Protein 3EOJ (pdb70)

B-factor: mean 16.78, std 8.67, range [6.69, 77.97]

InterPro domains:
  IPR003426 Bacteriochlorophyll A protein [PF02327] (14-364)
  IPR036559 Bacteriochlorophyll A superfamily [G3DSA:2.50.10.10] (1-366)
  IPR036559 Bacteriochlorophyll A superfamily [SSF51081] (8-366)

Organism: Prosthecochloris aestuarii (NCBI:txid1102)

Secondary structure (P-SEA, 3-state):
cbbbbbbbbbbbbcccccbbbbbbbbccccccccccccccbbbbbbbbbbcccccccbbbbbbbbbcccbbbbbbbbbbbbbccccccccccccccccccccccccccbbbbbbbccccaaaaacccccccccbbbbbbbbbbbccccaaaaaaaaaaaaaaacccccccccccccccccaaaaaaaaacccccbbbbccccccccccbbbbbbbbbbbbccccccccccccccccccccccccbbbbbbccccccccccccccccccccccccccccccccccaaaaaaaaccccbbbbbbbbbbbbccccccccccccccccccccbbbbbccaaaaaaaaaaacccccccccccc

Nearest PDB structures (foldseek):
  3eoj-assembly1_A  TM=1.003E+00  e=2.393E-77  Prosthecochloris aestuarii
  3vdi-assembly1_A  TM=9.947E-01  e=2.698E-70  Pelodictyon phaeum
  3eni-assembly1_A  TM=9.921E-01  e=3.522E-65  Chlorobaculum tepidum
  5h8z-assembly1_A  TM=9.928E-01  e=2.555E-64  Chlorobaculum tepidum TLS
  7uea-assembly1_V  TM=9.878E-01  e=3.934E-59  Chlorobaculum tepidum TLS

Sequence (358 aa):
TTTAHSDYEIILEEGGSSSWGQVVKKGRAKVNVPAAIPLLPTDCNNIRRIDAKPLDAQKGVVRFTTTKIEESVVDSSVKNTLNNVEVVDIANETKDRRRIAVGEEGSLSVGDFSHSFSFEGSSVVNMMYYYYYRRSSDDAVRRRNIPNPIYMMQGRQFHDILMKVPLDNNDLVDTWEGGFFQQQQSSIISSGGGANFGDWIIREFWFFIGPAFAAINEEGGQRISPIVVNNSSSSNNNVEEGGGGKGPVGVTTRWKFSHAGSGVVDSISSRWTELFPVEQLNKPASIEEGGFRSDSQGIEEEVKVDDGNLPGVSRDAGGGLRRRILNHPLIPLVHHGMVGKFNDDFTTVDTTQQLKKIVLPKGYKKIIRRYAAPQFRRSQQNLEEEYRRWSGGAYARWVEHVCKGGTGQFEVLYAQ

Solvent-accessible surface area: 20010 Å² total

CATH classification: 2.50.10.10

Radius of gyration: 22.32 Å; Cα contacts (8 Å, |Δi|>4): 945; chains: 1; bounding box: 48×52×56 Å

Structure (mmCIF, N/CA/C/O backbone):
data_3EOJ
#
_entry.id   3EOJ
#
_cell.length_a   111.242
_cell.length_b   111.242
_cell.length_c   98.198
_cell.angle_alpha   90.00
_cell.angle_beta   90.00
_cell.angle_gamma   120.00
#
_symmetry.space_group_name_H-M   'P 63'
#
loop_
_entity.id
_entity.type
_entity.pdbx_description
1 polymer 'Bacteriochlorophyll a protein'
2 non-polymer 'BACTERIOCHLOROPHYLL A'
3 non-polymer 1,2-ETHANEDIOL
4 non-polymer 'SODIUM ION'
5 non-polymer 'AMMONIUM ION'
6 water water
#
loop_
_atom_site.group_PDB
_atom_site.id
_atom_site.type_symbol
_atom_site.label_atom_id
_atom_site.label_alt_id
_atom_site.label_comp_id
_atom_site.label_asym_id
_atom_site.label_entity_id
_atom_site.label_seq_id
_atom_site.pdbx_PDB_ins_code
_atom_site.Cartn_x
_atom_site.Cartn_y
_atom_site.Cartn_z
_atom_site.occupancy
_atom_site.B_iso_or_equiv
_atom_site.auth_seq_id
_atom_site.auth_comp_id
_atom_site.auth_asym_id
_atom_site.auth_atom_id
_atom_site.pdbx_PDB_model_num
ATOM 1 C C . ASP A 1 7 ? 57.164 43.180 61.479 1.00 43.33 7 ASP A C 1
ATOM 2 O O . ASP A 1 7 ? 57.857 42.685 60.571 1.00 52.41 7 ASP A O 1
ATOM 3 N N . THR A 1 8 ? 55.868 42.881 61.647 1.00 39.64 8 THR A N 1
ATOM 4 C CA . THR A 1 8 ? 55.313 41.832 60.779 1.00 31.79 8 THR A CA 1
ATOM 5 C C . THR A 1 8 ? 55.077 42.332 59.385 1.00 29.32 8 THR A C 1
ATOM 6 O O . THR A 1 8 ? 54.850 43.547 59.293 1.00 34.18 8 THR A O 1
ATOM 10 N N . THR A 1 9 ? 55.103 41.427 58.388 1.00 20.65 9 THR A N 1
ATOM 11 C CA . THR A 1 9 ? 54.530 41.942 57.163 1.00 20.80 9 THR A CA 1
ATOM 12 C C . THR A 1 9 ? 53.039 41.596 57.153 1.00 18.79 9 THR A C 1
ATOM 13 O O . THR A 1 9 ? 52.657 40.418 57.098 1.00 16.74 9 THR A O 1
ATOM 17 N N . THR A 1 10 ? 52.238 42.624 57.213 1.00 22.60 10 THR A N 1
ATOM 18 C CA . THR A 1 10 ? 50.776 42.470 57.239 1.00 20.84 10 THR A CA 1
ATOM 19 C C . THR A 1 10 ? 50.149 43.275 56.129 1.00 18.10 10 THR A C 1
ATOM 20 O O . THR A 1 10 ? 50.444 44.479 55.954 1.00 23.22 10 THR A O 1
ATOM 24 N N . ALA A 1 11 ? 49.258 42.640 55.401 1.00 12.87 11 ALA A N 1
ATOM 25 C CA . ALA A 1 11 ? 48.435 43.355 54.404 1.00 12.28 11 ALA A CA 1
ATOM 26 C C . ALA A 1 11 ? 47.119 43.712 55.044 1.00 11.42 11 ALA A C 1
ATOM 27 O O . ALA A 1 11 ? 46.414 42.804 55.511 1.00 14.29 11 ALA A O 1
ATOM 29 N N . HIS A 1 12 ? 46.807 44.991 55.097 1.00 10.67 12 HIS A N 1
ATOM 30 C CA . HIS A 1 12 ? 45.564 45.478 55.658 1.00 11.05 12 HIS A CA 1
ATOM 31 C C . HIS A 1 12 ? 44.652 45.903 54.537 1.00 11.29 12 HIS A C 1
ATOM 32 O O . HIS A 1 12 ? 45.067 46.757 53.729 1.00 13.64 12 HIS A O 1
ATOM 39 N N . SER A 1 13 ? 43.442 45.374 54.511 1.00 10.51 13 SER A N 1
ATOM 40 C CA . SER A 1 13 ? 42.566 45.805 53.424 1.00 10.68 13 SER A CA 1
ATOM 41 C C . SER A 1 13 ? 41.090 45.711 53.868 1.00 10.60 13 SER A C 1
ATOM 42 O O . SER A 1 13 ? 40.726 44.950 54.775 1.00 11.81 13 SER A O 1
ATOM 45 N N . ASP A 1 14 ? 40.263 46.514 53.204 1.00 10.52 14 ASP A N 1
ATOM 46 C CA . ASP A 1 14 ? 38.859 46.612 53.492 1.00 11.41 14 ASP A CA 1
ATOM 47 C C . ASP A 1 14 ? 38.121 46.837 52.148 1.00 10.80 14 ASP A C 1
ATOM 48 O O . ASP A 1 14 ? 38.517 47.701 51.380 1.00 11.63 14 ASP A O 1
ATOM 53 N N . TYR A 1 15 ? 37.055 46.082 51.934 1.00 10.83 15 TYR A N 1
ATOM 54 C CA . TYR A 1 15 ? 36.283 46.132 50.688 1.00 11.44 15 TYR A CA 1
ATOM 55 C C . TYR A 1 15 ? 34.803 46.266 51.057 1.00 11.58 15 TYR A C 1
ATOM 56 O O . TYR A 1 15 ? 34.335 45.684 52.059 1.00 11.30 15 TYR A O 1
ATOM 65 N N . GLU A 1 16 ? 34.043 47.009 50.291 1.00 12.62 16 GLU A N 1
ATOM 66 C CA . GLU A 1 16 ? 32.632 47.151 50.504 1.00 13.43 16 GLU A CA 1
ATOM 67 C C . GLU A 1 16 ? 31.900 47.210 49.158 1.00 14.57 16 GLU A C 1
ATOM 68 O O . GLU A 1 16 ? 32.341 47.851 48.209 1.00 17.83 16 GLU A O 1
ATOM 74 N N . ILE A 1 17 ? 30.781 46.521 49.090 1.00 13.01 17 ILE A N 1
ATOM 75 C CA . ILE A 1 17 ? 29.872 46.502 47.972 1.00 13.17 17 ILE A CA 1
ATOM 76 C C . ILE A 1 17 ? 28.484 46.881 48.467 1.00 12.76 17 ILE A C 1
ATOM 77 O O . ILE A 1 17 ? 28.033 46.243 49.428 1.00 13.68 17 ILE A O 1
ATOM 82 N N . ILE A 1 18 ? 27.823 47.841 47.846 1.00 12.89 18 ILE A N 1
ATOM 83 C CA . ILE A 1 18 ? 26.435 48.168 48.145 1.00 12.51 18 ILE A CA 1
ATOM 84 C C . ILE A 1 18 ? 25.632 48.009 46.861 1.00 12.68 18 ILE A C 1
ATOM 85 O O . ILE A 1 18 ? 25.890 48.734 45.887 1.00 13.33 18 ILE A O 1
ATOM 90 N N . LEU A 1 19 ? 24.698 47.080 46.846 1.00 13.19 19 LEU A N 1
ATOM 91 C CA . LEU A 1 19 ? 23.986 46.733 45.623 1.00 13.38 19 LEU A CA 1
ATOM 92 C C . LEU A 1 19 ? 22.625 47.414 45.481 1.00 13.92 19 LEU A C 1
ATOM 93 O O . LEU A 1 19 ? 21.876 47.567 46.431 1.00 16.07 19 LEU A O 1
ATOM 98 N N . GLU A 1 20 ? 22.288 47.745 44.235 1.00 14.28 20 GLU A N 1
ATOM 99 C CA A GLU A 1 20 ? 20.962 48.147 43.814 0.65 14.97 20 GLU A CA 1
ATOM 100 C CA B GLU A 1 20 ? 20.933 48.128 43.886 0.35 14.90 20 GLU A CA 1
ATOM 101 C C . GLU A 1 20 ? 20.134 46.881 43.531 1.00 14.53 20 GLU A C 1
ATOM 102 O O . GLU A 1 20 ? 20.684 45.844 43.139 1.00 15.19 20 GLU A O 1
ATOM 113 N N . GLY A 1 21 ? 18.828 46.956 43.692 1.00 15.58 21 GLY A N 1
ATOM 114 C CA . GLY A 1 21 ? 17.907 45.890 43.434 1.00 16.23 21 GLY A CA 1
ATOM 115 C C . GLY A 1 21 ? 17.062 46.078 42.213 1.00 15.64 21 GLY A C 1
ATOM 116 O O . GLY A 1 21 ? 17.349 46.859 41.342 1.00 17.89 21 GLY A O 1
ATOM 117 N N . GLY A 1 22 ? 15.925 45.370 42.201 1.00 19.57 22 GLY A N 1
ATOM 118 C CA . GLY A 1 22 ? 15.000 45.455 41.053 1.00 20.49 22 GLY A CA 1
ATOM 119 C C . GLY A 1 22 ? 15.699 44.879 39.828 1.00 21.63 22 GLY A C 1
ATOM 120 O O . GLY A 1 22 ? 16.307 43.792 39.896 1.00 24.19 22 GLY A O 1
ATOM 121 N N . SER A 1 23 ? 15.637 45.605 38.726 1.00 22.22 23 SER A N 1
ATOM 122 C CA . SER A 1 23 ? 16.250 45.188 37.486 1.00 22.36 23 SER A CA 1
ATOM 123 C C . SER A 1 23 ? 17.655 45.729 37.366 1.00 22.09 23 SER A C 1
ATOM 124 O O . SER A 1 23 ? 18.332 45.484 36.378 1.00 25.98 23 SER A O 1
ATOM 127 N N . SER A 1 24 ? 18.121 46.446 38.379 1.00 18.35 24 SER A N 1
ATOM 128 C CA . SER A 1 24 ? 19.453 47.057 38.280 1.00 16.58 24 SER A CA 1
ATOM 129 C C . SER A 1 24 ? 20.576 46.115 38.620 1.00 15.87 24 SER A C 1
ATOM 130 O O . SER A 1 24 ? 20.471 45.302 39.565 1.00 17.65 24 SER A O 1
ATOM 133 N N . SER A 1 25 ? 21.695 46.252 37.885 1.00 14.37 25 SER A N 1
ATOM 134 C CA . SER A 1 25 ? 22.915 45.536 38.198 1.00 13.86 25 SER A CA 1
ATOM 135 C C . SER A 1 25 ? 23.970 46.404 38.873 1.00 12.96 25 SER A C 1
ATOM 136 O O . SER A 1 25 ? 25.090 45.979 39.097 1.00 13.21 25 SER A O 1
ATOM 139 N N . TRP A 1 26 ? 23.571 47.653 39.215 1.00 13.61 26 TRP A N 1
ATOM 140 C CA . TRP A 1 26 ? 24.542 48.589 39.757 1.00 12.95 26 TRP A CA 1
ATOM 141 C C . TRP A 1 26 ? 24.984 48.235 41.169 1.00 13.22 26 TRP A C 1
ATOM 142 O O . TRP A 1 26 ? 24.239 47.680 41.981 1.00 13.82 26 TRP A O 1
ATOM 153 N N . GLY A 1 27 ? 26.224 48.662 41.455 1.00 12.49 27 GLY A N 1
ATOM 154 C CA . GLY A 1 27 ? 26.697 48.663 42.808 1.00 12.58 27 GLY A CA 1
ATOM 155 C C . GLY A 1 27 ? 27.689 49.784 43.037 1.00 12.24 27 GLY A C 1
ATOM 156 O O . GLY A 1 27 ? 28.354 50.239 42.118 1.00 13.40 27 GLY A O 1
ATOM 157 N N . GLN A 1 28 ? 27.793 50.194 44.297 1.00 12.24 28 GLN A N 1
ATOM 158 C CA . GLN A 1 28 ? 28.899 51.002 44.781 1.00 12.18 28 GLN A CA 1
ATOM 159 C C . GLN A 1 28 ? 29.971 50.059 45.261 1.00 12.21 28 GLN A C 1
ATOM 160 O O . GLN A 1 28 ? 29.685 49.134 46.028 1.00 15.31 28 GLN A O 1
ATOM 166 N N . VAL A 1 29 ? 31.202 50.298 44.848 1.00 12.44 29 VAL A N 1
ATOM 167 C CA A VAL A 1 29 ? 32.373 49.504 45.215 0.61 13.52 29 VAL A CA 1
ATOM 168 C CA B VAL A 1 29 ? 32.338 49.494 45.282 0.39 13.47 29 VAL A CA 1
ATOM 169 C C . VAL A 1 29 ? 33.403 50.403 45.884 1.00 12.55 29 VAL A C 1
ATOM 170 O O . VAL A 1 29 ? 33.695 51.508 45.388 1.00 14.60 29 VAL A O 1
ATOM 177 N N . LYS A 1 30 ? 33.960 49.906 46.976 1.00 13.60 30 LYS A N 1
ATOM 178 C CA A LYS A 1 30 ? 35.060 50.548 47.674 0.52 14.03 30 LYS A CA 1
ATOM 179 C CA B LYS A 1 30 ? 35.087 50.573 47.636 0.48 14.18 30 LYS A CA 1
ATOM 180 C C . LYS A 1 30 ? 36.111 49.506 48.011 1.00 13.58 30 LYS A C 1
ATOM 181 O O . LYS A 1 30 ? 35.789 48.395 48.435 1.00 14.96 30 LYS A O 1
ATOM 187 N N . GLY A 1 31 ? 37.371 49.892 47.841 1.00 12.73 31 GLY A N 1
ATOM 188 C CA . GLY A 1 31 ? 38.466 49.074 48.305 1.00 12.64 31 GLY A CA 1
ATOM 189 C C . GLY A 1 31 ? 39.600 49.946 48.804 1.00 11.13 31 GLY A C 1
ATOM 190 O O . GLY A 1 31 ? 39.853 51.033 48.259 1.00 13.71 31 GLY A O 1
ATOM 191 N N . ARG A 1 32 ? 40.272 49.466 49.834 1.00 11.66 32 ARG A N 1
ATOM 192 C CA . ARG A 1 32 ? 41.410 50.145 50.398 1.00 12.83 32 ARG A CA 1
ATOM 193 C C . ARG A 1 32 ? 42.419 49.067 50.803 1.00 11.08 32 ARG A C 1
ATOM 194 O O . ARG A 1 32 ? 42.023 48.036 51.378 1.00 11.65 32 ARG A O 1
ATOM 199 N N . ALA A 1 33 ? 43.712 49.333 50.562 1.00 10.68 33 ALA A N 1
ATOM 200 C CA . ALA A 1 33 ? 44.727 48.402 51.048 1.00 10.87 33 ALA A CA 1
ATOM 201 C C . ALA A 1 33 ? 45.999 49.156 51.365 1.00 10.49 33 ALA A C 1
ATOM 202 O O . ALA A 1 33 ? 46.343 50.142 50.717 1.00 11.42 33 ALA A O 1
ATOM 204 N N . LYS A 1 34 ? 46.714 48.640 52.365 1.00 10.76 34 LYS A N 1
ATOM 205 C CA . LYS A 1 34 ? 48.029 49.099 52.750 1.00 11.29 34 LYS A CA 1
ATOM 206 C C . LYS A 1 34 ? 48.873 47.890 53.098 1.00 11.03 34 LYS A C 1
ATOM 207 O O . LYS A 1 34 ? 48.430 47.037 53.861 1.00 12.72 34 LYS A O 1
ATOM 213 N N . VAL A 1 35 ? 50.081 47.833 52.546 1.00 10.92 35 VAL A N 1
ATOM 214 C CA . VAL A 1 35 ? 50.992 46.721 52.828 1.00 11.32 35 VAL A CA 1
ATOM 215 C C . VAL A 1 35 ? 52.403 47.252 52.826 1.00 10.67 35 VAL A C 1
ATOM 216 O O . VAL A 1 35 ? 52.839 47.974 51.909 1.00 11.35 35 VAL A O 1
ATOM 220 N N . ASN A 1 36 ? 53.170 46.871 53.858 1.00 12.00 36 ASN A N 1
ATOM 221 C CA . ASN A 1 36 ? 54.517 47.366 54.079 1.00 12.65 36 ASN A CA 1
ATOM 222 C C . ASN A 1 36 ? 55.564 46.516 53.367 1.00 11.10 36 ASN A C 1
ATOM 223 O O . ASN A 1 36 ? 56.456 45.924 54.023 1.00 14.67 36 ASN A O 1
ATOM 228 N N . VAL A 1 37 ? 55.469 46.443 52.059 1.00 9.99 37 VAL A N 1
ATOM 229 C CA . VAL A 1 37 ? 56.409 45.768 51.186 1.00 10.08 37 VAL A CA 1
ATOM 230 C C . VAL A 1 37 ? 56.809 46.683 50.056 1.00 10.04 37 VAL A C 1
ATOM 231 O O . VAL A 1 37 ? 56.069 47.586 49.692 1.00 10.35 37 VAL A O 1
ATOM 235 N N . PRO A 1 38 ? 57.981 46.437 49.457 1.00 10.05 38 PRO A N 1
ATOM 236 C CA . PRO A 1 38 ? 58.316 47.217 48.249 1.00 10.68 38 PRO A CA 1
ATOM 237 C C . PRO A 1 38 ? 57.417 46.807 47.104 1.00 9.76 38 PRO A C 1
ATOM 238 O O . PRO A 1 38 ? 57.086 45.631 46.905 1.00 10.38 38 PRO A O 1
ATOM 242 N N . ALA A 1 39 ? 57.053 47.760 46.250 1.00 9.96 39 ALA A N 1
ATOM 243 C CA . ALA A 1 39 ? 56.549 47.466 44.907 1.00 9.54 39 ALA A CA 1
ATOM 244 C C . ALA A 1 39 ? 57.708 46.975 44.052 1.00 9.24 39 ALA A C 1
ATOM 245 O O . ALA A 1 39 ? 58.898 47.141 44.351 1.00 10.62 39 ALA A O 1
ATOM 247 N N . ALA A 1 40 ? 57.361 46.301 42.921 1.00 9.18 40 ALA A N 1
ATOM 248 C CA . ALA A 1 40 ? 58.318 45.700 42.040 1.00 8.90 40 ALA A CA 1
ATOM 249 C C . ALA A 1 40 ? 58.785 46.659 40.953 1.00 8.95 40 ALA A C 1
ATOM 250 O O . ALA A 1 40 ? 59.660 46.298 40.149 1.00 9.00 40 ALA A O 1
ATOM 252 N N . ILE A 1 41 ? 58.223 47.866 40.887 1.00 9.27 41 ILE A N 1
ATOM 253 C CA . ILE A 1 41 ? 58.630 48.809 39.826 1.00 9.62 41 ILE A CA 1
ATOM 254 C C . ILE A 1 41 ? 60.103 49.138 39.975 1.00 9.27 41 ILE A C 1
ATOM 255 O O . ILE A 1 41 ? 60.535 49.489 41.086 1.00 9.52 41 ILE A O 1
ATOM 260 N N . PRO A 1 42 ? 60.906 49.095 38.904 1.00 8.77 42 PRO A N 1
ATOM 261 C CA . PRO A 1 42 ? 62.359 49.385 39.026 1.00 9.10 42 PRO A CA 1
ATOM 262 C C . PRO A 1 42 ? 62.712 50.869 39.083 1.00 9.19 42 PRO A C 1
ATOM 263 O O . PRO A 1 42 ? 63.877 51.240 39.092 1.00 10.17 42 PRO A O 1
ATOM 267 N N . LEU A 1 43 ? 61.678 51.697 39.192 1.00 9.91 43 LEU A N 1
ATOM 268 C CA . LEU A 1 43 ? 61.792 53.133 39.494 1.00 9.58 43 LEU A CA 1
ATOM 269 C C . LEU A 1 43 ? 60.766 53.421 40.584 1.00 10.31 43 LEU A C 1
ATOM 270 O O . LEU A 1 43 ? 59.572 53.148 40.390 1.00 10.91 43 LEU A O 1
ATOM 275 N N . LEU A 1 44 ? 61.224 53.928 41.734 1.00 10.41 44 LEU A N 1
ATOM 276 C CA . LEU A 1 44 ? 60.383 54.243 42.874 1.00 10.31 44 LEU A CA 1
ATOM 277 C C . LEU A 1 44 ? 60.839 55.554 43.469 1.00 11.14 44 LEU A C 1
ATOM 278 O O . LEU A 1 44 ? 62.048 55.837 43.404 1.00 13.50 44 LEU A O 1
ATOM 283 N N . PRO A 1 45 ? 59.970 56.318 44.098 1.00 10.99 45 PRO A N 1
ATOM 284 C CA . PRO A 1 45 ? 58.525 56.091 44.202 1.00 11.13 45 PRO A CA 1
ATOM 285 C C . PRO A 1 45 ? 57.811 56.172 42.854 1.00 11.14 45 PRO A C 1
ATOM 286 O O . PRO A 1 45 ? 58.233 56.882 41.919 1.00 12.65 45 PRO A O 1
ATOM 290 N N . THR A 1 46 ? 56.679 55.495 42.801 1.00 11.21 46 THR A N 1
ATOM 291 C CA . THR A 1 46 ? 55.786 55.552 41.672 1.00 11.49 46 THR A CA 1
ATOM 292 C C . THR A 1 46 ? 54.377 55.652 42.261 1.00 12.13 46 THR A C 1
ATOM 293 O O . THR A 1 46 ? 53.939 54.799 43.030 1.00 12.34 46 THR A O 1
ATOM 297 N N . ASP A 1 47 ? 53.668 56.704 41.830 1.00 11.27 47 ASP A N 1
ATOM 298 C CA . ASP A 1 47 ? 52.308 57.011 42.249 1.00 11.25 47 ASP A CA 1
ATOM 299 C C . ASP A 1 47 ? 51.426 57.170 41.008 1.00 11.85 47 ASP A C 1
ATOM 300 O O . ASP A 1 47 ? 51.916 57.619 39.977 1.00 12.95 47 ASP A O 1
ATOM 305 N N . CYS A 1 48 ? 50.138 56.861 41.154 1.00 11.27 48 CYS A N 1
ATOM 306 C CA . CYS A 1 48 ? 49.239 57.002 40.011 1.00 11.35 48 CYS A CA 1
ATOM 307 C C . CYS A 1 48 ? 47.792 57.136 40.453 1.00 11.61 48 CYS A C 1
ATOM 308 O O . CYS A 1 48 ? 47.385 56.500 41.429 1.00 14.38 48 CYS A O 1
ATOM 311 N N . ASN A 1 49 ? 47.049 57.972 39.726 1.00 12.78 49 ASN A N 1
ATOM 312 C CA A ASN A 1 49 ? 45.610 58.102 39.888 0.66 13.59 49 ASN A CA 1
ATOM 313 C CA B ASN A 1 49 ? 45.613 58.136 39.894 0.34 13.66 49 ASN A CA 1
ATOM 314 C C . ASN A 1 49 ? 44.960 57.895 38.533 1.00 12.49 49 ASN A C 1
ATOM 315 O O . ASN A 1 49 ? 45.428 58.365 37.499 1.00 13.33 49 ASN A O 1
ATOM 324 N N . ILE A 1 50 ? 43.831 57.201 38.533 1.00 12.96 50 ILE A N 1
ATOM 325 C CA . ILE A 1 50 ? 43.024 56.998 37.346 1.00 11.70 50 ILE A CA 1
ATOM 326 C C . ILE A 1 50 ? 41.563 57.296 37.654 1.00 13.06 50 ILE A C 1
ATOM 327 O O . ILE A 1 50 ? 41.037 56.921 38.715 1.00 15.06 50 ILE A O 1
ATOM 332 N N . ARG A 1 51 ? 40.883 57.951 36.718 1.00 12.40 51 ARG A N 1
ATOM 333 C CA A ARG A 1 51 ? 39.460 58.200 36.757 0.48 12.26 51 ARG A CA 1
ATOM 334 C CA B ARG A 1 51 ? 39.442 58.119 36.803 0.52 12.17 51 ARG A CA 1
ATOM 335 C C . ARG A 1 51 ? 38.832 57.702 35.466 1.00 11.83 51 ARG A C 1
ATOM 336 O O . ARG A 1 51 ? 39.339 58.084 34.409 1.00 13.57 51 ARG A O 1
ATOM 351 N N . ILE A 1 52 ? 37.768 56.936 35.531 1.00 12.40 52 ILE A N 1
ATOM 352 C CA . ILE A 1 52 ? 37.017 56.504 34.349 1.00 12.67 52 ILE A CA 1
ATOM 353 C C . ILE A 1 52 ? 35.560 56.876 34.584 1.00 13.85 52 ILE A C 1
ATOM 354 O O . ILE A 1 52 ? 35.000 56.603 35.653 1.00 14.83 52 ILE A O 1
ATOM 359 N N . ASP A 1 53 ? 34.951 57.473 33.582 1.00 14.29 53 ASP A N 1
ATOM 360 C CA . ASP A 1 53 ? 33.570 57.933 33.635 1.00 14.91 53 ASP A CA 1
ATOM 361 C C . ASP A 1 53 ? 32.836 57.425 32.398 1.00 14.16 53 ASP A C 1
ATOM 362 O O . ASP A 1 53 ? 33.457 57.321 31.321 1.00 15.34 53 ASP A O 1
ATOM 367 N N . ALA A 1 54 ? 31.538 57.123 32.511 1.00 12.99 54 ALA A N 1
ATOM 368 C CA . ALA A 1 54 ? 30.732 56.781 31.347 1.00 12.56 54 ALA A CA 1
ATOM 369 C C . ALA A 1 54 ? 29.340 57.401 31.548 1.00 13.08 54 ALA A C 1
ATOM 370 O O . ALA A 1 54 ? 28.770 57.340 32.632 1.00 14.21 54 ALA A O 1
ATOM 372 N N . LYS A 1 55 ? 28.802 57.969 30.485 1.00 13.75 55 LYS A N 1
ATOM 373 C CA . LYS A 1 55 ? 27.450 58.488 30.516 1.00 14.51 55 LYS A CA 1
ATOM 374 C C . LYS A 1 55 ? 26.785 58.202 29.184 1.00 14.30 55 LYS A C 1
ATOM 375 O O . LYS A 1 55 ? 27.413 58.167 28.132 1.00 14.64 55 LYS A O 1
ATOM 381 N N . PRO A 1 56 ? 25.470 58.044 29.230 1.00 15.31 56 PRO A N 1
ATOM 382 C CA . PRO A 1 56 ? 24.763 57.865 27.937 1.00 17.27 56 PRO A CA 1
ATOM 383 C C . PRO A 1 56 ? 24.716 59.190 27.210 1.00 17.72 56 PRO A C 1
ATOM 384 O O . PRO A 1 56 ? 24.537 60.245 27.818 1.00 23.62 56 PRO A O 1
ATOM 388 N N . LEU A 1 57 ? 24.863 59.168 25.901 1.00 21.53 57 LEU A N 1
ATOM 389 C CA . LEU A 1 57 ? 24.678 60.375 25.076 1.00 26.56 57 LEU A CA 1
ATOM 390 C C . LEU A 1 57 ? 23.236 60.698 24.695 1.00 31.99 57 LEU A C 1
ATOM 391 O O . LEU A 1 57 ? 22.596 59.867 24.046 1.00 28.93 57 LEU A O 1
ATOM 396 N N . ASP A 1 58 ? 22.690 61.873 25.050 1.00 38.09 58 ASP A N 1
ATOM 397 C CA . ASP A 1 58 ? 21.278 62.214 24.948 1.00 40.98 58 ASP A CA 1
ATOM 398 C C . ASP A 1 58 ? 20.773 62.003 23.544 1.00 41.02 58 ASP A C 1
ATOM 399 O O . ASP A 1 58 ? 19.676 61.575 23.214 1.00 52.21 58 ASP A O 1
ATOM 401 N N . ALA A 1 59 ? 21.625 62.368 22.566 1.00 43.15 59 ALA A N 1
ATOM 402 C CA . ALA A 1 59 ? 20.805 62.349 21.338 1.00 43.77 59 ALA A CA 1
ATOM 403 C C . ALA A 1 59 ? 21.152 61.130 20.499 1.00 41.00 59 ALA A C 1
ATOM 404 O O . ALA A 1 59 ? 20.786 61.046 19.324 1.00 42.78 59 ALA A O 1
ATOM 406 N N . GLN A 1 60 ? 21.854 60.204 21.117 1.00 36.85 60 GLN A N 1
ATOM 407 C CA . GLN A 1 60 ? 22.329 59.010 20.447 1.00 34.23 60 GLN A CA 1
ATOM 408 C C . GLN A 1 60 ? 22.104 57.690 21.172 1.00 33.47 60 GLN A C 1
ATOM 409 O O . GLN A 1 60 ? 22.791 57.289 22.098 1.00 27.37 60 GLN A O 1
ATOM 415 N N . LYS A 1 61 ? 21.109 56.983 20.684 1.00 38.04 61 LYS A N 1
ATOM 416 C CA . LYS A 1 61 ? 20.660 55.686 21.088 1.00 39.67 61 LYS A CA 1
ATOM 417 C C . LYS A 1 61 ? 21.776 54.658 21.156 1.00 33.68 61 LYS A C 1
ATOM 418 O O . LYS A 1 61 ? 22.406 54.332 20.156 1.00 36.04 61 LYS A O 1
ATOM 421 N N . GLY A 1 62 ? 22.037 54.125 22.343 1.00 27.97 62 GLY A N 1
ATOM 422 C CA . GLY A 1 62 ? 23.073 53.154 22.624 1.00 22.28 62 GLY A CA 1
ATOM 423 C C . GLY A 1 62 ? 24.502 53.660 22.568 1.00 17.68 62 GLY A C 1
ATOM 424 O O . GLY A 1 62 ? 25.421 52.813 22.606 1.00 17.17 62 GLY A O 1
ATOM 425 N N . VAL A 1 63 ? 24.749 54.959 22.458 1.00 16.95 63 VAL A N 1
ATOM 426 C CA . VAL A 1 63 ? 26.127 55.461 22.393 1.00 16.03 63 VAL A CA 1
ATOM 427 C C . VAL A 1 63 ? 26.514 55.970 23.783 1.00 14.95 63 VAL A C 1
ATOM 428 O O . VAL A 1 63 ? 25.726 56.651 24.481 1.00 17.13 63 VAL A O 1
ATOM 432 N N . VAL A 1 64 ? 27.713 55.620 24.198 1.00 13.51 64 VAL A N 1
ATOM 433 C CA . VAL A 1 64 ? 28.247 55.971 25.512 1.00 12.85 64 VAL A CA 1
ATOM 434 C C . VAL A 1 64 ? 29.432 56.889 25.325 1.00 12.62 64 VAL A C 1
ATOM 435 O O . VAL A 1 64 ? 30.318 56.592 24.516 1.00 13.22 64 VAL A O 1
ATOM 439 N N . ARG A 1 65 ? 29.423 57.964 26.121 1.00 13.34 65 ARG A N 1
ATOM 440 C CA . ARG A 1 65 ? 30.627 58.804 26.190 1.00 13.16 65 ARG A CA 1
ATOM 441 C C . ARG A 1 65 ? 31.443 58.325 27.371 1.00 13.16 65 ARG A C 1
ATOM 442 O O . ARG A 1 65 ? 31.000 58.420 28.524 1.00 14.02 65 ARG A O 1
ATOM 450 N N . PHE A 1 66 ? 32.620 57.799 27.074 1.00 12.93 66 PHE A N 1
ATOM 451 C CA . PHE A 1 66 ? 33.553 57.174 27.995 1.00 12.27 66 PHE A CA 1
ATOM 452 C C . PHE A 1 66 ? 34.781 58.037 28.079 1.00 13.34 66 PHE A C 1
ATOM 453 O O . PHE A 1 66 ? 35.348 58.398 27.064 1.00 15.04 66 PHE A O 1
ATOM 461 N N . THR A 1 67 ? 35.200 58.362 29.288 1.00 13.65 67 THR A N 1
ATOM 462 C CA . THR A 1 67 ? 36.382 59.190 29.419 1.00 14.99 67 THR A CA 1
ATOM 463 C C . THR A 1 67 ? 37.299 58.580 30.480 1.00 15.90 67 THR A C 1
ATOM 464 O O . THR A 1 67 ? 36.845 57.985 31.452 1.00 18.72 67 THR A O 1
ATOM 468 N N . THR A 1 68 ? 38.617 58.794 30.243 1.00 15.11 68 THR A N 1
ATOM 469 C CA A THR A 1 68 ? 39.503 58.398 31.319 0.56 14.97 68 THR A CA 1
ATOM 470 C CA B THR A 1 68 ? 39.640 58.241 31.142 0.44 14.90 68 THR A CA 1
ATOM 471 C C . THR A 1 68 ? 40.638 59.394 31.367 1.00 15.15 68 THR A C 1
ATOM 472 O O . THR A 1 68 ? 41.042 60.048 30.399 1.00 16.15 68 THR A O 1
ATOM 479 N N . LYS A 1 69 ? 41.064 59.589 32.603 1.00 13.97 69 LYS A N 1
ATOM 480 C CA . LYS A 1 69 ? 42.133 60.494 32.936 1.00 14.30 69 LYS A CA 1
ATOM 481 C C . LYS A 1 69 ? 43.116 59.756 33.866 1.00 12.83 69 LYS A C 1
ATOM 482 O O . LYS A 1 69 ? 42.679 59.221 34.890 1.00 13.38 69 LYS A O 1
ATOM 485 N N . ILE A 1 70 ? 44.402 59.736 33.484 1.00 12.61 70 ILE A N 1
ATOM 486 C CA . ILE A 1 70 ? 45.457 59.123 34.268 1.00 12.70 70 ILE A CA 1
ATOM 487 C C . ILE A 1 70 ? 46.486 60.175 34.544 1.00 13.06 70 ILE A C 1
ATOM 488 O O . ILE A 1 70 ? 46.879 60.920 33.631 1.00 14.38 70 ILE A O 1
ATOM 493 N N . GLU A 1 71 ? 46.928 60.229 35.785 1.00 13.27 71 GLU A N 1
ATOM 494 C CA A GLU A 1 71 ? 48.061 61.053 36.194 0.56 13.45 71 GLU A CA 1
ATOM 495 C CA B GLU A 1 71 ? 48.113 61.023 36.107 0.44 13.47 71 GLU A CA 1
ATOM 496 C C . GLU A 1 71 ? 49.026 60.166 36.980 1.00 12.34 71 GLU A C 1
ATOM 497 O O . GLU A 1 71 ? 48.568 59.504 37.938 1.00 15.67 71 GLU A O 1
ATOM 508 N N . SER A 1 72 ? 50.303 60.167 36.642 1.00 12.03 72 SER A N 1
ATOM 509 C CA . SER A 1 72 ? 51.279 59.391 37.414 1.00 11.49 72 SER A CA 1
ATOM 510 C C . SER A 1 72 ? 52.521 60.199 37.657 1.00 11.42 72 SER A C 1
ATOM 511 O O . SER A 1 72 ? 52.774 61.207 37.002 1.00 12.80 72 SER A O 1
ATOM 514 N N . VAL A 1 73 ? 53.292 59.748 38.652 1.00 11.40 73 VAL A N 1
ATOM 515 C CA . VAL A 1 73 ? 54.633 60.275 38.907 1.00 11.93 73 VAL A CA 1
ATOM 516 C C . VAL A 1 73 ? 55.535 59.067 39.048 1.00 11.01 73 VAL A C 1
ATOM 517 O O . VAL A 1 73 ? 55.262 58.197 39.891 1.00 12.23 73 VAL A O 1
ATOM 521 N N . VAL A 1 74 ? 56.569 59.001 38.255 1.00 10.94 74 VAL A N 1
ATOM 522 C CA . VAL A 1 74 ? 57.487 57.848 38.219 1.00 11.14 74 VAL A CA 1
ATOM 523 C C . VAL A 1 74 ? 58.889 58.407 38.369 1.00 10.56 74 VAL A C 1
ATOM 524 O O . VAL A 1 74 ? 59.386 59.124 37.498 1.00 11.16 74 VAL A O 1
ATOM 528 N N . ASP A 1 75 ? 59.524 58.131 39.517 1.00 12.18 75 ASP A N 1
ATOM 529 C CA . ASP A 1 75 ? 60.860 58.697 39.783 1.00 12.30 75 ASP A CA 1
ATOM 530 C C . ASP A 1 75 ? 60.853 60.201 39.539 1.00 12.59 75 ASP A C 1
ATOM 531 O O . ASP A 1 75 ? 61.795 60.724 38.954 1.00 13.17 75 ASP A O 1
ATOM 536 N N . SER A 1 76 ? 59.844 60.896 40.028 1.00 12.90 76 SER A N 1
ATOM 537 C CA A SER A 1 76 ? 59.718 62.336 39.969 0.76 14.78 76 SER A CA 1
ATOM 538 C CA B SER A 1 76 ? 59.526 62.302 40.052 0.24 13.93 76 SER A CA 1
ATOM 539 C C . SER A 1 76 ? 59.117 62.865 38.692 1.00 14.17 76 SER A C 1
ATOM 540 O O . SER A 1 76 ? 58.838 64.087 38.631 1.00 17.57 76 SER A O 1
ATOM 545 N N . VAL A 1 77 ? 58.989 62.062 37.669 1.00 12.69 77 VAL A N 1
ATOM 546 C CA . VAL A 1 77 ? 58.509 62.536 36.361 1.00 13.45 77 VAL A CA 1
ATOM 547 C C . VAL A 1 77 ? 56.989 62.413 36.315 1.00 12.69 77 VAL A C 1
ATOM 548 O O . VAL A 1 77 ? 56.428 61.325 36.528 1.00 13.16 77 VAL A O 1
ATOM 552 N N . LYS A 1 78 ? 56.323 63.514 35.999 1.00 13.27 78 LYS A N 1
ATOM 553 C CA . LYS A 1 78 ? 54.887 63.583 35.878 1.00 12.90 78 LYS A CA 1
ATOM 554 C C . LYS A 1 78 ? 54.424 63.224 34.479 1.00 12.78 78 LYS A C 1
ATOM 555 O O . LYS A 1 78 ? 54.869 63.814 33.491 1.00 14.46 78 LYS A O 1
ATOM 560 N N . ASN A 1 79 ? 53.477 62.308 34.441 1.00 11.42 79 ASN A N 1
ATOM 561 C CA . ASN A 1 79 ? 52.844 61.861 33.210 1.00 12.13 79 ASN A CA 1
ATOM 562 C C . ASN A 1 79 ? 51.331 62.033 33.300 1.00 11.55 79 ASN A C 1
ATOM 563 O O . ASN A 1 79 ? 50.732 61.922 34.352 1.00 13.24 79 ASN A O 1
ATOM 568 N N . THR A 1 80 ? 50.720 62.207 32.132 1.00 11.98 80 THR A N 1
ATOM 569 C CA . THR A 1 80 ? 49.286 62.225 32.022 1.00 12.15 80 THR A CA 1
ATOM 570 C C . THR A 1 80 ? 48.824 61.548 30.731 1.00 11.81 80 THR A C 1
ATOM 571 O O . THR A 1 80 ? 49.521 61.503 29.732 1.00 13.22 80 THR A O 1
ATOM 575 N N . LEU A 1 81 ? 47.576 61.063 30.814 1.00 12.51 81 LEU A N 1
ATOM 576 C CA . LEU A 1 81 ? 46.838 60.604 29.632 1.00 12.83 81 LEU A CA 1
ATOM 577 C C . LEU A 1 81 ? 45.382 61.027 29.866 1.00 12.95 81 LEU A C 1
ATOM 578 O O . LEU A 1 81 ? 44.835 60.790 30.937 1.00 15.46 81 LEU A O 1
ATOM 583 N N . ASN A 1 82 ? 44.763 61.595 28.828 1.00 12.90 82 ASN A N 1
ATOM 584 C CA A ASN A 1 82 ? 43.363 61.928 28.788 0.59 13.99 82 ASN A CA 1
ATOM 585 C CA B ASN A 1 82 ? 43.343 61.881 28.822 0.41 14.49 82 ASN A CA 1
ATOM 586 C C . ASN A 1 82 ? 42.777 61.386 27.494 1.00 14.24 82 ASN A C 1
ATOM 587 O O . ASN A 1 82 ? 43.399 61.617 26.439 1.00 16.41 82 ASN A O 1
ATOM 596 N N . VAL A 1 83 ? 41.631 60.709 27.585 1.00 12.95 83 VAL A N 1
ATOM 597 C CA . VAL A 1 83 ? 40.948 60.167 26.412 1.00 13.83 83 VAL A CA 1
ATOM 598 C C . VAL A 1 83 ? 39.454 60.344 26.600 1.00 12.40 83 VAL A C 1
ATOM 599 O O . VAL A 1 83 ? 38.951 60.070 27.685 1.00 14.20 83 VAL A O 1
ATOM 603 N N . GLU A 1 84 ? 38.772 60.798 25.545 1.00 12.78 84 GLU A N 1
ATOM 604 C CA . GLU A 1 84 ? 37.331 60.877 25.504 1.00 12.69 84 GLU A CA 1
ATOM 605 C C . GLU A 1 84 ? 36.883 60.107 24.250 1.00 12.12 84 GLU A C 1
ATOM 606 O O . GLU A 1 84 ? 37.419 60.368 23.176 1.00 13.22 84 GLU A O 1
ATOM 612 N N . VAL A 1 85 ? 35.929 59.190 24.417 1.00 12.63 85 VAL A N 1
ATOM 613 C CA A VAL A 1 85 ? 35.564 58.295 23.309 0.39 13.06 85 VAL A CA 1
ATOM 614 C CA B VAL A 1 85 ? 35.560 58.261 23.341 0.61 12.82 85 VAL A CA 1
ATOM 615 C C . VAL A 1 85 ? 34.077 58.019 23.339 1.00 12.77 85 VAL A C 1
ATOM 616 O O . VAL A 1 85 ? 33.485 57.842 24.419 1.00 17.25 85 VAL A O 1
ATOM 623 N N . ASP A 1 86 ? 33.461 57.995 22.174 1.00 13.43 86 ASP A N 1
ATOM 624 C CA . ASP A 1 86 ? 32.078 57.555 22.018 1.00 12.65 86 ASP A CA 1
ATOM 625 C C . ASP A 1 86 ? 32.077 56.096 21.536 1.00 11.80 86 ASP A C 1
ATOM 626 O O . ASP A 1 86 ? 32.704 55.803 20.522 1.00 12.24 86 ASP A O 1
ATOM 631 N N . ILE A 1 87 ? 31.425 55.227 22.266 1.00 12.15 87 ILE A N 1
ATOM 632 C CA . ILE A 1 87 ? 31.457 53.773 22.025 1.00 11.49 87 ILE A CA 1
ATOM 633 C C . ILE A 1 87 ? 30.030 53.265 21.856 1.00 12.28 87 ILE A C 1
ATOM 634 O O . ILE A 1 87 ? 29.099 53.687 22.557 1.00 13.07 87 ILE A O 1
ATOM 639 N N . ALA A 1 88 ? 29.836 52.371 20.885 1.00 12.24 88 ALA A N 1
ATOM 640 C CA . ALA A 1 88 ? 28.511 51.831 20.624 1.00 12.24 88 ALA A CA 1
ATOM 641 C C . ALA A 1 88 ? 28.658 50.410 20.078 1.00 11.65 88 ALA A C 1
ATOM 642 O O . ALA A 1 88 ? 29.583 50.145 19.303 1.00 12.66 88 ALA A O 1
ATOM 644 N N . ASN A 1 89 ? 27.725 49.526 20.443 1.00 12.21 89 ASN A N 1
ATOM 645 C CA . ASN A 1 89 ? 27.624 48.277 19.741 1.00 11.90 89 ASN A CA 1
ATOM 646 C C . ASN A 1 89 ? 26.888 48.420 18.415 1.00 13.05 89 ASN A C 1
ATOM 647 O O . ASN A 1 89 ? 25.882 49.117 18.331 1.00 16.13 89 ASN A O 1
ATOM 652 N N . GLU A 1 90 ? 27.383 47.753 17.387 1.00 13.32 90 GLU A N 1
ATOM 653 C CA . GLU A 1 90 ? 26.668 47.552 16.141 1.00 14.48 90 GLU A CA 1
ATOM 654 C C . GLU A 1 90 ? 25.921 46.231 16.117 1.00 15.25 90 GLU A C 1
ATOM 655 O O . GLU A 1 90 ? 24.805 46.156 15.623 1.00 17.85 90 GLU A O 1
ATOM 661 N N . THR A 1 91 ? 26.567 45.173 16.607 1.00 14.97 91 THR A N 1
ATOM 662 C CA . THR A 1 91 ? 25.986 43.854 16.802 1.00 15.60 91 THR A CA 1
ATOM 663 C C . THR A 1 91 ? 26.512 43.301 18.137 1.00 14.19 91 THR A C 1
ATOM 664 O O . THR A 1 91 ? 27.326 43.972 18.796 1.00 14.68 91 THR A O 1
ATOM 668 N N . LYS A 1 92 ? 26.089 42.107 18.533 1.00 15.01 92 LYS A N 1
ATOM 669 C CA . LYS A 1 92 ? 26.654 41.464 19.704 1.00 15.46 92 LYS A CA 1
ATOM 670 C C . LYS A 1 92 ? 28.140 41.174 19.574 1.00 14.46 92 LYS A C 1
ATOM 671 O O . LYS A 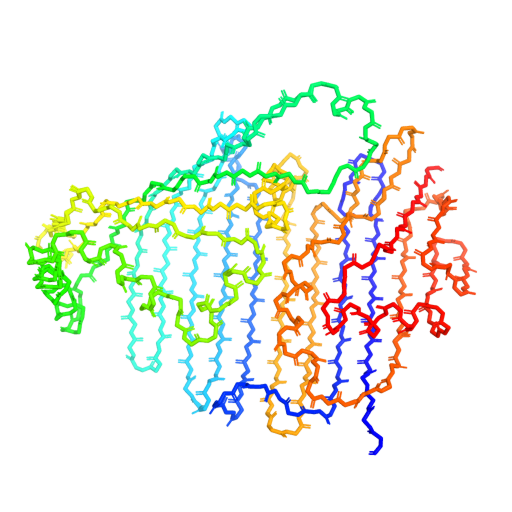1 92 ? 28.784 40.922 20.590 1.00 15.87 92 LYS A O 1
ATOM 677 N N . ASP A 1 93 ? 28.671 41.170 18.356 1.00 13.35 93 ASP A N 1
ATOM 678 C CA . ASP A 1 93 ? 30.070 40.886 18.140 1.00 14.72 93 ASP A CA 1
ATOM 679 C C . ASP A 1 93 ? 30.908 42.109 17.790 1.00 13.02 93 ASP A C 1
ATOM 680 O O . ASP A 1 93 ? 32.107 42.088 17.998 1.00 14.49 93 ASP A O 1
ATOM 685 N N . ARG A 1 94 ? 30.305 43.141 17.206 1.00 13.45 94 ARG A N 1
ATOM 686 C CA A ARG A 1 94 ? 31.000 44.272 16.590 0.47 12.31 94 ARG A CA 1
ATOM 687 C CA B ARG A 1 94 ? 31.019 44.264 16.626 0.53 12.36 94 ARG A CA 1
ATOM 688 C C . ARG A 1 94 ? 30.690 45.577 17.353 1.00 12.02 94 ARG A C 1
ATOM 689 O O . ARG A 1 94 ? 29.513 45.941 17.484 1.00 13.09 94 ARG A O 1
ATOM 704 N N . ARG A 1 95 ? 31.754 46.250 17.790 1.00 10.98 95 ARG A N 1
ATOM 705 C CA . ARG A 1 95 ? 31.661 47.509 18.511 1.00 10.91 95 ARG A CA 1
ATOM 706 C C . ARG A 1 95 ? 32.465 48.573 17.783 1.00 10.49 95 ARG A C 1
ATOM 707 O O . ARG A 1 95 ? 33.476 48.208 17.134 1.00 11.05 95 ARG A O 1
ATOM 715 N N . ILE A 1 96 ? 32.042 49.832 17.889 1.00 10.76 96 ILE A N 1
ATOM 716 C CA . ILE A 1 96 ? 32.740 50.904 17.227 1.00 11.32 96 ILE A CA 1
ATOM 717 C C . ILE A 1 96 ? 33.078 51.977 18.255 1.00 11.76 96 ILE A C 1
ATOM 718 O O . ILE A 1 96 ? 32.407 52.110 19.292 1.00 12.46 96 ILE A O 1
ATOM 723 N N . ALA A 1 97 ? 34.110 52.723 17.948 1.00 11.07 97 ALA A N 1
ATOM 724 C CA . ALA A 1 97 ? 34.617 53.787 18.773 1.00 11.63 97 ALA A CA 1
ATOM 725 C C . ALA A 1 97 ? 35.164 54.953 17.942 1.00 11.50 97 ALA A C 1
ATOM 726 O O . ALA A 1 97 ? 35.729 54.749 16.879 1.00 12.30 97 ALA A O 1
ATOM 728 N N . VAL A 1 98 ? 34.990 56.171 18.471 1.00 11.82 98 VAL A N 1
ATOM 729 C CA . VAL A 1 98 ? 35.616 57.357 17.913 1.00 11.93 98 VAL A CA 1
ATOM 730 C C . VAL A 1 98 ? 35.995 58.228 19.096 1.00 11.78 98 VAL A C 1
ATOM 731 O O . VAL A 1 98 ? 35.189 58.428 20.001 1.00 12.73 98 VAL A O 1
ATOM 735 N N . GLY A 1 99 ? 37.219 58.760 19.093 1.00 12.37 99 GLY A N 1
ATOM 736 C CA . GLY A 1 99 ? 37.661 59.533 20.205 1.00 13.81 99 GLY A CA 1
ATOM 737 C C . GLY A 1 99 ? 38.888 60.379 19.951 1.00 12.08 99 GLY A C 1
ATOM 738 O O . GLY A 1 99 ? 39.406 60.446 18.840 1.00 13.04 99 GLY A O 1
ATOM 739 N N . GLU A 1 100 ? 39.302 61.016 21.045 1.00 12.67 100 GLU A N 1
ATOM 740 C CA A GLU A 1 100 ? 40.432 61.910 20.991 0.64 13.67 100 GLU A CA 1
ATOM 741 C CA B GLU A 1 100 ? 40.477 61.862 20.975 0.36 13.26 100 GLU A CA 1
ATOM 742 C C . GLU A 1 100 ? 41.048 62.072 22.364 1.00 12.51 100 GLU A C 1
ATOM 743 O O . GLU A 1 100 ? 40.394 61.770 23.374 1.00 15.31 100 GLU A O 1
ATOM 754 N N . GLY A 1 101 ? 42.257 62.576 22.420 1.00 12.66 101 GLY A N 1
ATOM 755 C CA . GLY A 1 101 ? 42.904 62.756 23.706 1.00 13.46 101 GLY A CA 1
ATOM 756 C C . GLY A 1 101 ? 44.301 63.309 23.527 1.00 13.02 101 GLY A C 1
ATOM 757 O O . GLY A 1 101 ? 44.673 63.832 22.475 1.00 13.40 101 GLY A O 1
ATOM 758 N N . SER A 1 102 ? 45.041 63.213 24.636 1.00 12.84 102 SER A N 1
ATOM 759 C CA . SER A 1 102 ? 46.406 63.726 24.680 1.00 12.74 102 SER A CA 1
ATOM 760 C C . SER A 1 102 ? 47.166 63.001 25.773 1.00 12.77 102 SER A C 1
ATOM 761 O O . SER A 1 102 ? 46.576 62.390 26.657 1.00 13.73 102 SER A O 1
ATOM 764 N N . LEU A 1 103 ? 48.491 63.095 25.686 1.00 12.87 103 LEU A N 1
ATOM 765 C CA . LEU A 1 103 ? 49.381 62.532 26.712 1.00 12.70 103 LEU A CA 1
ATOM 766 C C . LEU A 1 103 ? 50.506 63.501 26.935 1.00 12.95 103 LEU A C 1
ATOM 767 O O . LEU A 1 103 ? 50.845 64.307 26.079 1.00 14.93 103 LEU A O 1
ATOM 772 N N . SER A 1 104 ? 51.104 63.408 28.118 1.00 12.63 104 SER A N 1
ATOM 773 C CA . SER A 1 104 ? 52.263 64.214 28.463 1.00 13.88 104 SER A CA 1
ATOM 774 C C . SER A 1 104 ? 53.208 63.387 29.344 1.00 13.21 104 SER A C 1
ATOM 775 O O . SER A 1 104 ? 52.763 62.525 30.116 1.00 13.50 104 SER A O 1
ATOM 778 N N . VAL A 1 105 ? 54.495 63.696 29.183 1.00 12.71 105 VAL A N 1
ATOM 779 C CA . VAL A 1 105 ? 55.601 63.128 29.935 1.00 12.97 105 VAL A CA 1
ATOM 780 C C . VAL A 1 105 ? 56.559 64.297 30.183 1.00 13.16 105 VAL A C 1
ATOM 781 O O . VAL A 1 105 ? 57.151 64.815 29.236 1.00 13.95 105 VAL A O 1
ATOM 785 N N . GLY A 1 106 ? 56.697 64.750 31.434 1.00 14.73 106 GLY A N 1
ATOM 786 C CA . GLY A 1 106 ? 57.559 65.887 31.667 1.00 15.48 106 GLY A CA 1
ATOM 787 C C . GLY A 1 106 ? 57.111 67.075 30.808 1.00 16.51 106 GLY A C 1
ATOM 788 O O . GLY A 1 106 ? 55.913 67.427 30.812 1.00 19.68 106 GLY A O 1
ATOM 789 N N . ASP A 1 107 ? 58.093 67.641 30.092 1.00 17.21 107 ASP A N 1
ATOM 790 C CA . ASP A 1 107 ? 57.919 68.779 29.212 1.00 20.21 107 ASP A CA 1
ATOM 791 C C . ASP A 1 107 ? 57.324 68.466 27.858 1.00 16.87 107 ASP A C 1
ATOM 792 O O . ASP A 1 107 ? 57.060 69.397 27.052 1.00 20.99 107 ASP A O 1
ATOM 797 N N . PHE A 1 108 ? 57.083 67.199 27.578 1.00 15.58 108 PHE A N 1
ATOM 798 C CA . PHE A 1 108 ? 56.625 66.781 26.258 1.00 15.01 108 PHE A CA 1
ATOM 799 C C . PHE A 1 108 ? 55.155 66.353 26.266 1.00 13.75 108 PHE A C 1
ATOM 800 O O . PHE A 1 108 ? 54.670 65.699 27.167 1.00 15.59 108 PHE A O 1
ATOM 808 N N . SER A 1 109 ? 54.443 66.717 25.195 1.00 14.51 109 SER A N 1
ATOM 809 C CA . SER A 1 109 ? 53.091 66.258 25.022 1.00 14.35 109 SER A CA 1
ATOM 810 C C . SER A 1 109 ? 52.773 66.023 23.558 1.00 13.84 109 SER A C 1
ATOM 811 O O . SER A 1 109 ? 53.372 66.670 22.675 1.00 15.60 109 SER A O 1
ATOM 814 N N . HIS A 1 110 ? 51.754 65.219 23.324 1.00 14.13 110 HIS A N 1
ATOM 815 C CA . HIS A 1 110 ? 51.151 65.144 21.971 1.00 13.80 110 HIS A CA 1
ATOM 816 C C . HIS A 1 110 ? 49.690 64.773 22.103 1.00 13.17 110 HIS A C 1
ATOM 817 O O . HIS A 1 110 ? 49.261 64.202 23.102 1.00 13.64 110 HIS A O 1
ATOM 824 N N . SER A 1 111 ? 48.956 65.116 21.027 1.00 13.53 111 SER A N 1
ATOM 825 C CA . SER A 1 111 ? 47.553 64.835 20.979 1.00 13.14 111 SER A CA 1
ATOM 826 C C . SER A 1 111 ? 47.273 63.732 19.976 1.00 13.55 111 SER A C 1
ATOM 827 O O . SER A 1 111 ? 48.155 63.306 19.230 1.00 14.43 111 SER A O 1
ATOM 830 N N . PHE A 1 112 ? 46.049 63.280 19.905 1.00 12.76 112 PHE A N 1
ATOM 831 C CA . PHE A 1 112 ? 45.642 62.223 18.979 1.00 12.82 112 PHE A CA 1
ATOM 832 C C . PHE A 1 112 ? 44.136 62.203 18.842 1.00 12.75 112 PHE A C 1
ATOM 833 O O . PHE A 1 112 ? 43.395 62.636 19.731 1.00 12.78 112 PHE A O 1
ATOM 841 N N . SER A 1 113 ? 43.735 61.638 17.691 1.00 12.95 113 SER A N 1
ATOM 842 C CA . SER A 1 113 ? 42.340 61.284 17.469 1.00 13.50 113 SER A CA 1
ATOM 843 C C . SER A 1 113 ? 42.296 59.943 16.748 1.00 12.22 113 SER A C 1
ATOM 844 O O . SER A 1 113 ? 43.253 59.549 16.142 1.00 13.30 113 SER A O 1
ATOM 847 N N . PHE A 1 114 ? 41.144 59.265 16.866 1.00 12.63 114 PHE A N 1
ATOM 848 C CA . PHE A 1 114 ? 41.052 57.935 16.260 1.00 12.53 114 PHE A CA 1
ATOM 849 C C . PHE A 1 114 ? 39.597 57.516 16.045 1.00 12.57 114 PHE A C 1
ATOM 850 O O . PHE A 1 114 ? 38.687 58.082 16.640 1.00 13.03 114 PHE A O 1
ATOM 858 N N . GLU A 1 115 ? 39.451 56.513 15.193 1.00 12.69 115 GLU A N 1
ATOM 859 C CA . GLU A 1 115 ? 38.211 55.761 15.133 1.00 13.53 115 GLU A CA 1
ATOM 860 C C . GLU A 1 115 ? 38.612 54.326 14.874 1.00 11.98 115 GLU A C 1
ATOM 861 O O . GLU A 1 115 ? 39.663 54.028 14.339 1.00 13.57 115 GLU A O 1
ATOM 867 N N . GLY A 1 116 ? 37.727 53.428 15.300 1.00 11.90 116 GLY A N 1
ATOM 868 C CA . GLY A 1 116 ? 38.032 52.026 15.045 1.00 13.11 116 GLY A CA 1
ATOM 869 C C . GLY A 1 116 ? 36.813 51.158 15.221 1.00 11.43 116 GLY A C 1
ATOM 870 O O . GLY A 1 116 ? 35.760 51.587 15.712 1.00 11.55 116 GLY A O 1
ATOM 871 N N . SER A 1 117 ? 36.999 49.899 14.866 1.00 11.36 117 SER A N 1
ATOM 872 C CA A SER A 1 117 ? 36.052 48.848 15.020 0.47 11.15 117 SER A CA 1
ATOM 873 C CA B SER A 1 117 ? 36.047 48.828 14.972 0.53 11.14 117 SER A CA 1
ATOM 874 C C . SER A 1 117 ? 36.772 47.653 15.651 1.00 12.04 117 SER A C 1
ATOM 875 O O . SER A 1 117 ? 37.941 47.416 15.390 1.00 15.56 117 SER A O 1
ATOM 880 N N . VAL A 1 118 ? 36.030 46.972 16.514 1.00 11.33 118 VAL A N 1
ATOM 881 C CA . VAL A 1 118 ? 36.531 45.751 17.161 1.00 11.26 118 VAL A CA 1
ATOM 882 C C . VAL A 1 118 ? 35.467 44.672 17.012 1.00 11.19 118 VAL A C 1
ATOM 883 O O . VAL A 1 118 ? 34.296 44.942 17.316 1.00 12.28 118 VAL A O 1
ATOM 887 N N . VAL A 1 119 ? 35.903 43.525 16.516 1.00 10.72 119 VAL A N 1
ATOM 888 C CA . VAL A 1 119 ? 35.017 42.370 16.330 1.00 11.28 119 VAL A CA 1
ATOM 889 C C . VAL A 1 119 ? 35.468 41.250 17.219 1.00 9.72 119 VAL A C 1
ATOM 890 O O . VAL A 1 119 ? 36.581 40.750 17.044 1.00 11.18 119 VAL A O 1
ATOM 894 N N . ASN A 1 120 ? 34.637 40.861 18.159 1.00 10.05 120 ASN A N 1
ATOM 895 C CA . ASN A 1 120 ? 34.917 39.694 19.008 1.00 10.64 120 ASN A CA 1
ATOM 896 C C . ASN A 1 120 ? 34.391 38.425 18.334 1.00 11.06 120 ASN A C 1
ATOM 897 O O . ASN A 1 120 ? 33.246 38.439 17.882 1.00 14.58 120 ASN A O 1
ATOM 902 N N . MET A 1 121 ? 35.199 37.378 18.281 1.00 11.10 121 MET A N 1
ATOM 903 C CA A MET A 1 121 ? 34.809 36.137 17.647 0.76 11.78 121 MET A CA 1
ATOM 904 C CA B MET A 1 121 ? 34.825 36.125 17.618 0.24 11.68 121 MET A CA 1
ATOM 905 C C . MET A 1 121 ? 35.154 34.958 18.551 1.00 11.74 121 MET A C 1
ATOM 906 O O . MET A 1 121 ? 36.329 34.571 18.701 1.00 12.35 121 MET A O 1
ATOM 915 N N . TYR A 1 122 ? 34.118 34.397 19.196 1.00 11.64 122 TYR A N 1
ATOM 916 C CA . TYR A 1 122 ? 34.340 33.165 19.931 1.00 12.28 122 TYR A CA 1
ATOM 917 C C . TYR A 1 122 ? 34.643 32.026 18.971 1.00 12.83 122 TYR A C 1
ATOM 918 O O . TYR A 1 122 ? 34.098 31.950 17.876 1.00 14.36 122 TYR A O 1
ATOM 927 N N A TYR A 1 123 ? 35.493 31.149 19.499 0.66 13.14 123 TYR A N 1
ATOM 928 N N B TYR A 1 123 ? 35.539 31.072 19.255 0.34 12.83 123 TYR A N 1
ATOM 929 C CA A TYR A 1 123 ? 35.750 29.921 18.774 0.66 12.07 123 TYR A CA 1
ATOM 930 C CA B TYR A 1 123 ? 35.875 30.079 18.227 0.34 12.96 123 TYR A CA 1
ATOM 931 C C A TYR A 1 123 ? 34.753 28.810 19.085 0.66 11.31 123 TYR A C 1
ATOM 932 C C B TYR A 1 123 ? 34.779 29.061 17.936 0.34 12.86 123 TYR A C 1
ATOM 933 O O A TYR A 1 123 ? 34.652 28.352 20.214 0.66 12.28 123 TYR A O 1
ATOM 934 O O B TYR A 1 123 ? 34.716 28.420 16.884 0.34 14.40 123 TYR A O 1
ATOM 951 N N A TYR A 1 124 ? 34.037 28.323 18.081 0.66 12.17 124 TYR A N 1
ATOM 952 N N B TYR A 1 124 ? 33.880 28.863 18.891 0.34 12.56 124 TYR A N 1
ATOM 953 C CA A TYR A 1 124 ? 33.279 27.065 18.106 0.66 12.62 124 TYR A CA 1
ATOM 954 C CA B TYR A 1 124 ? 32.744 27.968 18.689 0.34 13.28 124 TYR A CA 1
ATOM 955 C C A TYR A 1 124 ? 32.339 26.966 19.278 0.66 12.32 124 TYR A C 1
ATOM 956 C C B TYR A 1 124 ? 31.537 28.583 19.385 0.34 13.90 124 TYR A C 1
ATOM 957 O O A TYR A 1 124 ? 32.214 25.930 19.915 0.66 13.78 124 TYR A O 1
ATOM 958 O O B TYR A 1 124 ? 31.671 29.475 20.212 0.34 15.09 124 TYR A O 1
ATOM 975 N N A ARG A 1 125 ? 31.587 28.034 19.545 0.66 13.69 125 ARG A N 1
ATOM 976 N N B ARG A 1 125 ? 30.369 28.098 19.044 0.34 14.67 125 ARG A N 1
ATOM 977 C CA A ARG A 1 125 ? 30.517 27.910 20.530 0.66 15.11 125 ARG A CA 1
ATOM 978 C CA B ARG A 1 125 ? 29.115 28.274 19.747 0.34 15.63 125 ARG A CA 1
ATOM 979 C C A ARG A 1 125 ? 29.425 26.913 20.184 0.66 13.97 125 ARG A C 1
ATOM 980 C C B ARG A 1 125 ? 28.448 26.897 19.725 0.34 14.04 125 ARG A C 1
ATOM 981 O O A ARG A 1 125 ? 29.122 26.762 18.996 0.66 16.60 125 ARG A O 1
ATOM 982 O O B ARG A 1 125 ? 28.186 26.292 18.693 0.34 17.43 125 ARG A O 1
ATOM 997 N N A SER A 1 126 ? 28.845 26.276 21.217 0.66 17.40 126 SER A N 1
ATOM 998 N N B SER A 1 126 ? 28.227 26.367 20.921 0.34 17.14 126 SER A N 1
ATOM 999 C CA A SER A 1 126 ? 27.763 25.310 20.950 0.66 15.97 126 SER A CA 1
ATOM 1000 C CA B SER A 1 126 ? 27.630 25.053 21.007 0.34 15.75 126 SER A CA 1
ATOM 1001 C C A SER A 1 126 ? 26.624 25.299 21.946 0.66 15.92 126 SER A C 1
ATOM 1002 C C B SER A 1 126 ? 26.584 25.129 22.120 0.34 16.27 126 SER A C 1
ATOM 1003 O O A SER A 1 126 ? 26.909 25.484 23.153 0.66 17.88 126 SER A O 1
ATOM 1004 O O B SER A 1 126 ? 26.920 25.260 23.295 0.34 16.16 126 SER A O 1
ATOM 1009 N N . ASP A 1 127 ? 25.378 25.013 21.609 1.00 17.96 127 ASP A N 1
ATOM 1010 C CA A ASP A 1 127 ? 24.277 24.841 22.529 0.50 18.08 127 ASP A CA 1
ATOM 1011 C CA B ASP A 1 127 ? 24.246 24.834 22.516 0.50 17.95 127 ASP A CA 1
ATOM 1012 C C . ASP A 1 127 ? 24.477 23.644 23.448 1.00 17.49 127 ASP A C 1
ATOM 1013 O O . ASP A 1 127 ? 23.904 23.650 24.539 1.00 17.89 127 ASP A O 1
ATOM 1022 N N . ALA A 1 128 ? 25.285 22.660 23.014 1.00 16.00 128 ALA A N 1
ATOM 1023 C CA . ALA A 1 128 ? 25.540 21.525 23.922 1.00 15.30 128 ALA A CA 1
ATOM 1024 C C . ALA A 1 128 ? 26.233 21.973 25.196 1.00 14.22 128 ALA A C 1
ATOM 1025 O O . ALA A 1 128 ? 26.083 21.421 26.266 1.00 15.74 128 ALA A O 1
ATOM 1027 N N . VAL A 1 129 ? 27.080 22.996 25.077 1.00 14.63 129 VAL A N 1
ATOM 1028 C CA . VAL A 1 129 ? 27.793 23.613 26.188 1.00 13.52 129 VAL A CA 1
ATOM 1029 C C . VAL A 1 129 ? 26.801 24.519 26.925 1.00 13.80 129 VAL A C 1
ATOM 1030 O O . VAL A 1 129 ? 26.615 24.437 28.146 1.00 15.15 129 VAL A O 1
ATOM 1034 N N A ARG A 1 130 ? 26.171 25.419 26.164 0.37 15.65 130 ARG A N 1
ATOM 1035 N N B ARG A 1 130 ? 26.146 25.424 26.189 0.63 15.72 130 ARG A N 1
ATOM 1036 C CA A ARG A 1 130 ? 25.305 26.427 26.757 0.37 17.54 130 ARG A CA 1
ATOM 1037 C CA B ARG A 1 130 ? 25.309 26.445 26.822 0.63 17.36 130 ARG A CA 1
ATOM 1038 C C A ARG A 1 130 ? 24.272 25.827 27.690 0.37 17.27 130 ARG A C 1
ATOM 1039 C C B ARG A 1 130 ? 24.222 25.862 27.689 0.63 17.61 130 ARG A C 1
ATOM 1040 O O A ARG A 1 130 ? 24.049 26.291 28.812 0.37 18.52 130 ARG A O 1
ATOM 1041 O O B ARG A 1 130 ? 23.880 26.339 28.780 0.63 20.07 130 ARG A O 1
ATOM 1051 N N . ARG A 1 131 ? 23.595 24.774 27.208 1.00 17.34 131 ARG A N 1
ATOM 1052 C CA . ARG A 1 131 ? 22.479 24.300 28.013 1.00 19.06 131 ARG A CA 1
ATOM 1053 C C . ARG A 1 131 ? 22.967 23.450 29.181 1.00 17.50 131 ARG A C 1
ATOM 1054 O O . ARG A 1 131 ? 22.163 23.127 30.045 1.00 20.61 131 ARG A O 1
ATOM 1062 N N . ASN A 1 132 ? 24.249 23.085 29.212 1.00 14.83 132 ASN A N 1
ATOM 1063 C CA . ASN A 1 132 ? 24.699 22.201 30.278 1.00 15.58 132 ASN A CA 1
ATOM 1064 C C . ASN A 1 132 ? 25.551 22.884 31.325 1.00 14.13 132 ASN A C 1
ATOM 1065 O O . ASN A 1 132 ? 25.710 22.303 32.426 1.00 15.73 132 ASN A O 1
ATOM 1070 N N . ILE A 1 133 ? 26.125 24.042 31.037 1.00 13.87 133 ILE A N 1
ATOM 1071 C CA . ILE A 1 133 ? 27.043 24.712 31.988 1.00 13.41 133 ILE A CA 1
ATOM 1072 C C . ILE A 1 133 ? 26.321 25.925 32.542 1.00 13.67 133 ILE A C 1
ATOM 1073 O O . ILE A 1 133 ? 26.063 26.881 31.821 1.00 15.79 133 ILE A O 1
ATOM 1078 N N . PRO A 1 134 ? 25.977 25.900 33.840 1.00 13.75 134 PRO A N 1
ATOM 1079 C CA . PRO A 1 134 ? 25.211 27.010 34.391 1.00 14.90 134 PRO A CA 1
ATOM 1080 C C . PRO A 1 134 ? 25.957 28.323 34.527 1.00 14.00 134 PRO A C 1
ATOM 1081 O O . PRO A 1 134 ? 25.337 29.382 34.397 1.00 15.58 134 PRO A O 1
ATOM 1085 N N . ASN A 1 135 ? 27.269 28.278 34.771 1.00 12.64 135 ASN A N 1
ATOM 1086 C CA . ASN A 1 135 ? 28.061 29.476 34.963 1.00 11.85 135 ASN A CA 1
ATOM 1087 C C . ASN A 1 135 ? 29.385 29.319 34.231 1.00 11.83 135 ASN A C 1
ATOM 1088 O O . ASN A 1 135 ? 30.419 29.010 34.834 1.00 13.44 135 ASN A O 1
ATOM 1093 N N . PRO A 1 136 ? 29.403 29.513 32.906 1.00 12.82 136 PRO A N 1
ATOM 1094 C CA . PRO A 1 136 ? 30.635 29.301 32.134 1.00 12.17 136 PRO A CA 1
ATOM 1095 C C . PRO A 1 136 ? 31.676 30.369 32.463 1.00 11.64 136 PRO A C 1
ATOM 1096 O O . PRO A 1 136 ? 31.343 31.554 32.587 1.00 13.48 136 PRO A O 1
ATOM 1100 N N . ILE A 1 137 ? 32.967 29.949 32.514 1.00 11.25 137 ILE A N 1
ATOM 1101 C CA . ILE A 1 137 ? 34.062 30.847 32.785 1.00 9.84 137 ILE A CA 1
ATOM 1102 C C . ILE A 1 137 ? 34.934 31.036 31.542 1.00 10.09 137 ILE A C 1
ATOM 1103 O O . ILE A 1 137 ? 35.011 32.104 30.941 1.00 11.96 137 ILE A O 1
ATOM 1108 N N . TYR A 1 138 ? 35.617 29.964 31.123 1.00 10.31 138 TYR A N 1
ATOM 1109 C CA . TYR A 1 138 ? 36.585 30.080 30.036 1.00 10.06 138 TYR A CA 1
ATOM 1110 C C . TYR A 1 138 ? 35.875 30.005 28.680 1.00 11.42 138 TYR A C 1
ATOM 1111 O O . TYR A 1 138 ? 35.302 29.005 28.324 1.00 16.26 138 TYR A O 1
ATOM 1120 N N . MET A 1 139 ? 35.954 31.108 27.949 1.00 10.36 139 MET A N 1
ATOM 1121 C CA A MET A 1 139 ? 35.427 31.144 26.582 0.34 10.66 139 MET A CA 1
ATOM 1122 C CA B MET A 1 139 ? 35.435 31.194 26.609 0.66 10.90 139 MET A CA 1
ATOM 1123 C C . MET A 1 139 ? 36.537 31.674 25.683 1.00 9.86 139 MET A C 1
ATOM 1124 O O . MET A 1 139 ? 36.956 32.830 25.819 1.00 11.70 139 MET A O 1
ATOM 1132 N N . GLN A 1 140 ? 37.005 30.802 24.809 1.00 10.15 140 GLN A N 1
ATOM 1133 C CA . GLN A 1 140 ? 38.129 31.043 23.935 1.00 9.81 140 GLN A CA 1
ATOM 1134 C C . GLN A 1 140 ? 37.721 31.866 22.725 1.00 10.07 140 GLN A C 1
ATOM 1135 O O . GLN A 1 140 ? 36.620 31.657 22.202 1.00 10.99 140 GLN A O 1
ATOM 1141 N N . GLY A 1 141 ? 38.568 32.770 22.250 1.00 9.56 141 GLY A N 1
ATOM 1142 C CA . GLY A 1 141 ? 38.188 33.565 21.098 1.00 9.89 141 GLY A CA 1
ATOM 1143 C C . GLY A 1 141 ? 39.324 34.459 20.641 1.00 9.10 141 GLY A C 1
ATOM 1144 O O . GLY A 1 141 ? 40.410 34.467 21.219 1.00 10.17 141 GLY A O 1
ATOM 1145 N N . ARG A 1 142 ? 39.029 35.218 19.588 1.00 9.72 142 ARG A N 1
ATOM 1146 C CA . ARG A 1 142 ? 39.951 36.165 18.987 1.00 9.64 142 ARG A CA 1
ATOM 1147 C C . ARG A 1 142 ? 39.200 37.469 18.689 1.00 9.67 142 ARG A C 1
ATOM 1148 O O . ARG A 1 142 ? 38.001 37.407 18.329 1.00 11.05 142 ARG A O 1
ATOM 1156 N N . GLN A 1 143 ? 39.885 38.598 18.843 1.00 9.48 143 GLN A N 1
ATOM 1157 C CA . GLN A 1 143 ? 39.219 39.897 18.848 1.00 9.05 143 GLN A CA 1
ATOM 1158 C C . GLN A 1 143 ? 40.020 40.838 17.947 1.00 9.90 143 GLN A C 1
ATOM 1159 O O . GLN A 1 143 ? 41.179 41.175 18.216 1.00 10.31 143 GLN A O 1
ATOM 1165 N N . PHE A 1 144 ? 39.371 41.217 16.824 1.00 10.17 144 PHE A N 1
ATOM 1166 C CA . PHE A 1 144 ? 40.003 41.876 15.695 1.00 9.29 144 PHE A CA 1
ATOM 1167 C C . PHE A 1 144 ? 39.823 43.391 15.800 1.00 9.74 144 PHE A C 1
ATOM 1168 O O . PHE A 1 144 ? 38.687 43.870 15.799 1.00 11.57 144 PHE A O 1
ATOM 1176 N N . HIS A 1 145 ? 40.934 44.119 15.895 1.00 9.56 145 HIS A N 1
ATOM 1177 C CA . HIS A 1 145 ? 40.933 45.575 15.913 1.00 9.89 145 HIS A CA 1
ATOM 1178 C C . HIS A 1 145 ? 41.292 46.157 14.550 1.00 10.21 145 HIS A C 1
ATOM 1179 O O . HIS A 1 145 ? 42.251 45.688 13.919 1.00 11.24 145 HIS A O 1
ATOM 1186 N N . ASP A 1 146 ? 40.559 47.179 14.153 1.00 10.76 146 ASP A N 1
ATOM 1187 C CA . ASP A 1 146 ? 40.837 47.936 12.932 1.00 10.66 146 ASP A CA 1
ATOM 1188 C C . ASP A 1 146 ? 40.821 49.410 13.331 1.00 10.02 146 ASP A C 1
ATOM 1189 O O . ASP A 1 146 ? 39.809 49.869 13.840 1.00 11.13 146 ASP A O 1
ATOM 1194 N N . ILE A 1 147 ? 41.990 50.063 13.183 1.00 10.87 147 ILE A N 1
ATOM 1195 C CA . ILE A 1 147 ? 42.193 51.397 13.772 1.00 11.00 147 ILE A CA 1
ATOM 1196 C C . ILE A 1 147 ? 42.668 52.383 12.742 1.00 11.37 147 ILE A C 1
ATOM 1197 O O . ILE A 1 147 ? 43.615 52.123 11.987 1.00 11.72 147 ILE A O 1
ATOM 1202 N N . LEU A 1 148 ? 42.040 53.577 12.759 1.00 12.02 148 LEU A N 1
ATOM 1203 C CA . LEU A 1 148 ? 42.528 54.736 12.013 1.00 11.62 148 LEU A CA 1
ATOM 1204 C C . LEU A 1 148 ? 42.894 55.804 13.036 1.00 12.14 148 LEU A C 1
ATOM 1205 O O . LEU A 1 148 ? 41.993 56.190 13.808 1.00 14.22 148 LEU A O 1
ATOM 1210 N N . MET A 1 149 ? 44.151 56.217 13.091 1.00 11.96 149 MET A N 1
ATOM 1211 C CA . MET A 1 149 ? 44.546 57.222 14.069 1.00 12.70 149 MET A CA 1
ATOM 1212 C C . MET A 1 149 ? 45.313 58.354 13.394 1.00 12.21 149 MET A C 1
ATOM 1213 O O . MET A 1 149 ? 45.941 58.190 12.336 1.00 13.61 149 MET A O 1
ATOM 1218 N N . LYS A 1 150 ? 45.226 59.510 14.040 1.00 13.05 150 LYS A N 1
ATOM 1219 C CA . LYS A 1 150 ? 45.771 60.761 13.553 1.00 13.20 150 LYS A CA 1
ATOM 1220 C C . LYS A 1 150 ? 46.467 61.507 14.693 1.00 12.90 150 LYS A C 1
ATOM 1221 O O . LYS A 1 150 ? 45.881 61.678 15.773 1.00 14.83 150 LYS A O 1
ATOM 1227 N N . VAL A 1 151 ? 47.679 61.952 14.414 1.00 12.89 151 VAL A N 1
ATOM 1228 C CA . VAL A 1 151 ? 48.438 62.713 15.408 1.00 13.38 151 VAL A CA 1
ATOM 1229 C C . VAL A 1 151 ? 48.991 63.958 14.726 1.00 13.83 151 VAL A C 1
ATOM 1230 O O . VAL A 1 151 ? 49.762 63.806 13.752 1.00 14.90 151 VAL A O 1
ATOM 1234 N N . PRO A 1 152 ? 48.672 65.155 15.172 1.00 14.57 152 PRO A N 1
ATOM 1235 C CA . PRO A 1 152 ? 49.337 66.347 14.595 1.00 15.35 152 PRO A CA 1
ATOM 1236 C C . PRO A 1 152 ? 50.842 66.226 14.816 1.00 16.18 152 PRO A C 1
ATOM 1237 O O . PRO A 1 152 ? 51.271 66.004 15.953 1.00 15.76 152 PRO A O 1
ATOM 1241 N N . LEU A 1 153 ? 51.623 66.414 13.756 1.00 16.08 153 LEU A N 1
ATOM 1242 C CA . LEU A 1 153 ? 53.082 66.415 13.854 1.00 16.59 153 LEU A CA 1
ATOM 1243 C C . LEU A 1 153 ? 53.565 67.843 14.150 1.00 17.52 153 LEU A C 1
ATOM 1244 O O . LEU A 1 153 ? 54.173 68.510 13.315 1.00 18.37 153 LEU A O 1
ATOM 1249 N N . ASP A 1 154 ? 53.229 68.262 15.377 1.00 17.96 154 ASP A N 1
ATOM 1250 C CA . ASP A 1 154 ? 53.339 69.683 15.742 1.00 18.04 154 ASP A CA 1
ATOM 1251 C C . ASP A 1 154 ? 54.462 69.981 16.717 1.00 17.05 154 ASP A C 1
ATOM 1252 O O . ASP A 1 154 ? 54.484 71.050 17.341 1.00 20.87 154 ASP A O 1
ATOM 1257 N N . ASN A 1 155 ? 55.438 69.088 16.790 1.00 17.28 155 ASN A N 1
ATOM 1258 C CA . ASN A 1 155 ? 56.723 69.400 17.372 1.00 17.95 155 ASN A CA 1
ATOM 1259 C C . ASN A 1 155 ? 57.792 68.534 16.704 1.00 18.19 155 ASN A C 1
ATOM 1260 O O . ASN A 1 155 ? 57.482 67.604 15.964 1.00 17.68 155 ASN A O 1
ATOM 1265 N N . ASN A 1 156 ? 59.052 68.913 16.942 1.00 18.42 156 ASN A N 1
ATOM 1266 C CA . ASN A 1 156 ? 60.129 68.266 16.189 1.00 20.17 156 ASN A CA 1
ATOM 1267 C C . ASN A 1 156 ? 60.291 66.786 16.535 1.00 18.80 156 ASN A C 1
ATOM 1268 O O . ASN A 1 156 ? 60.694 65.987 15.690 1.00 18.71 156 ASN A O 1
ATOM 1273 N N . ASP A 1 157 ? 59.958 66.423 17.791 1.00 17.57 157 ASP A N 1
ATOM 1274 C CA . ASP A 1 157 ? 60.093 65.019 18.137 1.00 16.94 157 ASP A CA 1
ATOM 1275 C C . ASP A 1 157 ? 59.064 64.148 17.416 1.00 14.65 157 ASP A C 1
ATOM 1276 O O . ASP A 1 157 ? 59.374 63.011 17.019 1.00 15.92 157 ASP A O 1
ATOM 1281 N N . LEU A 1 158 ? 57.867 64.716 17.264 1.00 15.37 158 LEU A N 1
ATOM 1282 C CA . LEU A 1 158 ? 56.836 64.000 16.529 1.00 15.27 158 LEU A CA 1
ATOM 1283 C C . LEU A 1 158 ? 57.249 63.815 15.079 1.00 15.38 158 LEU A C 1
ATOM 1284 O O . LEU A 1 158 ? 57.064 62.721 14.519 1.00 15.90 158 LEU A O 1
ATOM 1289 N N . VAL A 1 159 ? 57.793 64.854 14.453 1.00 16.31 159 VAL A N 1
ATOM 1290 C CA . VAL A 1 159 ? 58.277 64.717 13.065 1.00 16.40 159 VAL A CA 1
ATOM 1291 C C . VAL A 1 159 ? 59.326 63.619 12.967 1.00 16.47 159 VAL A C 1
ATOM 1292 O O . VAL A 1 159 ? 59.331 62.754 12.084 1.00 17.81 159 VAL A O 1
ATOM 1296 N N . ASP A 1 160 ? 60.265 63.652 13.922 1.00 17.09 160 ASP A N 1
ATOM 1297 C CA . ASP A 1 160 ? 61.347 62.708 13.914 1.00 17.49 160 ASP A CA 1
ATOM 1298 C C . ASP A 1 160 ? 60.858 61.260 14.068 1.00 17.50 160 ASP A C 1
ATOM 1299 O O . ASP A 1 160 ? 61.331 60.342 13.360 1.00 17.89 160 ASP A O 1
ATOM 1304 N N . THR A 1 161 ? 59.932 61.065 15.003 1.00 15.50 161 THR A N 1
ATOM 1305 C CA . THR A 1 161 ? 59.434 59.703 15.209 1.00 15.61 161 THR A CA 1
ATOM 1306 C C . THR A 1 161 ? 58.603 59.237 14.003 1.00 15.64 161 THR A C 1
ATOM 1307 O O . THR A 1 161 ? 58.694 58.066 13.583 1.00 15.57 161 THR A O 1
ATOM 1311 N N . TRP A 1 162 ? 57.779 60.110 13.414 1.00 16.04 162 TRP A N 1
ATOM 1312 C CA . TRP A 1 162 ? 57.078 59.779 12.190 1.00 15.52 162 TRP A CA 1
ATOM 1313 C C . TRP A 1 162 ? 58.064 59.290 11.145 1.00 16.19 162 TRP A C 1
ATOM 1314 O O . TRP A 1 162 ? 57.844 58.253 10.506 1.00 16.78 162 TRP A O 1
ATOM 1325 N N . GLU A 1 163 ? 59.127 60.039 10.929 1.00 16.55 163 GLU A N 1
ATOM 1326 C CA . GLU A 1 163 ? 60.091 59.663 9.901 1.00 18.68 163 GLU A CA 1
ATOM 1327 C C . GLU A 1 163 ? 60.762 58.346 10.241 1.00 16.95 163 GLU A C 1
ATOM 1328 O O . GLU A 1 163 ? 61.020 57.510 9.390 1.00 18.75 163 GLU A O 1
ATOM 1334 N N A GLY A 1 164 ? 61.067 58.095 11.495 0.66 16.72 164 GLY A N 1
ATOM 1335 N N B GLY A 1 164 ? 61.081 58.081 11.501 0.34 16.79 164 GLY A N 1
ATOM 1336 C CA A GLY A 1 164 ? 61.653 56.856 11.935 0.66 16.17 164 GLY A CA 1
ATOM 1337 C CA B GLY A 1 164 ? 61.737 56.839 11.866 0.34 16.58 164 GLY A CA 1
ATOM 1338 C C A GLY A 1 164 ? 60.758 55.681 11.652 0.66 16.20 164 GLY A C 1
ATOM 1339 C C B GLY A 1 164 ? 60.838 55.642 11.649 0.34 16.47 164 GLY A C 1
ATOM 1340 O O A GLY A 1 164 ? 61.185 54.618 11.148 0.66 17.25 164 GLY A O 1
ATOM 1341 O O B GLY A 1 164 ? 61.253 54.562 11.201 0.34 16.58 164 GLY A O 1
ATOM 1342 N N A PHE A 1 165 ? 59.465 55.829 11.951 0.66 15.19 165 PHE A N 1
ATOM 1343 N N B PHE A 1 165 ? 59.567 55.839 11.968 0.34 15.60 165 PHE A N 1
ATOM 1344 C CA A PHE A 1 165 ? 58.529 54.768 11.623 0.66 14.98 165 PHE A CA 1
ATOM 1345 C CA B PHE A 1 165 ? 58.523 54.867 11.700 0.34 15.54 165 PHE A CA 1
ATOM 1346 C C A PHE A 1 165 ? 58.362 54.634 10.125 0.66 15.40 165 PHE A C 1
ATOM 1347 C C B PHE A 1 165 ? 58.567 54.465 10.231 0.34 15.64 165 PHE A C 1
ATOM 1348 O O A PHE A 1 165 ? 58.292 53.467 9.646 0.66 16.55 165 PHE A O 1
ATOM 1349 O O B PHE A 1 165 ? 58.562 53.262 9.901 0.34 18.93 165 PHE A O 1
ATOM 1364 N N A GLN A 1 166 ? 58.270 55.730 9.367 0.66 15.22 166 GLN A N 1
ATOM 1365 N N B GLN A 1 166 ? 58.616 55.489 9.377 0.34 16.42 166 GLN A N 1
ATOM 1366 C CA A GLN A 1 166 ? 58.061 55.509 7.928 0.66 16.12 166 GLN A CA 1
ATOM 1367 C CA B GLN A 1 166 ? 58.748 55.268 7.941 0.34 16.14 166 GLN A CA 1
ATOM 1368 C C A GLN A 1 166 ? 59.186 54.673 7.321 0.66 16.34 166 GLN A C 1
ATOM 1369 C C B GLN A 1 166 ? 60.043 54.525 7.638 0.34 16.43 166 GLN A C 1
ATOM 1370 O O A GLN A 1 166 ? 59.024 53.764 6.504 0.66 15.84 166 GLN A O 1
ATOM 1371 O O B GLN A 1 166 ? 60.093 53.639 6.789 0.34 19.55 166 GLN A O 1
ATOM 1379 N N A GLN A 1 167 ? 60.428 54.915 7.688 0.66 15.74 167 GLN A N 1
ATOM 1380 N N B GLN A 1 167 ? 61.110 54.886 8.369 0.34 16.79 167 GLN A N 1
ATOM 1381 C CA A GLN A 1 167 ? 61.572 54.177 7.195 0.66 15.99 167 GLN A CA 1
ATOM 1382 C CA B GLN A 1 167 ? 62.347 54.127 8.171 0.34 17.07 167 GLN A CA 1
ATOM 1383 C C A GLN A 1 167 ? 61.500 52.720 7.658 0.66 15.94 167 GLN A C 1
ATOM 1384 C C B GLN A 1 167 ? 62.209 52.758 8.837 0.34 17.40 167 GLN A C 1
ATOM 1385 O O A GLN A 1 167 ? 61.821 51.802 6.906 0.66 18.97 167 GLN A O 1
ATOM 1386 O O B GLN A 1 167 ? 62.766 51.789 8.323 0.34 18.29 167 GLN A O 1
ATOM 1390 N N A SER A 1 168 ? 61.088 52.483 8.884 0.66 15.67 168 SER A N 1
ATOM 1391 N N B SER A 1 168 ? 61.503 52.699 9.952 0.34 16.73 168 SER A N 1
ATOM 1392 C CA A SER A 1 168 ? 61.040 51.138 9.416 0.66 15.18 168 SER A CA 1
ATOM 1393 C CA B SER A 1 168 ? 61.332 51.467 10.711 0.34 16.25 168 SER A CA 1
ATOM 1394 C C A SER A 1 168 ? 59.982 50.317 8.696 0.66 16.36 168 SER A C 1
ATOM 1395 C C B SER A 1 168 ? 60.596 50.453 9.850 0.34 17.27 168 SER A C 1
ATOM 1396 O O A SER A 1 168 ? 60.230 49.159 8.371 0.66 16.66 168 SER A O 1
ATOM 1397 O O B SER A 1 168 ? 60.945 49.268 9.856 0.34 18.68 168 SER A O 1
ATOM 1402 N N A ILE A 1 169 ? 58.839 50.943 8.450 0.66 14.74 169 ILE A N 1
ATOM 1403 N N B ILE A 1 169 ? 59.573 50.949 9.140 0.34 17.18 169 ILE A N 1
ATOM 1404 C CA A ILE A 1 169 ? 57.774 50.212 7.771 0.66 16.36 169 ILE A CA 1
ATOM 1405 C CA B ILE A 1 169 ? 58.796 49.976 8.393 0.34 17.92 169 ILE A CA 1
ATOM 1406 C C A ILE A 1 169 ? 58.151 49.961 6.339 0.66 16.54 169 ILE A C 1
ATOM 1407 C C B ILE A 1 169 ? 59.352 49.808 6.984 0.34 18.08 169 ILE A C 1
ATOM 1408 O O A ILE A 1 169 ? 57.933 48.867 5.811 0.66 20.14 169 ILE A O 1
ATOM 1409 O O B ILE A 1 169 ? 58.785 49.000 6.262 0.34 21.60 169 ILE A O 1
ATOM 1418 N N A SER A 1 170 ? 58.751 50.913 5.664 0.66 18.56 170 SER A N 1
ATOM 1419 N N B SER A 1 170 ? 60.392 50.531 6.615 0.34 19.86 170 SER A N 1
ATOM 1420 C CA A SER A 1 170 ? 59.136 50.797 4.266 0.66 22.62 170 SER A CA 1
ATOM 1421 C CA B SER A 1 170 ? 61.033 50.455 5.312 0.34 21.95 170 SER A CA 1
ATOM 1422 C C A SER A 1 170 ? 60.149 49.680 4.024 0.66 23.22 170 SER A C 1
ATOM 1423 O O A SER A 1 170 ? 60.100 48.995 3.027 0.66 26.88 170 SER A O 1
ATOM 1426 N N A GLY A 1 171 ? 61.081 49.576 4.962 0.66 24.35 171 GLY A N 1
ATOM 1427 C CA A GLY A 1 171 ? 62.252 48.755 4.899 0.66 25.75 171 GLY A CA 1
ATOM 1428 C C A GLY A 1 171 ? 62.063 47.420 5.555 0.66 23.68 171 GLY A C 1
ATOM 1429 O O A GLY A 1 171 ? 62.789 46.466 5.313 0.66 27.65 171 GLY A O 1
ATOM 1430 N N A GLY A 1 172 ? 61.045 47.286 6.407 0.66 23.16 172 GLY A N 1
ATOM 1431 C CA A GLY A 1 172 ? 61.036 46.161 7.293 0.66 20.72 172 GLY A CA 1
ATOM 1432 C C A GLY A 1 172 ? 60.085 45.040 6.953 0.66 22.99 172 GLY A C 1
ATOM 1433 O O A GLY A 1 172 ? 60.023 44.199 7.832 0.66 26.33 172 GLY A O 1
ATOM 1434 N N A GLY A 1 173 ? 59.400 44.986 5.825 0.66 21.20 173 GLY A N 1
ATOM 1435 C CA A GLY A 1 173 ? 58.528 43.853 5.484 0.66 19.73 173 GLY A CA 1
ATOM 1436 C C A GLY A 1 173 ? 57.692 43.267 6.606 0.66 19.42 173 GLY A C 1
ATOM 1437 O O A GLY A 1 173 ? 57.033 44.018 7.304 0.66 20.86 173 GLY A O 1
ATOM 1438 N N . ALA A 1 174 ? 57.678 41.927 6.809 1.00 19.81 174 ALA A N 1
ATOM 1439 C CA . ALA A 1 174 ? 57.005 41.358 7.974 1.00 16.73 174 ALA A CA 1
ATOM 1440 C C . ALA A 1 174 ? 57.669 41.630 9.294 1.00 14.92 174 ALA A C 1
ATOM 1441 O O . ALA A 1 174 ? 57.048 41.533 10.381 1.00 16.53 174 ALA A O 1
ATOM 1443 N N . ASN A 1 175 ? 58.985 41.946 9.272 1.00 14.51 175 ASN A N 1
ATOM 1444 C CA . ASN A 1 175 ? 59.632 42.138 10.577 1.00 14.30 175 ASN A CA 1
ATOM 1445 C C . ASN A 1 175 ? 59.017 43.280 11.345 1.00 13.36 175 ASN A C 1
ATOM 1446 O O . ASN A 1 175 ? 58.910 43.181 12.551 1.00 13.68 175 ASN A O 1
ATOM 1451 N N . PHE A 1 176 ? 58.619 44.345 10.664 1.00 12.95 176 PHE A N 1
ATOM 1452 C CA . PHE A 1 176 ? 58.100 45.518 11.399 1.00 12.44 176 PHE A CA 1
ATOM 1453 C C . PHE A 1 176 ? 56.968 45.131 12.324 1.00 11.09 176 PHE A C 1
ATOM 1454 O O . PHE A 1 176 ? 56.981 45.445 13.516 1.00 12.21 176 PHE A O 1
ATOM 1462 N N . GLY A 1 177 ? 55.966 44.435 11.774 1.00 12.03 177 GLY A N 1
ATOM 1463 C CA . GLY A 1 177 ? 54.757 44.159 12.517 1.00 11.53 177 GLY A CA 1
ATOM 1464 C C . GLY A 1 177 ? 54.916 42.988 13.492 1.00 11.28 177 GLY A C 1
ATOM 1465 O O . GLY A 1 177 ? 54.057 42.779 14.360 1.00 11.86 177 GLY A O 1
ATOM 1466 N N . ASP A 1 178 ? 55.995 42.249 13.355 1.00 10.89 178 ASP A N 1
ATOM 1467 C CA . ASP A 1 178 ? 56.364 41.172 14.264 1.00 10.27 178 ASP A CA 1
ATOM 1468 C C . ASP A 1 178 ? 57.068 41.745 15.491 1.00 10.17 178 ASP A C 1
ATOM 1469 O O . ASP A 1 178 ? 56.631 41.635 16.654 1.00 10.44 178 ASP A O 1
ATOM 1474 N N . TRP A 1 179 ? 58.192 42.423 15.227 1.00 10.48 179 TRP A N 1
ATOM 1475 C CA . TRP A 1 179 ? 59.094 42.978 16.253 1.00 10.42 179 TRP A CA 1
ATOM 1476 C C . TRP A 1 179 ? 58.502 44.155 17.014 1.00 10.14 179 TRP A C 1
ATOM 1477 O O . TRP A 1 179 ? 58.976 44.516 18.081 1.00 10.74 179 TRP A O 1
ATOM 1488 N N . ILE A 1 180 ? 57.424 44.765 16.450 1.00 9.73 180 ILE A N 1
ATOM 1489 C CA A ILE A 1 180 ? 56.784 45.865 17.184 0.66 10.21 180 ILE A CA 1
ATOM 1490 C CA B ILE A 1 180 ? 56.789 45.848 17.182 0.34 9.94 180 ILE A CA 1
ATOM 1491 C C . ILE A 1 180 ? 56.238 45.381 18.517 1.00 10.00 180 ILE A C 1
ATOM 1492 O O . ILE A 1 180 ? 56.053 46.164 19.428 1.00 10.58 180 ILE A O 1
ATOM 1501 N N . ARG A 1 181 ? 55.949 44.090 18.679 1.00 9.76 181 ARG A N 1
ATOM 1502 C CA . ARG A 1 181 ? 55.282 43.604 19.871 1.00 9.53 181 ARG A CA 1
ATOM 1503 C C . ARG A 1 181 ? 56.130 43.776 21.130 1.00 9.23 181 ARG A C 1
ATOM 1504 O O . ARG A 1 181 ? 55.583 44.149 22.179 1.00 9.69 181 ARG A O 1
ATOM 1512 N N . GLU A 1 182 ? 57.451 43.569 21.030 1.00 9.27 182 GLU A N 1
ATOM 1513 C CA . GLU A 1 182 ? 58.298 43.772 22.218 1.00 9.55 182 GLU A CA 1
ATOM 1514 C C . GLU A 1 182 ? 58.603 45.249 22.453 1.00 9.68 182 GLU A C 1
ATOM 1515 O O . GLU A 1 182 ? 59.027 45.617 23.553 1.00 11.34 182 GLU A O 1
ATOM 1521 N N . PHE A 1 183 ? 58.372 46.125 21.465 1.00 9.98 183 PHE A N 1
ATOM 1522 C CA . PHE A 1 183 ? 58.377 47.584 21.699 1.00 9.96 183 PHE A CA 1
ATOM 1523 C C . PHE A 1 183 ? 57.129 48.015 22.462 1.00 8.96 183 PHE A C 1
ATOM 1524 O O . PHE A 1 183 ? 57.184 48.743 23.453 1.00 10.65 183 PHE A O 1
ATOM 1532 N N . TRP A 1 184 ? 55.988 47.568 21.954 1.00 9.46 184 TRP A N 1
ATOM 1533 C CA . TRP A 1 184 ? 54.635 47.882 22.451 1.00 9.33 184 TRP A CA 1
ATOM 1534 C C . TRP A 1 184 ? 54.432 47.438 23.894 1.00 9.53 184 TRP A C 1
ATOM 1535 O O . TRP A 1 184 ? 54.000 48.210 24.746 1.00 10.15 184 TRP A O 1
ATOM 1546 N N . PHE A 1 185 ? 54.738 46.164 24.155 1.00 8.77 185 PHE A N 1
ATOM 1547 C CA A PHE A 1 185 ? 54.530 45.568 25.465 0.42 8.99 185 PHE A CA 1
ATOM 1548 C CA B PHE A 1 185 ? 54.512 45.610 25.483 0.57 9.02 185 PHE A CA 1
ATOM 1549 C C . PHE A 1 185 ? 55.790 45.663 26.292 1.00 8.97 185 PHE A C 1
ATOM 1550 O O . PHE A 1 185 ? 56.485 44.700 26.630 1.00 9.61 185 PHE A O 1
ATOM 1565 N N . ILE A 1 186 ? 56.110 46.938 26.636 1.00 9.09 186 ILE A N 1
ATOM 1566 C CA . ILE A 1 186 ? 57.342 47.292 27.292 1.00 8.92 186 ILE A CA 1
ATOM 1567 C C . ILE A 1 186 ? 57.504 46.606 28.635 1.00 8.98 186 ILE A C 1
ATOM 1568 O O . ILE A 1 186 ? 56.555 46.349 29.391 1.00 9.31 186 ILE A O 1
ATOM 1573 N N . GLY A 1 187 ? 58.756 46.310 28.994 1.00 9.28 187 GLY A N 1
ATOM 1574 C CA . GLY A 1 187 ? 59.075 45.832 30.317 1.00 9.54 187 GLY A CA 1
ATOM 1575 C C . GLY A 1 187 ? 58.384 44.523 30.588 1.00 8.77 187 GLY A C 1
ATOM 1576 O O . GLY A 1 187 ? 58.354 43.666 29.693 1.00 8.93 187 GLY A O 1
ATOM 1577 N N . PRO A 1 188 ? 57.793 44.321 31.758 1.00 8.97 188 PRO A N 1
ATOM 1578 C CA . PRO A 1 188 ? 57.154 43.060 32.107 1.00 8.59 188 PRO A CA 1
ATOM 1579 C C . PRO A 1 188 ? 55.833 42.840 31.393 1.00 8.24 188 PRO A C 1
ATOM 1580 O O . PRO A 1 188 ? 55.238 41.761 31.551 1.00 9.28 188 PRO A O 1
ATOM 1584 N N . ALA A 1 189 ? 55.363 43.813 30.628 1.00 8.44 189 ALA A N 1
ATOM 1585 C CA . ALA A 1 189 ? 54.120 43.603 29.904 1.00 8.05 189 ALA A CA 1
ATOM 1586 C C . ALA A 1 189 ? 54.212 42.432 28.938 1.00 8.28 189 ALA A C 1
ATOM 1587 O O . ALA A 1 189 ? 53.272 41.678 28.759 1.00 9.51 189 ALA A O 1
ATOM 1589 N N . PHE A 1 190 ? 55.378 42.271 28.276 1.00 8.62 190 PHE A N 1
ATOM 1590 C CA . PHE A 1 190 ? 55.473 41.242 27.245 1.00 8.03 190 PHE A CA 1
ATOM 1591 C C . PHE A 1 190 ? 55.228 39.856 27.849 1.00 8.07 190 PHE A C 1
ATOM 1592 O O . PHE A 1 190 ? 54.414 39.096 27.314 1.00 9.29 190 PHE A O 1
ATOM 1600 N N . ALA A 1 191 ? 55.898 39.523 28.939 1.00 8.81 191 ALA A N 1
ATOM 1601 C CA . ALA A 1 191 ? 55.712 38.197 29.581 1.00 9.48 191 ALA A CA 1
ATOM 1602 C C . ALA A 1 191 ? 54.292 37.989 30.073 1.00 9.14 191 ALA A C 1
ATOM 1603 O O . ALA A 1 191 ? 53.799 36.850 30.106 1.00 9.80 191 ALA A O 1
ATOM 1605 N N . ALA A 1 192 ? 53.635 39.066 30.476 1.00 8.87 192 ALA A N 1
ATOM 1606 C CA . ALA A 1 192 ? 52.276 38.936 30.997 1.00 9.12 192 ALA A CA 1
ATOM 1607 C C . ALA A 1 192 ? 51.308 38.425 29.940 1.00 8.83 192 ALA A C 1
ATOM 1608 O O . ALA A 1 192 ? 50.282 37.812 30.308 1.00 9.89 192 ALA A O 1
ATOM 1610 N N . ILE A 1 193 ? 51.566 38.673 28.669 1.00 8.74 193 ILE A N 1
ATOM 1611 C CA . ILE A 1 193 ? 50.667 38.215 27.615 1.00 8.86 193 ILE A CA 1
ATOM 1612 C C . ILE A 1 193 ? 50.468 36.706 27.734 1.00 8.87 193 ILE A C 1
ATOM 1613 O O . ILE A 1 193 ? 49.347 36.186 27.907 1.00 9.23 193 ILE A O 1
ATOM 1618 N N . ASN A 1 194 ? 51.536 35.924 27.626 1.00 8.90 194 ASN A N 1
ATOM 1619 C CA . ASN A 1 194 ? 51.408 34.479 27.682 1.00 8.90 194 ASN A CA 1
ATOM 1620 C C . ASN A 1 194 ? 50.902 33.975 29.011 1.00 8.74 194 ASN A C 1
ATOM 1621 O O . ASN A 1 194 ? 50.212 32.972 29.056 1.00 9.54 194 ASN A O 1
ATOM 1626 N N . GLU A 1 195 ? 51.241 34.695 30.100 1.00 9.06 195 GLU A N 1
ATOM 1627 C CA A GLU A 1 195 ? 50.829 34.290 31.428 0.69 10.26 195 GLU A CA 1
ATOM 1628 C CA B GLU A 1 195 ? 50.835 34.224 31.414 0.31 9.98 195 GLU A CA 1
ATOM 1629 C C . GLU A 1 195 ? 49.328 34.107 31.536 1.00 9.29 195 GLU A C 1
ATOM 1630 O O . GLU A 1 195 ? 48.842 33.251 32.241 1.00 9.78 195 GLU A O 1
ATOM 1641 N N . GLY A 1 196 ? 48.592 34.984 30.841 1.00 8.91 196 GLY A N 1
ATOM 1642 C CA . GLY A 1 196 ? 47.165 34.945 30.824 1.00 9.34 196 GLY A CA 1
ATOM 1643 C C . GLY A 1 196 ? 46.559 34.130 29.706 1.00 8.77 196 GLY A C 1
ATOM 1644 O O . GLY A 1 196 ? 45.344 34.217 29.515 1.00 9.15 196 GLY A O 1
ATOM 1645 N N . GLY A 1 197 ? 47.342 33.308 29.005 1.00 8.64 197 GLY A N 1
ATOM 1646 C CA . GLY A 1 197 ? 46.807 32.575 27.860 1.00 8.73 197 GLY A CA 1
ATOM 1647 C C . GLY A 1 197 ? 46.359 33.488 26.743 1.00 8.30 197 GLY A C 1
ATOM 1648 O O . GLY A 1 197 ? 45.467 33.123 25.963 1.00 9.27 197 GLY A O 1
ATOM 1649 N N . GLN A 1 198 ? 46.996 34.650 26.624 1.00 8.54 198 GLN A N 1
ATOM 1650 C CA . GLN A 1 198 ? 46.671 35.627 25.620 1.00 8.33 198 GLN A CA 1
ATOM 1651 C C . GLN A 1 198 ? 47.722 35.549 24.507 1.00 7.91 198 GLN A C 1
ATOM 1652 O O . GLN A 1 198 ? 48.854 35.094 24.721 1.00 8.62 198 GLN A O 1
ATOM 1658 N N . ARG A 1 199 ? 47.319 36.010 23.332 1.00 8.51 199 ARG A N 1
ATOM 1659 C CA . ARG A 1 199 ? 48.173 36.110 22.163 1.00 8.60 199 ARG A CA 1
ATOM 1660 C C . ARG A 1 199 ? 47.920 37.491 21.516 1.00 8.61 199 ARG A C 1
ATOM 1661 O O . ARG A 1 199 ? 46.768 37.921 21.409 1.00 10.01 199 ARG A O 1
ATOM 1669 N N . ILE A 1 200 ? 48.983 38.148 21.059 1.00 8.99 200 ILE A N 1
ATOM 1670 C CA . ILE A 1 200 ? 48.893 39.357 20.270 1.00 9.36 200 ILE A CA 1
ATOM 1671 C C . ILE A 1 200 ? 49.412 39.043 18.880 1.00 9.04 200 ILE A C 1
ATOM 1672 O O . ILE A 1 200 ? 50.569 38.611 18.745 1.00 10.21 200 ILE A O 1
ATOM 1677 N N . SER A 1 201 ? 48.617 39.284 17.841 1.00 9.80 201 SER A N 1
ATOM 1678 C CA . SER A 1 201 ? 49.052 39.035 16.483 1.00 9.36 201 SER A CA 1
ATOM 1679 C C . SER A 1 201 ? 50.088 40.082 16.055 1.00 9.32 201 SER A C 1
ATOM 1680 O O . SER A 1 201 ? 50.177 41.146 16.634 1.00 10.11 201 SER A O 1
ATOM 1683 N N . PRO A 1 202 ? 50.795 39.795 14.973 1.00 10.26 202 PRO A N 1
ATOM 1684 C CA . PRO A 1 202 ? 51.541 40.887 14.337 1.00 10.63 202 PRO A CA 1
ATOM 1685 C C . PRO A 1 202 ? 50.620 42.022 13.948 1.00 10.49 202 PRO A C 1
ATOM 1686 O O . PRO A 1 202 ? 49.423 41.808 13.661 1.00 11.68 202 PRO A O 1
ATOM 1690 N N . ILE A 1 203 ? 51.148 43.232 13.870 1.00 11.66 203 ILE A N 1
ATOM 1691 C CA . ILE A 1 203 ? 50.461 44.354 13.268 1.00 11.01 203 ILE A CA 1
ATOM 1692 C C . ILE A 1 203 ? 50.550 44.297 11.766 1.00 10.85 203 ILE A C 1
ATOM 1693 O O . ILE A 1 203 ? 51.622 43.980 11.240 1.00 12.00 203 ILE A O 1
ATOM 1698 N N . VAL A 1 204 ? 49.471 44.661 11.089 1.00 11.37 204 VAL A N 1
ATOM 1699 C CA . VAL A 1 204 ? 49.476 44.924 9.648 1.00 11.48 204 VAL A CA 1
ATOM 1700 C C . VAL A 1 204 ? 49.137 46.391 9.456 1.00 12.26 204 VAL A C 1
ATOM 1701 O O . VAL A 1 204 ? 48.133 46.872 9.943 1.00 13.26 204 VAL A O 1
ATOM 1705 N N . VAL A 1 205 ? 50.030 47.066 8.716 1.00 12.81 205 VAL A N 1
ATOM 1706 C CA . VAL A 1 205 ? 49.826 48.474 8.394 1.00 13.04 205 VAL A CA 1
ATOM 1707 C C . VAL A 1 205 ? 49.197 48.561 7.013 1.00 13.01 205 VAL A C 1
ATOM 1708 O O . VAL A 1 205 ? 49.776 48.122 6.014 1.00 15.74 205 VAL A O 1
ATOM 1712 N N A ASN A 1 206 ? 48.009 49.142 6.966 0.64 12.85 206 ASN A N 1
ATOM 1713 N N B ASN A 1 206 ? 47.994 49.123 6.940 0.36 12.80 206 ASN A N 1
ATOM 1714 C CA A ASN A 1 206 ? 47.285 49.258 5.696 0.64 13.32 206 ASN A CA 1
ATOM 1715 C CA B ASN A 1 206 ? 47.323 49.345 5.670 0.36 13.70 206 ASN A CA 1
ATOM 1716 C C A ASN A 1 206 ? 47.706 50.508 4.960 0.64 15.01 206 ASN A C 1
ATOM 1717 C C B ASN A 1 206 ? 47.993 50.486 4.920 0.36 12.80 206 ASN A C 1
ATOM 1718 O O A ASN A 1 206 ? 47.822 50.489 3.705 0.64 13.22 206 ASN A O 1
ATOM 1719 O O B ASN A 1 206 ? 48.435 50.317 3.780 0.36 14.06 206 ASN A O 1
ATOM 1728 N N . SER A 1 207 ? 47.995 51.616 5.636 1.00 14.06 207 SER A N 1
ATOM 1729 C CA . SER A 1 207 ? 48.473 52.834 4.993 1.00 14.99 207 SER A CA 1
ATOM 1730 C C . SER A 1 207 ? 49.021 53.797 6.010 1.00 15.15 207 SER A C 1
ATOM 1731 O O . SER A 1 207 ? 48.590 53.729 7.165 1.00 15.58 207 SER A O 1
ATOM 1734 N N A SER A 1 208 ? 49.875 54.681 5.507 0.39 16.84 208 SER A N 1
ATOM 1735 N N B SER A 1 208 ? 49.859 54.680 5.486 0.33 17.27 208 SER A N 1
ATOM 1736 N N C SER A 1 208 ? 49.976 54.677 5.706 0.28 16.47 208 SER A N 1
ATOM 1737 C CA A SER A 1 208 ? 50.484 55.763 6.259 0.39 15.72 208 SER A CA 1
ATOM 1738 C CA B SER A 1 208 ? 50.222 55.873 6.225 0.33 16.50 208 SER A CA 1
ATOM 1739 C CA C SER A 1 208 ? 50.539 55.593 6.711 0.28 15.45 208 SER A CA 1
ATOM 1740 C C A SER A 1 208 ? 50.569 57.016 5.391 0.39 16.81 208 SER A C 1
ATOM 1741 C C B SER A 1 208 ? 50.256 57.047 5.243 0.33 17.04 208 SER A C 1
ATOM 1742 C C C SER A 1 208 ? 51.103 56.828 6.014 0.28 15.90 208 SER A C 1
ATOM 1743 O O A SER A 1 208 ? 51.133 56.937 4.305 0.39 17.73 208 SER A O 1
ATOM 1744 O O B SER A 1 208 ? 50.576 56.892 4.073 0.33 15.65 208 SER A O 1
ATOM 1745 O O C SER A 1 208 ? 52.170 56.750 5.404 0.28 17.03 208 SER A O 1
ATOM 1752 N N A ASN A 1 209 ? 50.045 58.126 5.889 0.39 16.58 209 ASN A N 1
ATOM 1753 N N B ASN A 1 209 ? 49.924 58.205 5.793 0.33 17.01 209 ASN A N 1
ATOM 1754 N N C ASN A 1 209 ? 50.390 57.950 6.068 0.28 15.68 209 ASN A N 1
ATOM 1755 C CA A ASN A 1 209 ? 49.943 59.327 5.046 0.39 16.77 209 ASN A CA 1
ATOM 1756 C CA B ASN A 1 209 ? 49.920 59.409 4.972 0.33 16.66 209 ASN A CA 1
ATOM 1757 C CA C ASN A 1 209 ? 50.580 59.135 5.244 0.28 16.76 209 ASN A CA 1
ATOM 1758 C C A ASN A 1 209 ? 50.114 60.544 5.929 0.39 16.17 209 ASN A C 1
ATOM 1759 C C B ASN A 1 209 ? 50.034 60.597 5.918 0.33 16.72 209 ASN A C 1
ATOM 1760 C C C ASN A 1 209 ? 50.454 60.438 6.038 0.28 15.16 209 ASN A C 1
ATOM 1761 O O A ASN A 1 209 ? 49.633 60.523 7.070 0.39 14.58 209 ASN A O 1
ATOM 1762 O O B ASN A 1 209 ? 49.442 60.555 6.998 0.33 16.50 209 ASN A O 1
ATOM 1763 O O C ASN A 1 209 ? 50.042 60.305 7.200 0.28 17.52 209 ASN A O 1
ATOM 1776 N N . VAL A 1 210 ? 50.761 61.610 5.474 1.00 19.23 210 VAL A N 1
ATOM 1777 C CA . VAL A 1 210 ? 50.696 62.893 6.144 1.00 19.43 210 VAL A CA 1
ATOM 1778 C C . VAL A 1 210 ? 49.576 63.695 5.461 1.00 21.10 210 VAL A C 1
ATOM 1779 O O . VAL A 1 210 ? 49.585 63.891 4.227 1.00 29.28 210 VAL A O 1
ATOM 1783 N N A GLU A 1 211 ? 48.606 64.155 6.217 0.56 20.89 211 GLU A N 1
ATOM 1784 N N B GLU A 1 211 ? 48.616 64.109 6.256 0.44 20.78 211 GLU A N 1
ATOM 1785 C CA A GLU A 1 211 ? 47.528 65.054 5.807 0.56 21.55 211 GLU A CA 1
ATOM 1786 C CA B GLU A 1 211 ? 47.469 64.845 5.708 0.44 21.58 211 GLU A CA 1
ATOM 1787 C C A GLU A 1 211 ? 47.916 66.489 6.165 0.56 22.50 211 GLU A C 1
ATOM 1788 C C B GLU A 1 211 ? 47.483 66.242 6.299 0.44 22.22 211 GLU A C 1
ATOM 1789 O O A GLU A 1 211 ? 48.562 66.671 7.191 0.56 24.66 211 GLU A O 1
ATOM 1790 O O B GLU A 1 211 ? 48.175 66.503 7.279 0.44 24.01 211 GLU A O 1
ATOM 1801 N N A GLY A 1 212 ? 47.613 67.500 5.364 0.56 23.97 212 GLY A N 1
ATOM 1802 N N B GLY A 1 212 ? 46.788 67.211 5.720 0.44 23.54 212 GLY A N 1
ATOM 1803 C CA A GLY A 1 212 ? 48.117 68.883 5.451 0.56 28.36 212 GLY A CA 1
ATOM 1804 C CA B GLY A 1 212 ? 46.853 68.569 6.255 0.44 25.85 212 GLY A CA 1
ATOM 1805 C C A GLY A 1 212 ? 49.617 69.009 5.272 0.56 33.75 212 GLY A C 1
ATOM 1806 C C B GLY A 1 212 ? 45.819 68.788 7.348 0.44 30.61 212 GLY A C 1
ATOM 1807 O O A GLY A 1 212 ? 50.252 68.141 4.649 0.56 39.60 212 GLY A O 1
ATOM 1808 O O B GLY A 1 212 ? 44.650 68.485 7.087 0.44 37.01 212 GLY A O 1
ATOM 1809 N N A GLY A 1 213 ? 50.315 70.023 5.761 0.56 37.93 213 GLY A N 1
ATOM 1810 N N B GLY A 1 213 ? 46.222 69.279 8.505 0.44 27.39 213 GLY A N 1
ATOM 1811 C CA A GLY A 1 213 ? 49.960 71.168 6.532 0.56 29.29 213 GLY A CA 1
ATOM 1812 C CA B GLY A 1 213 ? 45.389 69.624 9.637 0.44 24.91 213 GLY A CA 1
ATOM 1813 C C B GLY A 1 213 ? 45.048 71.099 9.726 0.44 30.81 213 GLY A C 1
ATOM 1814 O O B GLY A 1 213 ? 45.295 71.884 8.804 0.44 34.65 213 GLY A O 1
ATOM 1815 N N A LYS A 1 215 ? 46.198 74.617 10.185 0.56 42.64 215 LYS A N 1
ATOM 1816 C CA A LYS A 1 215 ? 46.573 73.691 11.251 0.56 40.23 215 LYS A CA 1
ATOM 1817 C C A LYS A 1 215 ? 48.047 73.286 11.165 0.56 39.24 215 LYS A C 1
ATOM 1818 O O A LYS A 1 215 ? 48.906 73.960 11.747 0.56 48.60 215 LYS A O 1
ATOM 1820 N N A GLY A 1 216 ? 48.387 72.218 10.466 0.56 34.78 216 GLY A N 1
ATOM 1821 C CA . GLY A 1 216 ? 49.717 71.742 10.130 1.00 31.07 216 GLY A CA 1
ATOM 1822 C C . GLY A 1 216 ? 49.667 70.291 9.687 1.00 27.28 216 GLY A C 1
ATOM 1823 O O . GLY A 1 216 ? 48.587 69.698 9.559 1.00 26.50 216 GLY A O 1
ATOM 1824 N N . PRO A 1 217 ? 50.789 69.632 9.423 1.00 23.79 217 PRO A N 1
ATOM 1825 C CA . PRO A 1 217 ? 50.799 68.227 9.038 1.00 21.36 217 PRO A CA 1
ATOM 1826 C C . PRO A 1 217 ? 50.333 67.312 10.172 1.00 18.88 217 PRO A C 1
ATOM 1827 O O . PRO A 1 217 ? 50.623 67.507 11.358 1.00 19.69 217 PRO A O 1
ATOM 1831 N N . VAL A 1 218 ? 49.600 66.269 9.755 1.00 17.04 218 VAL A N 1
ATOM 1832 C CA . VAL A 1 218 ? 49.071 65.265 10.644 1.00 15.62 218 VAL A CA 1
ATOM 1833 C C . VAL A 1 218 ? 49.484 63.877 10.108 1.00 15.34 218 VAL A C 1
ATOM 1834 O O . VAL A 1 218 ? 49.274 63.579 8.928 1.00 16.90 218 VAL A O 1
ATOM 1838 N N . GLY A 1 219 ? 50.036 63.042 11.012 1.00 14.13 219 GLY A N 1
ATOM 1839 C CA . GLY A 1 219 ? 50.367 61.670 10.645 1.00 14.39 219 GLY A CA 1
ATOM 1840 C C . GLY A 1 219 ? 49.190 60.754 10.835 1.00 13.88 219 GLY A C 1
ATOM 1841 O O . GLY A 1 219 ? 48.657 60.635 11.957 1.00 14.80 219 GLY A O 1
ATOM 1842 N N . VAL A 1 220 ? 48.749 60.134 9.758 1.00 14.02 220 VAL A N 1
ATOM 1843 C CA . VAL A 1 220 ? 47.577 59.314 9.722 1.00 13.44 220 VAL A CA 1
ATOM 1844 C C . VAL A 1 220 ? 47.919 57.873 9.347 1.00 12.54 220 VAL A C 1
ATOM 1845 O O . VAL A 1 220 ? 48.509 57.624 8.313 1.00 15.28 220 VAL A O 1
ATOM 1849 N N A THR A 1 221 ? 47.543 56.960 10.215 0.73 12.39 221 THR A N 1
ATOM 1850 N N B THR A 1 221 ? 47.526 56.950 10.214 0.27 12.36 221 THR A N 1
ATOM 1851 C CA A THR A 1 221 ? 47.830 55.537 10.002 0.73 12.45 221 THR A CA 1
ATOM 1852 C CA B THR A 1 221 ? 47.840 55.540 9.999 0.27 12.17 221 THR A CA 1
ATOM 1853 C C A THR A 1 221 ? 46.559 54.691 10.149 0.73 12.00 221 THR A C 1
ATOM 1854 C C B THR A 1 221 ? 46.615 54.644 10.184 0.27 12.25 221 THR A C 1
ATOM 1855 O O A THR A 1 221 ? 45.767 54.891 11.067 0.73 14.10 221 THR A O 1
ATOM 1856 O O B THR A 1 221 ? 45.911 54.778 11.183 0.27 11.46 221 THR A O 1
ATOM 1863 N N . ARG A 1 222 ? 46.406 53.761 9.220 1.00 11.85 222 ARG A N 1
ATOM 1864 C CA . ARG A 1 222 ? 45.353 52.743 9.268 1.00 11.20 222 ARG A CA 1
ATOM 1865 C C . ARG A 1 222 ? 46.062 51.416 9.523 1.00 10.98 222 ARG A C 1
ATOM 1866 O O . ARG A 1 222 ? 46.960 51.041 8.746 1.00 12.13 222 ARG A O 1
ATOM 1874 N N . TRP A 1 223 ? 45.702 50.708 10.580 1.00 11.25 223 TRP A N 1
ATOM 1875 C CA . TRP A 1 223 ? 46.417 49.515 10.968 1.00 10.25 223 TRP A CA 1
ATOM 1876 C C . TRP A 1 223 ? 45.495 48.560 11.711 1.00 10.05 223 TRP A C 1
ATOM 1877 O O . TRP A 1 223 ? 44.414 48.939 12.161 1.00 11.35 223 TRP A O 1
ATOM 1888 N N . LYS A 1 224 ? 45.902 47.304 11.808 1.00 10.45 224 LYS A N 1
ATOM 1889 C CA . LYS A 1 224 ? 45.096 46.273 12.389 1.00 11.14 224 LYS A CA 1
ATOM 1890 C C . LYS A 1 224 ? 45.949 45.284 13.164 1.00 10.80 224 LYS A C 1
ATOM 1891 O O . LYS A 1 224 ? 47.140 45.102 12.896 1.00 11.35 224 LYS A O 1
ATOM 1897 N N . PHE A 1 225 ? 45.324 44.662 14.149 1.00 9.95 225 PHE A N 1
ATOM 1898 C CA . PHE A 1 225 ? 45.885 43.547 14.882 1.00 9.24 225 PHE A CA 1
ATOM 1899 C C . PHE A 1 225 ? 44.722 42.771 15.477 1.00 9.63 225 PHE A C 1
ATOM 1900 O O . PHE A 1 225 ? 43.596 43.313 15.571 1.00 10.40 225 PHE A O 1
ATOM 1908 N N . SER A 1 226 ? 44.971 41.548 15.903 1.00 9.34 226 SER A N 1
ATOM 1909 C CA . SER A 1 226 ? 44.017 40.835 16.737 1.00 9.48 226 SER A CA 1
ATOM 1910 C C . SER A 1 226 ? 44.739 40.359 17.999 1.00 9.03 226 SER A C 1
ATOM 1911 O O . SER A 1 226 ? 45.932 40.166 18.012 1.00 10.43 226 SER A O 1
ATOM 1914 N N . HIS A 1 227 ? 43.929 40.132 19.037 1.00 9.26 227 HIS A N 1
ATOM 1915 C CA . HIS A 1 227 ? 44.444 39.410 20.221 1.00 9.00 227 HIS A CA 1
ATOM 1916 C C . HIS A 1 227 ? 43.495 38.248 20.448 1.00 9.10 227 HIS A C 1
ATOM 1917 O O . HIS A 1 227 ? 42.321 38.273 20.045 1.00 10.18 227 HIS A O 1
ATOM 1924 N N . ALA A 1 228 ? 43.999 37.223 21.108 1.00 8.67 228 ALA A N 1
ATOM 1925 C CA . ALA A 1 228 ? 43.243 36.015 21.368 1.00 8.69 228 ALA A CA 1
ATOM 1926 C C . ALA A 1 228 ? 43.454 35.555 22.789 1.00 8.35 228 ALA A C 1
ATOM 1927 O O . ALA A 1 228 ? 44.398 35.949 23.465 1.00 8.98 228 ALA A O 1
ATOM 1929 N N . GLY A 1 229 ? 42.522 34.699 23.212 1.00 8.41 229 GLY A N 1
ATOM 1930 C CA . GLY A 1 229 ? 42.588 34.123 24.540 1.00 8.61 229 GLY A CA 1
ATOM 1931 C C . GLY A 1 229 ? 42.038 32.720 24.569 1.00 8.97 229 GLY A C 1
ATOM 1932 O O . GLY A 1 229 ? 41.111 32.368 23.826 1.00 9.79 229 GLY A O 1
ATOM 1933 N N . SER A 1 230 ? 42.599 31.930 25.482 1.00 8.93 230 SER A N 1
ATOM 1934 C CA . SER A 1 230 ? 42.123 30.600 25.789 1.00 8.95 230 SER A CA 1
ATOM 1935 C C . SER A 1 230 ? 41.007 30.586 26.811 1.00 9.03 230 SER A C 1
ATOM 1936 O O . SER A 1 230 ? 40.553 29.494 27.218 1.00 10.13 230 SER A O 1
ATOM 1939 N N . GLY A 1 231 ? 40.514 31.743 27.245 1.00 9.67 231 GLY A N 1
ATOM 1940 C CA . GLY A 1 231 ? 39.387 31.829 28.148 1.00 9.42 231 GLY A CA 1
ATOM 1941 C C . GLY A 1 231 ? 39.636 32.582 29.452 1.00 9.71 231 GLY A C 1
ATOM 1942 O O . GLY A 1 231 ? 38.677 33.017 30.099 1.00 10.15 231 GLY A O 1
ATOM 1943 N N . VAL A 1 232 ? 40.920 32.752 29.816 1.00 9.21 232 VAL A N 1
ATOM 1944 C CA . VAL A 1 232 ? 41.262 33.573 30.968 1.00 9.25 232 VAL A CA 1
ATOM 1945 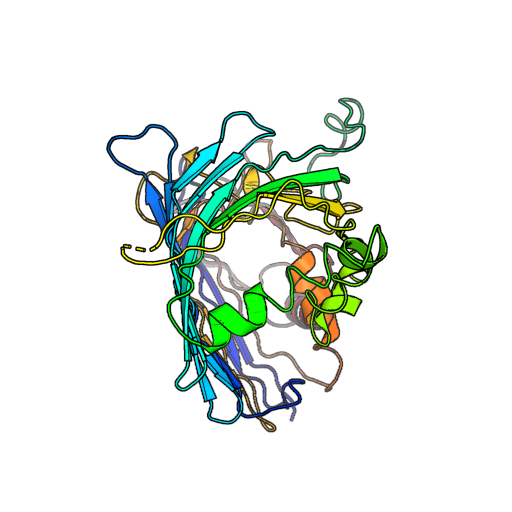C C . VAL A 1 232 ? 41.086 35.049 30.644 1.00 9.01 232 VAL A C 1
ATOM 1946 O O . VAL A 1 232 ? 40.764 35.860 31.527 1.00 10.19 232 VAL A O 1
ATOM 1950 N N . VAL A 1 233 ? 41.326 35.430 29.376 1.00 8.85 233 VAL A N 1
ATOM 1951 C CA . VAL A 1 233 ? 41.292 36.836 28.942 1.00 8.92 233 VAL A CA 1
ATOM 1952 C C . VAL A 1 233 ? 39.871 37.345 28.962 1.00 8.92 233 VAL A C 1
ATOM 1953 O O . VAL A 1 233 ? 39.078 36.980 28.078 1.00 9.71 233 VAL A O 1
ATOM 1957 N N . ASP A 1 234 ? 39.505 38.136 29.962 1.00 9.05 234 ASP A N 1
ATOM 1958 C CA . ASP A 1 234 ? 38.103 38.536 30.170 1.00 9.17 234 ASP A CA 1
ATOM 1959 C C . ASP A 1 234 ? 37.610 39.468 29.087 1.00 9.27 234 ASP A C 1
ATOM 1960 O O . ASP A 1 234 ? 36.412 39.498 28.791 1.00 10.05 234 ASP A O 1
ATOM 1965 N N . SER A 1 235 ? 38.542 40.238 28.458 1.00 9.20 235 SER A N 1
ATOM 1966 C CA . SER A 1 235 ? 38.172 41.146 27.397 1.00 10.11 235 SER A CA 1
ATOM 1967 C C . SER A 1 235 ? 37.536 40.416 26.203 1.00 10.09 235 SER A C 1
ATOM 1968 O O . SER A 1 235 ? 36.778 41.029 25.432 1.00 11.03 235 SER A O 1
ATOM 1971 N N . ILE A 1 236 ? 37.882 39.129 26.087 1.00 9.27 236 ILE A N 1
ATOM 1972 C CA . ILE A 1 236 ? 37.299 38.233 25.086 1.00 9.68 236 ILE A CA 1
ATOM 1973 C C . ILE A 1 236 ? 36.209 37.381 25.657 1.00 9.62 236 ILE A C 1
ATOM 1974 O O . ILE A 1 236 ? 35.113 37.284 25.094 1.00 10.62 236 ILE A O 1
ATOM 1979 N N . SER A 1 237 ? 36.450 36.725 26.801 1.00 10.09 237 SER A N 1
ATOM 1980 C CA A SER A 1 237 ? 35.456 35.803 27.329 0.79 9.93 237 SER A CA 1
ATOM 1981 C CA B SER A 1 237 ? 35.470 35.807 27.356 0.21 9.85 237 SER A CA 1
ATOM 1982 C C . SER A 1 237 ? 34.161 36.492 27.726 1.00 10.21 237 SER A C 1
ATOM 1983 O O . SER A 1 237 ? 33.106 35.831 27.670 1.00 11.82 237 SER A O 1
ATOM 1988 N N . ARG A 1 238 ? 34.235 37.734 28.140 1.00 9.87 238 ARG A N 1
ATOM 1989 C CA . ARG A 1 238 ? 33.111 38.493 28.703 1.00 9.39 238 ARG A CA 1
ATOM 1990 C C . ARG A 1 238 ? 32.846 39.771 27.929 1.00 9.47 238 ARG A C 1
ATOM 1991 O O . ARG A 1 238 ? 32.433 40.774 28.501 1.00 11.13 238 ARG A O 1
ATOM 1999 N N . TRP A 1 239 ? 33.090 39.706 26.635 1.00 10.53 239 TRP A N 1
ATOM 2000 C CA . TRP A 1 239 ? 33.009 40.847 25.722 1.00 10.61 239 TRP A CA 1
ATOM 2001 C C . TRP A 1 239 ? 31.738 41.690 25.840 1.00 10.98 239 TRP A C 1
ATOM 2002 O O . TRP A 1 239 ? 31.797 42.930 25.841 1.00 11.28 239 TRP A O 1
ATOM 2013 N N . THR A 1 240 ? 30.565 41.026 25.899 1.00 10.89 240 THR A N 1
ATOM 2014 C CA . THR A 1 240 ? 29.306 41.817 26.000 1.00 11.71 240 THR A CA 1
ATOM 2015 C C . THR A 1 240 ? 29.149 42.361 27.403 1.00 11.12 240 THR A C 1
ATOM 2016 O O . THR A 1 240 ? 28.830 43.529 27.581 1.00 12.37 240 THR A O 1
ATOM 2020 N N . GLU A 1 241 ? 29.361 41.530 28.406 1.00 11.29 241 GLU A N 1
ATOM 2021 C CA . GLU A 1 241 ? 29.221 41.903 29.822 1.00 11.17 241 GLU A CA 1
ATOM 2022 C C . GLU A 1 241 ? 30.048 43.095 30.213 1.00 11.05 241 GLU A C 1
ATOM 2023 O O . GL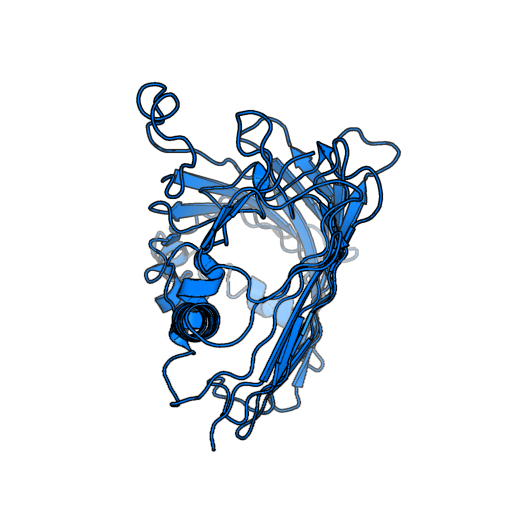U A 1 241 ? 29.635 43.919 31.030 1.00 11.74 241 GLU A O 1
ATOM 2029 N N . LEU A 1 242 ? 31.258 43.202 29.639 1.00 10.69 242 LEU A N 1
ATOM 2030 C CA . LEU A 1 242 ? 32.183 44.239 30.110 1.00 10.18 242 LEU A CA 1
ATOM 2031 C C . LEU A 1 242 ? 31.808 45.635 29.600 1.00 10.43 242 LEU A C 1
ATOM 2032 O O . LEU A 1 242 ? 32.448 46.623 29.994 1.00 10.29 242 LEU A O 1
ATOM 2037 N N . PHE A 1 243 ? 30.791 45.763 28.759 1.00 10.41 243 PHE A N 1
ATOM 2038 C CA . PHE A 1 243 ? 30.243 47.034 28.277 1.00 10.89 243 PHE A CA 1
ATOM 2039 C C . PHE A 1 243 ? 28.742 47.051 28.538 1.00 11.52 243 PHE A C 1
ATOM 2040 O O . PHE A 1 243 ? 27.958 46.799 27.606 1.00 12.16 243 PHE A O 1
ATOM 2048 N N . PRO A 1 244 ? 28.311 47.313 29.776 1.00 11.35 244 PRO A N 1
ATOM 2049 C CA . PRO A 1 244 ? 26.883 47.204 30.164 1.00 12.88 244 PRO A CA 1
ATOM 2050 C C . PRO A 1 244 ? 26.067 48.417 29.785 1.00 13.15 244 PRO A C 1
ATOM 2051 O O . PRO A 1 244 ? 25.499 49.105 30.600 1.00 14.62 244 PRO A O 1
ATOM 2055 N N . VAL A 1 245 ? 26.004 48.666 28.481 1.00 13.36 245 VAL A N 1
ATOM 2056 C CA . VAL A 1 245 ? 25.355 49.859 27.936 1.00 13.76 245 VAL A CA 1
ATOM 2057 C C . VAL A 1 245 ? 23.887 49.918 28.276 1.00 15.14 245 VAL A C 1
ATOM 2058 O O . VAL A 1 245 ? 23.338 50.991 28.586 1.00 15.20 245 VAL A O 1
ATOM 2062 N N . GLU A 1 246 ? 23.170 48.829 28.264 1.00 15.29 246 GLU A N 1
ATOM 2063 C CA . GLU A 1 246 ? 21.726 48.885 28.533 1.00 16.80 246 GLU A CA 1
ATOM 2064 C C . GLU A 1 246 ? 21.433 49.279 29.955 1.00 16.53 246 GLU A C 1
ATOM 2065 O O . GLU A 1 246 ? 20.378 49.876 30.231 1.00 21.70 246 GLU A O 1
ATOM 2068 N N . GLN A 1 247 ? 22.306 48.964 30.884 1.00 14.51 247 GLN A N 1
ATOM 2069 C CA . GLN A 1 247 ? 22.126 49.365 32.291 1.00 14.27 247 GLN A CA 1
ATOM 2070 C C . GLN A 1 247 ? 22.528 50.813 32.548 1.00 14.72 247 GLN A C 1
ATOM 2071 O O . GLN A 1 247 ? 22.286 51.374 33.625 1.00 14.58 247 GLN A O 1
ATOM 2077 N N . LEU A 1 248 ? 23.211 51.437 31.577 1.00 14.71 248 LEU A N 1
ATOM 2078 C CA . LEU A 1 248 ? 23.759 52.768 31.826 1.00 14.90 248 LEU A CA 1
ATOM 2079 C C . LEU A 1 248 ? 22.723 53.828 31.507 1.00 16.50 248 LEU A C 1
ATOM 2080 O O . LEU A 1 248 ? 22.730 54.474 30.465 1.00 19.32 248 LEU A O 1
ATOM 2085 N N . ASN A 1 249 ? 21.819 54.038 32.463 1.00 16.30 249 ASN A N 1
ATOM 2086 C CA . ASN A 1 249 ? 20.768 55.009 32.320 1.00 18.39 249 ASN A CA 1
ATOM 2087 C C . ASN A 1 249 ? 21.057 56.288 33.100 1.00 18.00 249 ASN A C 1
ATOM 2088 O O . ASN A 1 249 ? 20.214 57.157 33.152 1.00 21.41 249 ASN A O 1
ATOM 2093 N N . LYS A 1 250 ? 22.276 56.411 33.637 1.00 16.69 250 LYS A N 1
ATOM 2094 C CA . LYS A 1 250 ? 22.757 57.562 34.358 1.00 16.37 250 LYS A CA 1
ATOM 2095 C C . LYS A 1 250 ? 24.284 57.452 34.398 1.00 15.62 250 LYS A C 1
ATOM 2096 O O . LYS A 1 250 ? 24.826 56.389 34.067 1.00 14.17 250 LYS A O 1
ATOM 2102 N N . PRO A 1 251 ? 25.015 58.492 34.726 1.00 15.83 251 PRO A N 1
ATOM 2103 C CA . PRO A 1 251 ? 26.474 58.408 34.744 1.00 16.21 251 PRO A CA 1
ATOM 2104 C C . PRO A 1 251 ? 27.022 57.395 35.747 1.00 14.11 251 PRO A C 1
ATOM 2105 O O . PRO A 1 251 ? 26.554 57.278 36.886 1.00 16.16 251 PRO A O 1
ATOM 2109 N N . ALA A 1 252 ? 28.047 56.690 35.316 1.00 12.75 252 ALA A N 1
ATOM 2110 C CA . ALA A 1 252 ? 28.842 55.791 36.119 1.00 13.15 252 ALA A CA 1
ATOM 2111 C C . ALA A 1 252 ? 30.261 56.339 36.241 1.00 12.85 252 ALA A C 1
ATOM 2112 O O . ALA A 1 252 ? 30.738 57.040 35.347 1.00 14.96 252 ALA A O 1
ATOM 2114 N N . SER A 1 253 ? 30.942 55.978 37.355 1.00 13.08 253 SER A N 1
ATOM 2115 C CA . SER A 1 253 ? 32.310 56.442 37.530 1.00 13.95 253 SER A CA 1
ATOM 2116 C C . SER A 1 253 ? 33.065 55.497 38.439 1.00 14.37 253 SER A C 1
ATOM 2117 O O . SER A 1 253 ? 32.520 54.835 39.322 1.00 16.97 253 SER A O 1
ATOM 2120 N N . ILE A 1 254 ? 34.371 55.489 38.230 1.00 13.70 254 ILE A N 1
ATOM 2121 C CA . ILE A 1 254 ? 35.258 54.818 39.167 1.00 13.90 254 ILE A CA 1
ATOM 2122 C C . ILE A 1 254 ? 36.572 55.581 39.206 1.00 14.00 254 ILE A C 1
ATOM 2123 O O . ILE A 1 254 ? 36.991 56.177 38.201 1.00 14.87 254 ILE A O 1
ATOM 2128 N N . GLU A 1 255 ? 37.183 55.577 40.381 1.00 14.10 255 GLU A N 1
ATOM 2129 C CA A GLU A 1 255 ? 38.416 56.252 40.686 0.48 14.54 255 GLU A CA 1
ATOM 2130 C CA B GLU A 1 255 ? 38.500 56.168 40.513 0.52 14.24 255 GLU A CA 1
ATOM 2131 C C . GLU A 1 255 ? 39.329 55.286 41.431 1.00 13.14 255 GLU A C 1
ATOM 2132 O O . GLU A 1 255 ? 38.886 54.610 42.357 1.00 14.23 255 GLU A O 1
ATOM 2143 N N . GLY A 1 256 ? 40.595 55.277 41.090 1.00 12.72 256 GLY A N 1
ATOM 2144 C CA . GLY A 1 256 ? 41.563 54.547 41.872 1.00 13.51 256 GLY A CA 1
ATOM 2145 C C . GLY A 1 256 ? 42.855 55.363 41.969 1.00 13.65 256 GLY A C 1
ATOM 2146 O O . GLY A 1 256 ? 43.225 56.113 41.059 1.00 16.63 256 GLY A O 1
ATOM 2147 N N . GLY A 1 257 ? 43.578 55.169 43.054 1.00 12.95 257 GLY A N 1
ATOM 2148 C CA . GLY A 1 257 ? 44.855 55.806 43.240 1.00 13.41 257 GLY A CA 1
ATOM 2149 C C . GLY A 1 257 ? 45.748 54.916 44.092 1.00 11.84 257 GLY A C 1
ATOM 2150 O O . GLY A 1 257 ? 45.261 54.201 44.977 1.00 13.62 257 GLY A O 1
ATOM 2151 N N . PHE A 1 258 ? 47.047 54.971 43.802 1.00 11.03 258 PHE A N 1
ATOM 2152 C CA . PHE A 1 258 ? 48.013 54.306 44.636 1.00 10.46 258 PHE A CA 1
ATOM 2153 C C . PHE A 1 258 ? 49.258 55.181 44.788 1.00 10.52 258 PHE A C 1
ATOM 2154 O O . PHE A 1 258 ? 49.568 56.028 43.972 1.00 11.06 258 PHE A O 1
ATOM 2162 N N . ARG A 1 259 ? 49.960 54.881 45.888 1.00 11.18 259 ARG A N 1
ATOM 2163 C CA . ARG A 1 259 ? 51.278 55.409 46.169 1.00 11.07 259 ARG A CA 1
ATOM 2164 C C . ARG A 1 259 ? 52.152 54.235 46.496 1.00 11.10 259 ARG A C 1
ATOM 2165 O O . ARG A 1 259 ? 51.748 53.362 47.302 1.00 12.16 259 ARG A O 1
ATOM 2169 N N . SER A 1 260 ? 53.345 54.202 45.914 1.00 11.39 260 SER A N 1
ATOM 2170 C CA . SER A 1 260 ? 54.242 53.113 46.219 1.00 12.45 260 SER A CA 1
ATOM 2171 C C . SER A 1 260 ? 55.676 53.567 46.248 1.00 12.34 260 SER A C 1
ATOM 2172 O O . SER A 1 260 ? 56.091 54.511 45.577 1.00 13.83 260 SER A O 1
ATOM 2175 N N . ASP A 1 261 ? 56.421 52.844 47.074 1.00 12.56 261 ASP A N 1
ATOM 2176 C CA . ASP A 1 261 ? 57.864 53.063 47.103 1.00 11.41 261 ASP A CA 1
ATOM 2177 C C . ASP A 1 261 ? 58.542 51.784 47.586 1.00 11.48 261 ASP A C 1
ATOM 2178 O O . ASP A 1 261 ? 57.927 50.719 47.578 1.00 12.38 261 ASP A O 1
ATOM 2183 N N . SER A 1 262 ? 59.824 51.903 47.934 1.00 11.53 262 SER A N 1
ATOM 2184 C CA . SER A 1 262 ? 60.557 50.715 48.335 1.00 12.02 262 SER A CA 1
ATOM 2185 C C . SER A 1 262 ? 60.239 50.229 49.750 1.00 12.50 262 SER A C 1
ATOM 2186 O O . SER A 1 262 ? 60.827 49.218 50.145 1.00 14.73 262 SER A O 1
ATOM 2189 N N . GLN A 1 263 ? 59.340 50.886 50.430 1.00 13.26 263 GLN A N 1
ATOM 2190 C CA . GLN A 1 263 ? 58.920 50.404 51.732 1.00 15.48 263 GLN A CA 1
ATOM 2191 C C . GLN A 1 263 ? 57.448 50.117 51.854 1.00 11.87 263 GLN A C 1
ATOM 2192 O O . GLN A 1 263 ? 57.074 49.477 52.835 1.00 15.12 263 GLN A O 1
ATOM 2195 N N . GLY A 1 264 ? 56.569 50.475 50.936 1.00 11.05 264 GLY A N 1
ATOM 2196 C CA . GLY A 1 264 ? 55.144 50.223 51.099 1.00 11.29 264 GLY A CA 1
ATOM 2197 C C . GLY A 1 264 ? 54.368 50.567 49.856 1.00 10.28 264 GLY A C 1
ATOM 2198 O O . GLY A 1 264 ? 54.791 51.272 48.951 1.00 11.74 264 GLY A O 1
ATOM 2199 N N . ILE A 1 265 ? 53.127 50.055 49.864 1.00 9.99 265 ILE A N 1
ATOM 2200 C CA . ILE A 1 265 ? 52.102 50.260 48.866 1.00 9.89 265 ILE A CA 1
ATOM 2201 C C . ILE A 1 265 ? 50.797 50.649 49.554 1.00 10.39 265 ILE A C 1
ATOM 2202 O O . ILE A 1 265 ? 50.427 50.016 50.514 1.00 12.10 265 ILE A O 1
ATOM 2207 N N . GLU A 1 266 ? 50.115 51.661 49.069 1.00 10.59 266 GLU A N 1
ATOM 2208 C CA A GLU A 1 266 ? 48.773 51.977 49.547 0.47 10.88 266 GLU A CA 1
ATOM 2209 C CA B GLU A 1 266 ? 48.817 52.093 49.548 0.21 10.98 266 GLU A CA 1
ATOM 2210 C CA C GLU A 1 266 ? 48.842 52.169 49.540 0.32 11.08 266 GLU A CA 1
ATOM 2211 C C . GLU A 1 266 ? 47.909 52.338 48.351 1.00 11.02 266 GLU A C 1
ATOM 2212 O O . GLU A 1 266 ? 48.377 52.924 47.359 1.00 12.12 266 GLU A O 1
ATOM 2222 N N . VAL A 1 267 ? 46.656 51.905 48.436 1.00 10.50 267 VAL A N 1
ATOM 2223 C CA . VAL A 1 267 ? 45.730 52.032 47.297 1.00 10.54 267 VAL A CA 1
ATOM 2224 C C . VAL A 1 267 ? 44.326 52.266 47.806 1.00 10.59 267 VAL A C 1
ATOM 2225 O O . VAL A 1 267 ? 43.893 51.760 48.846 1.00 11.49 267 VAL A O 1
ATOM 2229 N N . LYS A 1 268 ? 43.570 53.025 47.036 1.00 10.60 268 LYS A N 1
ATOM 2230 C CA . LYS A 1 268 ? 42.168 53.280 47.259 1.00 11.63 268 LYS A CA 1
ATOM 2231 C C . LYS A 1 268 ? 41.425 53.261 45.937 1.00 11.36 268 LYS A C 1
ATOM 2232 O O . LYS A 1 268 ? 41.889 53.840 44.955 1.00 13.36 268 LYS A O 1
ATOM 2236 N N . VAL A 1 269 ? 40.252 52.630 45.929 1.00 11.00 269 VAL A N 1
ATOM 2237 C CA . VAL A 1 269 ? 39.332 52.608 44.795 1.00 10.57 269 VAL A CA 1
ATOM 2238 C C . VAL A 1 269 ? 37.928 52.910 45.264 1.00 11.50 269 VAL A C 1
ATOM 2239 O O . VAL A 1 269 ? 37.495 52.428 46.322 1.00 12.56 269 VAL A O 1
ATOM 2243 N N . ASP A 1 270 ? 37.188 53.704 44.525 1.00 11.47 270 ASP A N 1
ATOM 2244 C CA A ASP A 1 270 ? 35.809 54.084 44.784 0.45 11.87 270 ASP A CA 1
ATOM 2245 C CA B ASP A 1 270 ? 35.773 53.993 44.809 0.55 11.49 270 ASP A CA 1
ATOM 2246 C C . ASP A 1 270 ? 35.046 54.141 43.476 1.00 11.97 270 ASP A C 1
ATOM 2247 O O . ASP A 1 270 ? 35.507 54.877 42.585 1.00 15.02 270 ASP A O 1
ATOM 2254 N N . GLY A 1 271 ? 33.924 53.427 43.349 1.00 13.01 271 GLY A N 1
ATOM 2255 C CA . GLY A 1 271 ? 33.138 53.534 42.129 1.00 14.10 271 GLY A CA 1
ATOM 2256 C C . GLY A 1 271 ? 31.686 53.290 42.333 1.00 12.00 271 GLY A C 1
ATOM 2257 O O . GLY A 1 271 ? 31.255 52.771 43.384 1.00 12.88 271 GLY A O 1
ATOM 2258 N N . ASN A 1 272 ? 30.924 53.651 41.301 1.00 11.79 272 ASN A N 1
ATOM 2259 C CA . ASN A 1 272 ? 29.472 53.438 41.280 1.00 12.02 272 ASN A CA 1
ATOM 2260 C C . ASN A 1 272 ? 29.191 53.102 39.810 1.00 12.17 272 ASN A C 1
ATOM 2261 O O . ASN A 1 272 ? 29.372 53.970 38.928 1.00 12.82 272 ASN A O 1
ATOM 2266 N N . LEU A 1 273 ? 28.755 51.882 39.518 1.00 11.72 273 LEU A N 1
ATOM 2267 C CA . LEU A 1 273 ? 28.720 51.408 38.139 1.00 11.90 273 LEU A CA 1
ATOM 2268 C C . LEU A 1 273 ? 27.760 50.221 37.976 1.00 11.74 273 LEU A C 1
ATOM 2269 O O . LEU A 1 273 ? 27.565 49.440 38.926 1.00 12.61 273 LEU A O 1
ATOM 2274 N N . PRO A 1 274 ? 27.243 50.042 36.780 1.00 12.03 274 PRO A N 1
ATOM 2275 C CA . PRO A 1 274 ? 26.532 48.838 36.458 1.00 12.51 274 PRO A CA 1
ATOM 2276 C C . PRO A 1 274 ? 27.470 47.645 36.343 1.00 12.55 274 PRO A C 1
ATOM 2277 O O . PRO A 1 274 ? 28.671 47.766 36.120 1.00 14.36 274 PRO A O 1
ATOM 2281 N N . GLY A 1 275 ? 26.857 46.468 36.462 1.00 12.66 275 GLY A N 1
ATOM 2282 C CA . GLY A 1 275 ? 27.520 45.197 36.262 1.00 12.91 275 GLY A CA 1
ATOM 2283 C C . GLY A 1 275 ? 28.143 44.580 37.477 1.00 13.11 275 GLY A C 1
ATOM 2284 O O . GLY A 1 275 ? 28.847 43.555 37.389 1.00 14.10 275 GLY A O 1
ATOM 2285 N N . VAL A 1 276 ? 27.910 45.149 38.658 1.00 13.09 276 VAL A N 1
ATOM 2286 C CA . VAL A 1 276 ? 28.447 44.589 39.900 1.00 12.42 276 VAL A CA 1
ATOM 2287 C C . VAL A 1 276 ? 27.747 43.297 40.285 1.00 12.37 276 VAL A C 1
ATOM 2288 O O . VAL A 1 276 ? 28.383 42.367 40.823 1.00 12.93 276 VAL A O 1
ATOM 2292 N N . SER A 1 277 ? 26.441 43.211 39.996 1.00 12.75 277 SER A N 1
ATOM 2293 C CA . SER A 1 277 ? 25.727 41.936 40.117 1.00 13.29 277 SER A CA 1
ATOM 2294 C C . SER A 1 277 ? 25.283 41.464 38.743 1.00 14.44 277 SER A C 1
ATOM 2295 O O . SER A 1 277 ? 25.279 42.225 37.784 1.00 14.43 277 SER A O 1
ATOM 2298 N N . ARG A 1 278 ? 24.904 40.171 38.700 1.00 13.80 278 ARG A N 1
ATOM 2299 C CA . ARG A 1 278 ? 24.472 39.606 37.442 1.00 15.10 278 ARG A CA 1
ATOM 2300 C C . ARG A 1 278 ? 23.430 38.532 37.728 1.00 14.89 278 ARG A C 1
ATOM 2301 O O . ARG A 1 278 ? 23.493 37.820 38.721 1.00 16.39 278 ARG A O 1
ATOM 2309 N N . ASP A 1 279 ? 22.490 38.380 36.798 1.00 16.27 279 ASP A N 1
ATOM 2310 C CA . ASP A 1 279 ? 21.491 37.317 36.851 1.00 16.23 279 ASP A CA 1
ATOM 2311 C C . ASP A 1 279 ? 22.230 35.967 36.849 1.00 17.77 279 ASP A C 1
ATOM 2312 O O . ASP A 1 279 ? 23.115 35.743 36.017 1.00 23.67 279 ASP A O 1
ATOM 2317 N N . ALA A 1 280 ? 21.879 35.108 37.794 1.00 16.23 280 ALA A N 1
ATOM 2318 C CA . ALA A 1 280 ? 22.493 33.788 37.876 1.00 17.56 280 ALA A CA 1
ATOM 2319 C C . ALA A 1 280 ? 21.583 32.680 37.421 1.00 20.82 280 ALA A C 1
ATOM 2320 O O . ALA A 1 280 ? 21.973 31.519 37.466 1.00 25.71 280 AL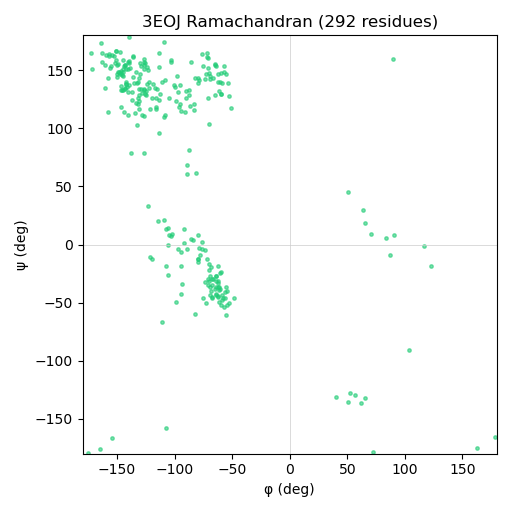A A O 1
ATOM 2322 N N . GLY A 1 281 ? 20.368 33.013 37.013 1.00 20.71 281 GLY A N 1
ATOM 2323 C CA . GLY A 1 281 ? 19.387 32.010 36.641 1.00 23.94 281 GLY A CA 1
ATOM 2324 C C . GLY A 1 281 ? 18.583 31.598 37.847 1.00 26.40 281 GLY A C 1
ATOM 2325 O O . GLY A 1 281 ? 18.965 31.779 38.991 1.00 24.85 281 GLY A O 1
ATOM 2326 N N . GLY A 1 282 ? 17.417 31.023 37.539 1.00 29.70 282 GLY A N 1
ATOM 2327 C CA . GLY A 1 282 ? 16.604 30.485 38.618 1.00 33.44 282 GLY A CA 1
ATOM 2328 C C . GLY A 1 282 ? 16.051 31.490 39.591 1.00 30.76 282 GLY A C 1
ATOM 2329 O O . GLY A 1 282 ? 15.674 31.066 40.679 1.00 34.35 282 GLY A O 1
ATOM 2330 N N . GLY A 1 283 ? 15.992 32.766 39.253 1.00 29.34 283 GLY A N 1
ATOM 2331 C CA . GLY A 1 283 ? 15.560 33.769 40.227 1.00 27.04 283 GLY A CA 1
ATOM 2332 C C . GLY A 1 283 ? 16.666 34.233 41.139 1.00 22.76 283 GLY A C 1
ATOM 2333 O O . GLY A 1 283 ? 16.417 34.983 42.088 1.00 28.04 283 GLY A O 1
ATOM 2334 N N . LEU A 1 284 ? 17.880 33.803 40.914 1.00 18.99 284 LEU A N 1
ATOM 2335 C CA . LEU A 1 284 ? 19.012 34.176 41.721 1.00 17.36 284 LEU A CA 1
ATOM 2336 C C . LEU A 1 284 ? 19.864 35.201 41.026 1.00 15.18 284 LEU A C 1
ATOM 2337 O O . LEU A 1 284 ? 19.852 35.268 39.804 1.00 16.96 284 LEU A O 1
ATOM 2342 N N . ARG A 1 285 ? 20.665 35.952 41.789 1.00 14.61 285 ARG A N 1
ATOM 2343 C CA . ARG A 1 285 ? 21.715 36.813 41.283 1.00 13.94 285 ARG A CA 1
ATOM 2344 C C . ARG A 1 285 ? 23.021 36.481 41.984 1.00 13.29 285 ARG A C 1
ATOM 2345 O O . ARG A 1 285 ? 23.052 35.908 43.078 1.00 13.94 285 ARG A O 1
ATOM 2353 N N . ARG A 1 286 ? 24.115 36.871 41.361 1.00 12.49 286 ARG A N 1
ATOM 2354 C CA A ARG A 1 286 ? 25.417 36.753 42.009 0.70 12.35 286 ARG A CA 1
ATOM 2355 C CA B ARG A 1 286 ? 25.453 36.735 41.886 0.30 12.62 286 ARG A CA 1
ATOM 2356 C C . ARG A 1 286 ? 26.170 38.073 41.899 1.00 12.11 286 ARG A C 1
ATOM 2357 O O . ARG A 1 286 ? 25.894 38.884 41.029 1.00 13.76 286 ARG A O 1
ATOM 2372 N N . ILE A 1 287 ? 27.139 38.244 42.809 1.00 11.85 287 ILE A N 1
ATOM 2373 C CA . ILE A 1 287 ? 28.197 39.209 42.514 1.00 11.47 287 ILE A CA 1
ATOM 2374 C C . ILE A 1 287 ? 28.866 38.705 41.234 1.00 11.49 287 ILE A C 1
ATOM 2375 O O . ILE A 1 287 ? 29.046 37.497 41.049 1.00 11.30 287 ILE A O 1
ATOM 2380 N N . LEU A 1 288 ? 29.227 39.614 40.306 1.00 11.33 288 LEU A N 1
ATOM 2381 C CA . LEU A 1 288 ? 29.785 39.145 39.033 1.00 11.13 288 LEU A CA 1
ATOM 2382 C C . LEU A 1 288 ? 30.991 38.252 39.325 1.00 10.70 288 LEU A C 1
ATOM 2383 O O . LEU A 1 288 ? 31.775 38.448 40.242 1.00 10.98 288 LEU A O 1
ATOM 2388 N N . ASN A 1 289 ? 31.160 37.263 38.456 1.00 10.84 289 ASN A N 1
ATOM 2389 C CA . ASN A 1 289 ? 32.312 36.380 38.547 1.00 10.75 289 ASN A CA 1
ATOM 2390 C C . ASN A 1 289 ? 33.582 37.239 38.573 1.00 9.78 289 ASN A C 1
ATOM 2391 O O . ASN A 1 289 ? 33.697 38.186 37.806 1.00 10.64 289 ASN A O 1
ATOM 2396 N N . HIS A 1 290 ? 34.545 36.871 39.414 1.00 9.98 290 HIS A N 1
ATOM 2397 C CA . HIS A 1 290 ? 35.735 37.691 39.496 1.00 10.22 290 HIS A CA 1
ATOM 2398 C C . HIS A 1 290 ? 36.463 37.647 38.146 1.00 9.29 290 HIS A C 1
ATOM 2399 O O . HIS A 1 290 ? 36.784 36.569 37.644 1.00 10.23 290 HIS A O 1
ATOM 2406 N N . PRO A 1 291 ? 36.829 38.782 37.519 1.00 9.00 291 PRO A N 1
ATOM 2407 C CA . PRO A 1 291 ? 37.618 38.708 36.290 1.00 9.14 291 PRO A CA 1
ATOM 2408 C C . PRO A 1 291 ? 38.958 38.056 36.606 1.00 8.41 291 PRO A C 1
ATOM 2409 O O . PRO A 1 291 ? 39.569 38.270 37.672 1.00 9.45 291 PRO A O 1
ATOM 2413 N N . LEU A 1 292 ? 39.482 37.318 35.657 1.00 8.79 292 LEU A N 1
ATOM 2414 C CA . LEU A 1 292 ? 40.673 36.509 35.926 1.00 8.48 292 LEU A CA 1
ATOM 2415 C C . LEU A 1 292 ? 41.954 37.204 35.583 1.00 8.47 292 LEU A C 1
ATOM 2416 O O . LEU A 1 292 ? 42.970 36.996 36.293 1.00 9.12 292 LEU A O 1
ATOM 2421 N N . ILE A 1 293 ? 41.998 38.043 34.547 1.00 8.43 293 ILE A N 1
ATOM 2422 C CA . ILE A 1 293 ? 43.278 38.720 34.213 1.00 8.40 293 ILE A CA 1
ATOM 2423 C C . ILE A 1 293 ? 43.776 39.532 35.377 1.00 7.91 293 ILE A C 1
ATOM 2424 O O . ILE A 1 293 ? 44.987 39.487 35.613 1.00 8.68 293 ILE A O 1
ATOM 2429 N N . PRO A 1 294 ? 42.992 40.306 36.107 1.00 8.08 294 PRO A N 1
ATOM 2430 C CA . PRO A 1 294 ? 43.601 41.064 37.231 1.00 8.57 294 PRO A CA 1
ATOM 2431 C C . PRO A 1 294 ? 44.320 40.169 38.209 1.00 8.37 294 PRO A C 1
ATOM 2432 O O . PRO A 1 294 ? 45.391 40.497 38.727 1.00 8.54 294 PRO A O 1
ATOM 2436 N N . LEU A 1 295 ? 43.716 39.002 38.504 1.00 8.25 295 LEU A N 1
ATOM 2437 C CA . LEU A 1 295 ? 44.321 38.060 39.452 1.00 8.74 295 LEU A CA 1
ATOM 2438 C C . LEU A 1 295 ? 45.588 37.457 38.904 1.00 8.23 295 LEU A C 1
ATOM 2439 O O . LEU A 1 295 ? 46.592 37.358 39.601 1.00 8.76 295 LEU A O 1
ATOM 2444 N N . VAL A 1 296 ? 45.596 37.022 37.642 1.00 8.49 296 VAL A N 1
ATOM 2445 C CA . VAL A 1 296 ? 46.749 36.366 37.036 1.00 8.53 296 VAL A CA 1
ATOM 2446 C C . VAL A 1 296 ? 47.887 37.380 36.892 1.00 8.42 296 VAL A C 1
ATOM 2447 O O . VAL A 1 296 ? 49.029 37.094 37.219 1.00 9.45 296 VAL A O 1
ATOM 2451 N N . HIS A 1 297 ? 47.545 38.590 36.388 1.00 8.43 297 HIS A N 1
ATOM 2452 C CA . HIS A 1 297 ? 48.599 39.595 36.209 1.00 8.29 297 HIS A CA 1
ATOM 2453 C C . HIS A 1 297 ? 49.149 40.117 37.534 1.00 7.66 297 HIS A C 1
ATOM 2454 O O . HIS A 1 297 ? 50.361 40.203 37.702 1.00 8.80 297 HIS A O 1
ATOM 2461 N N . HIS A 1 298 ? 48.300 40.405 38.509 1.00 8.33 298 HIS A N 1
ATOM 2462 C CA . HIS A 1 298 ? 48.794 40.777 39.825 1.00 7.96 298 HIS A CA 1
ATOM 2463 C C . HIS A 1 298 ? 49.559 39.610 40.450 1.00 8.91 298 HIS A C 1
ATOM 2464 O O . 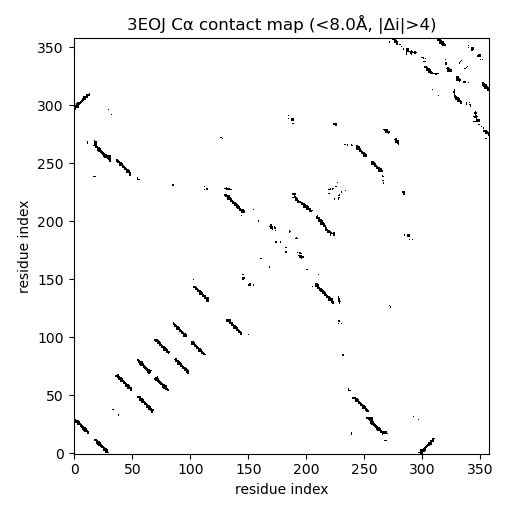HIS A 1 298 ? 50.479 39.800 41.256 1.00 8.85 298 HIS A O 1
ATOM 2471 N N . GLY A 1 299 ? 49.234 38.366 40.082 1.00 8.23 299 GLY A N 1
ATOM 2472 C CA . GLY A 1 299 ? 49.989 37.237 40.581 1.00 9.30 299 GLY A CA 1
ATOM 2473 C C . GLY A 1 299 ? 51.456 37.300 40.216 1.00 8.49 299 GLY A C 1
ATOM 2474 O O . GLY A 1 299 ? 52.260 36.676 40.913 1.00 9.82 299 GLY A O 1
ATOM 2475 N N . MET A 1 300 ? 51.787 38.018 39.158 1.00 8.43 300 MET A N 1
ATOM 2476 C CA . MET A 1 300 ? 53.163 38.167 38.771 1.00 8.97 300 MET A CA 1
ATOM 2477 C C . MET A 1 300 ? 53.942 39.086 39.730 1.00 8.77 300 MET A C 1
ATOM 2478 O O . MET A 1 300 ? 55.175 39.081 39.646 1.00 10.94 300 MET A O 1
ATOM 2483 N N . VAL A 1 301 ? 53.263 39.811 40.598 1.00 8.90 301 VAL A N 1
ATOM 2484 C CA . VAL A 1 301 ? 53.935 40.629 41.606 1.00 9.66 301 VAL A CA 1
ATOM 2485 C C . VAL A 1 301 ? 53.580 40.243 43.029 1.00 9.14 301 VAL A C 1
ATOM 2486 O O . VAL A 1 301 ? 54.2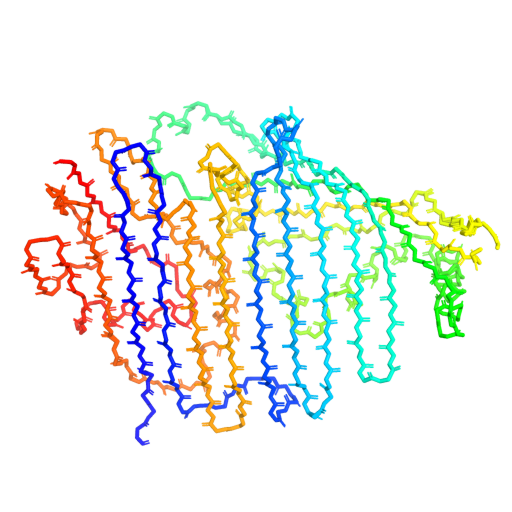62 40.728 43.937 1.00 11.60 301 VAL A O 1
ATOM 2490 N N . GLY A 1 302 ? 52.556 39.428 43.261 1.00 9.19 302 GLY A N 1
ATOM 2491 C CA . GLY A 1 302 ? 52.127 39.201 44.639 1.00 9.27 302 GLY A CA 1
ATOM 2492 C C . GLY A 1 302 ? 52.848 38.156 45.437 1.00 9.11 302 GLY A C 1
ATOM 2493 O O . GLY A 1 302 ? 52.434 37.917 46.597 1.00 10.30 302 GLY A O 1
ATOM 2494 N N . LYS A 1 303 ? 53.891 37.535 44.917 1.00 8.90 303 LYS A N 1
ATOM 2495 C CA . LYS A 1 303 ? 54.586 36.440 45.586 1.00 9.22 303 LYS A CA 1
ATOM 2496 C C . LYS A 1 303 ? 55.961 36.775 46.141 1.00 9.68 303 LYS A C 1
ATOM 2497 O O . LYS A 1 303 ? 56.725 35.868 46.471 1.00 13.56 303 LYS A O 1
ATOM 2503 N N . PHE A 1 304 ? 56.305 38.063 46.222 1.00 8.93 304 PHE A N 1
ATOM 2504 C CA . PHE A 1 304 ? 57.683 38.425 46.565 1.00 9.13 304 PHE A CA 1
ATOM 2505 C C . PHE A 1 304 ? 57.925 38.702 48.035 1.00 9.23 304 PHE A C 1
ATOM 2506 O O . PHE A 1 304 ? 59.091 38.855 48.433 1.00 11.17 304 PHE A O 1
ATOM 2514 N N . ASN A 1 305 ? 56.912 38.742 48.875 1.00 9.98 305 ASN A N 1
ATOM 2515 C CA . ASN A 1 305 ? 57.104 38.893 50.317 1.00 9.98 305 ASN A CA 1
ATOM 2516 C C . ASN A 1 305 ? 56.033 38.134 51.071 1.00 10.51 305 ASN A C 1
ATOM 2517 O O . ASN A 1 305 ? 54.865 38.246 50.774 1.00 11.67 305 ASN A O 1
ATOM 2522 N N . ASP A 1 306 ? 56.437 37.418 52.118 1.00 12.21 306 ASP A N 1
ATOM 2523 C CA A ASP A 1 306 ? 55.471 36.732 52.947 0.53 12.63 306 ASP A CA 1
ATOM 2524 C CA B ASP A 1 306 ? 55.424 36.700 52.905 0.47 12.55 306 ASP A CA 1
ATOM 2525 C C . ASP A 1 306 ? 54.602 37.750 53.625 1.00 12.14 306 ASP A C 1
ATOM 2526 O O . ASP A 1 306 ? 55.113 38.798 54.051 1.00 15.70 306 ASP A O 1
ATOM 2535 N N . PHE A 1 307 ? 53.317 37.489 53.797 1.00 11.42 307 PHE A N 1
ATOM 2536 C CA . PHE A 1 307 ? 52.440 38.419 54.481 1.00 11.49 307 PHE A CA 1
ATOM 2537 C C . PHE A 1 307 ? 51.305 37.661 55.190 1.00 11.11 307 PHE A C 1
ATOM 2538 O O . PHE A 1 307 ? 50.953 36.552 54.814 1.00 13.40 307 PHE A O 1
ATOM 2546 N N . THR A 1 308 ? 50.814 38.357 56.242 1.00 12.82 308 THR A N 1
ATOM 2547 C CA A THR A 1 308 ? 49.589 37.890 56.866 0.43 13.09 308 THR A CA 1
ATOM 2548 C CA B THR A 1 308 ? 49.629 38.005 56.984 0.57 13.04 308 THR A CA 1
ATOM 2549 C C . THR A 1 308 ? 48.481 38.860 56.477 1.00 13.09 308 THR A C 1
ATOM 2550 O O . THR A 1 308 ? 48.711 40.015 56.158 1.00 15.52 308 THR A O 1
ATOM 2557 N N . VAL A 1 309 ? 47.270 38.339 56.453 1.00 13.93 309 VAL A N 1
ATOM 2558 C CA . VAL A 1 309 ? 46.089 39.055 55.983 1.00 13.22 309 VAL A CA 1
ATOM 2559 C C . VAL A 1 309 ? 45.308 39.655 57.155 1.00 12.41 309 VAL A C 1
ATOM 2560 O O . VAL A 1 309 ? 45.028 38.916 58.138 1.00 15.77 309 VAL A O 1
ATOM 2564 N N . ASP A 1 310 ? 44.978 40.894 57.046 1.00 12.17 310 ASP A N 1
ATOM 2565 C CA . ASP A 1 310 ? 44.059 41.595 57.959 1.00 12.34 310 ASP A CA 1
ATOM 2566 C C . ASP A 1 310 ? 43.016 42.276 57.111 1.00 11.59 310 ASP A C 1
ATOM 2567 O O . ASP A 1 310 ? 43.193 43.445 56.708 1.00 12.39 310 ASP A O 1
ATOM 2572 N N A THR A 1 311 ? 41.957 41.569 56.757 0.52 11.84 311 THR A N 1
ATOM 2573 N N B THR A 1 311 ? 41.964 41.539 56.833 0.48 11.78 311 THR A N 1
ATOM 2574 C CA A THR A 1 311 ? 41.054 41.980 55.689 0.52 11.36 311 THR A CA 1
ATOM 2575 C CA B THR A 1 311 ? 41.027 41.949 55.800 0.48 12.04 311 THR A CA 1
ATOM 2576 C C A THR A 1 311 ? 39.588 41.742 55.968 0.52 11.76 311 THR A C 1
ATOM 2577 C C B THR A 1 311 ? 39.584 41.849 56.225 0.48 12.33 311 THR A C 1
ATOM 2578 O O A THR A 1 311 ? 39.227 40.650 56.418 0.52 12.82 311 THR A O 1
ATOM 2579 O O B THR A 1 311 ? 39.219 40.978 57.023 0.48 14.60 311 THR A O 1
ATOM 2586 N N . GLN A 1 312 ? 38.750 42.738 55.697 1.00 11.90 312 GLN A N 1
ATOM 2587 C CA A GLN A 1 312 ? 37.316 42.610 55.894 0.49 13.10 312 GLN A CA 1
ATOM 2588 C CA B GLN A 1 312 ? 37.322 42.602 55.887 0.51 13.10 312 GLN A CA 1
ATOM 2589 C C . GLN A 1 312 ? 36.601 43.021 54.610 1.00 11.08 312 GLN A C 1
ATOM 2590 O O . GLN A 1 312 ? 36.946 44.023 53.991 1.00 12.34 312 GLN A O 1
ATOM 2601 N N . LEU A 1 313 ? 35.580 42.235 54.295 1.00 12.04 313 LEU A N 1
ATOM 2602 C CA . LEU A 1 313 ? 34.635 42.532 53.202 1.00 11.65 313 LEU A CA 1
ATOM 2603 C C . LEU A 1 313 ? 33.232 42.724 53.804 1.00 10.44 313 LEU A C 1
ATOM 2604 O O . LEU A 1 313 ? 32.801 41.923 54.637 1.00 12.72 313 LEU A O 1
ATOM 2609 N N . LYS A 1 314 ? 32.567 43.761 53.354 1.00 10.69 314 LYS A N 1
ATOM 2610 C CA A LYS A 1 314 ? 31.154 44.011 53.671 0.74 11.64 314 LYS A CA 1
ATOM 2611 C CA B LYS A 1 314 ? 31.164 44.001 53.662 0.26 11.78 314 LYS A CA 1
ATOM 2612 C C . LYS A 1 314 ? 30.365 44.064 52.370 1.00 11.75 314 LYS A C 1
ATOM 2613 O O . LYS A 1 314 ? 30.716 44.805 51.457 1.00 13.04 314 LYS A O 1
ATOM 2619 N N . ILE A 1 315 ? 29.294 43.302 52.291 1.00 12.22 315 ILE A N 1
ATOM 2620 C CA . ILE A 1 315 ? 28.351 43.357 51.188 1.00 12.39 315 ILE A CA 1
ATOM 2621 C C . ILE A 1 315 ? 26.975 43.737 51.755 1.00 12.58 315 ILE A C 1
ATOM 2622 O O . ILE A 1 315 ? 26.491 43.088 52.667 1.00 14.16 315 ILE A O 1
ATOM 2627 N N . VAL A 1 316 ? 26.416 44.781 51.168 1.00 12.89 316 VAL A N 1
ATOM 2628 C CA . VAL A 1 316 ? 25.100 45.263 51.556 1.00 13.33 316 VAL A CA 1
ATOM 2629 C C . VAL A 1 316 ? 24.144 44.922 50.403 1.00 13.44 316 VAL A C 1
ATOM 2630 O O . VAL A 1 316 ? 24.266 45.485 49.281 1.00 14.52 316 VAL A O 1
ATOM 2634 N N . LEU A 1 317 ? 23.242 43.966 50.642 1.00 13.67 317 LEU A N 1
ATOM 2635 C CA . LEU A 1 317 ? 22.265 43.604 49.609 1.00 13.89 317 LEU A CA 1
ATOM 2636 C C . LEU A 1 317 ? 21.172 44.650 49.514 1.00 13.82 317 LEU A C 1
ATOM 2637 O O . LEU A 1 317 ? 20.994 45.463 50.426 1.00 15.28 317 LEU A O 1
ATOM 2642 N N . PRO A 1 318 ? 20.409 44.631 48.416 1.00 14.44 318 PRO A N 1
ATOM 2643 C CA . PRO A 1 318 ? 19.253 45.531 48.360 1.00 15.78 318 PRO A CA 1
ATOM 2644 C C . PRO A 1 318 ? 18.210 45.156 49.417 1.00 15.37 318 PRO A C 1
ATOM 2645 O O . PRO A 1 318 ? 18.193 43.997 49.911 1.00 15.65 318 PRO A O 1
ATOM 2649 N N . LYS A 1 319 ? 17.410 46.102 49.837 1.00 18.24 319 LYS A N 1
ATOM 2650 C CA . LYS A 1 319 ? 16.478 45.874 50.936 1.00 19.67 319 LYS A CA 1
ATOM 2651 C C . LYS A 1 319 ? 15.615 44.653 50.703 1.00 19.25 319 LYS A C 1
ATOM 2652 O O . LYS A 1 319 ? 14.961 44.486 49.672 1.00 20.97 319 LYS A O 1
ATOM 2658 N N . GLY A 1 320 ? 15.589 43.775 51.684 1.00 18.95 320 GLY A N 1
ATOM 2659 C CA . GLY A 1 320 ? 14.792 42.573 51.705 1.00 19.87 320 GLY A CA 1
ATOM 2660 C C . GLY A 1 320 ? 15.414 41.351 51.065 1.00 20.23 320 GLY A C 1
ATOM 2661 O O . GLY A 1 320 ? 14.875 40.222 51.189 1.00 23.63 320 GLY A O 1
ATOM 2662 N N . TYR A 1 321 ? 16.534 41.513 50.391 1.00 17.26 321 TYR A N 1
ATOM 2663 C CA . TYR A 1 321 ? 17.176 40.385 49.751 1.00 17.62 321 TYR A CA 1
ATOM 2664 C C . TYR A 1 321 ? 18.075 39.686 50.761 1.00 20.44 321 TYR A C 1
ATOM 2665 O O . TYR A 1 321 ? 18.508 40.351 51.732 1.00 25.65 321 TYR A O 1
ATOM 2674 N N . LYS A 1 322 ? 18.352 38.411 50.510 1.00 20.34 322 LYS A N 1
ATOM 2675 C CA A LYS A 1 322 ? 19.111 37.562 51.402 0.31 20.75 322 LYS A CA 1
ATOM 2676 C CA B LYS A 1 322 ? 19.176 37.626 51.424 0.69 20.64 322 LYS A CA 1
ATOM 2677 C C . LYS A 1 322 ? 20.144 36.773 50.618 1.00 19.35 322 LYS A C 1
ATOM 2678 O O . LYS A 1 322 ? 19.933 36.442 49.431 1.00 17.72 322 LYS A O 1
ATOM 2686 N N . ILE A 1 323 ? 21.255 36.445 51.286 1.00 18.73 323 ILE A N 1
ATOM 2687 C CA A ILE A 1 323 ? 22.199 35.531 50.673 0.36 18.18 323 ILE A CA 1
ATOM 2688 C CA B ILE A 1 323 ? 22.214 35.522 50.724 0.64 18.25 323 ILE A CA 1
ATOM 2689 C C . ILE A 1 323 ? 21.598 34.132 50.665 1.00 18.33 323 ILE A C 1
ATOM 2690 O O . ILE A 1 323 ? 21.024 33.653 51.619 1.00 23.88 323 ILE A O 1
ATOM 2699 N N . ARG A 1 324 ? 21.776 33.508 49.496 1.00 15.97 324 ARG A N 1
ATOM 2700 C CA A ARG A 1 324 ? 21.357 32.132 49.256 0.43 16.70 324 ARG A CA 1
ATOM 2701 C CA B ARG A 1 324 ? 21.365 32.126 49.299 0.57 16.73 324 ARG A CA 1
ATOM 2702 C C . ARG A 1 324 ? 22.531 31.157 49.406 1.00 15.79 324 ARG A C 1
ATOM 2703 O O . ARG A 1 324 ? 22.334 30.029 49.879 1.00 19.83 324 ARG A O 1
ATOM 2718 N N . TYR A 1 325 ? 23.722 31.609 49.017 1.00 14.57 325 TYR A N 1
ATOM 2719 C CA . TYR A 1 325 ? 24.917 30.755 49.084 1.00 14.38 325 TYR A CA 1
ATOM 2720 C C . TYR A 1 325 ? 26.137 31.660 49.062 1.00 13.02 325 TYR A C 1
ATOM 2721 O O . TYR A 1 325 ? 26.178 32.571 48.220 1.00 15.93 325 TYR A O 1
ATOM 2730 N N . ALA A 1 326 ? 27.067 31.373 49.940 1.00 12.73 326 ALA A N 1
ATOM 2731 C CA . ALA A 1 326 ? 28.393 32.014 49.864 1.00 12.93 326 ALA A CA 1
ATOM 2732 C C . ALA A 1 326 ? 29.447 31.050 50.339 1.00 12.47 326 ALA A C 1
ATOM 2733 O O . ALA A 1 326 ? 29.244 30.427 51.381 1.00 13.95 326 ALA A O 1
ATOM 2735 N N . ALA A 1 327 ? 30.528 30.938 49.586 1.00 12.18 327 ALA A N 1
ATOM 2736 C CA . ALA A 1 327 ? 31.644 30.081 49.985 1.00 12.48 327 ALA A CA 1
ATOM 2737 C C . ALA A 1 327 ? 32.915 30.726 49.494 1.00 12.33 327 ALA A C 1
ATOM 2738 O O . ALA A 1 327 ? 33.063 30.915 48.280 1.00 12.88 327 ALA A O 1
ATOM 2740 N N . PRO A 1 328 ? 33.848 31.119 50.354 1.00 11.85 328 PRO A N 1
ATOM 2741 C CA . PRO A 1 328 ? 33.778 31.029 51.811 1.00 12.93 328 PRO A CA 1
ATOM 2742 C C . PRO A 1 328 ? 32.563 31.742 52.400 1.00 12.74 328 PRO A C 1
ATOM 2743 O O . PRO A 1 328 ? 31.998 32.686 51.909 1.00 12.85 328 PRO A O 1
ATOM 2747 N N . GLN A 1 329 ? 32.103 31.161 53.519 1.00 14.34 329 GLN A N 1
ATOM 2748 C CA . GLN A 1 329 ? 30.898 31.602 54.209 1.00 13.65 329 GLN A CA 1
ATOM 2749 C C . GLN A 1 329 ? 31.147 32.947 54.865 1.00 13.26 329 GLN A C 1
ATOM 2750 O O . GLN A 1 329 ? 32.250 33.264 55.301 1.00 13.29 329 GLN A O 1
ATOM 2753 N N . PHE A 1 330 ? 30.086 33.751 54.932 1.00 12.67 330 PHE A N 1
ATOM 2754 C CA . PHE A 1 330 ? 30.217 34.997 55.712 1.00 12.24 330 PHE A CA 1
ATOM 2755 C C . PHE A 1 330 ? 30.444 34.683 57.171 1.00 12.83 330 PHE A C 1
ATOM 2756 O O . PHE A 1 330 ? 30.059 33.643 57.725 1.00 14.32 330 PHE A O 1
ATOM 2764 N N . ARG A 1 331 ? 31.093 35.612 57.848 1.00 12.72 331 ARG A N 1
ATOM 2765 C CA A ARG A 1 331 ? 31.353 35.481 59.271 0.48 12.44 331 ARG A CA 1
ATOM 2766 C CA B ARG A 1 331 ? 31.384 35.583 59.263 0.52 12.35 331 ARG A CA 1
ATOM 2767 C C . ARG A 1 331 ? 30.175 35.991 60.097 1.00 12.80 331 ARG A C 1
ATOM 2768 O O . ARG A 1 331 ? 29.884 35.434 61.148 1.00 15.22 331 ARG A O 1
ATOM 2783 N N . SER A 1 332 ? 29.466 37.014 59.654 1.00 12.85 332 SER A N 1
ATOM 2784 C CA . SER A 1 332 ? 28.356 37.565 60.393 1.00 12.37 332 SER A CA 1
ATOM 2785 C C . SER A 1 332 ? 27.371 38.239 59.432 1.00 11.57 332 SER A C 1
ATOM 2786 O O . SER A 1 332 ? 27.713 38.542 58.291 1.00 12.54 332 SER A O 1
ATOM 2789 N N . GLN A 1 333 ? 26.158 38.470 59.933 1.00 12.12 333 GLN A N 1
ATOM 2790 C CA A GLN A 1 333 ? 25.115 39.094 59.163 0.72 12.86 333 GLN A CA 1
ATOM 2791 C CA B GLN A 1 333 ? 25.162 39.169 59.141 0.28 12.88 333 GLN A CA 1
ATOM 2792 C C . GLN A 1 333 ? 24.226 39.890 60.104 1.00 13.04 333 GLN A C 1
ATOM 2793 O O . GLN A 1 333 ? 24.028 39.552 61.257 1.00 14.03 333 GLN A O 1
ATOM 2804 N N . ASN A 1 334 ? 23.601 40.941 59.549 1.00 11.71 334 ASN A N 1
ATOM 2805 C CA . ASN A 1 334 ? 22.546 41.701 60.218 1.00 11.68 334 ASN A CA 1
ATOM 2806 C C . ASN A 1 334 ? 21.757 42.381 59.116 1.00 11.10 334 ASN A C 1
ATOM 2807 O O . ASN A 1 334 ? 22.301 43.237 58.418 1.00 11.99 334 ASN A O 1
ATOM 2812 N N . LEU A 1 335 ? 20.493 41.973 58.980 1.00 11.99 335 LEU A N 1
ATOM 2813 C CA . LEU A 1 335 ? 19.633 42.532 57.942 1.00 12.20 335 LEU A CA 1
ATOM 2814 C C . LEU A 1 335 ? 20.358 42.404 56.598 1.00 12.86 335 LEU A C 1
ATOM 2815 O O . LEU A 1 335 ? 20.782 41.339 56.236 1.00 15.73 335 LEU A O 1
ATOM 2820 N N . GLU A 1 336 ? 20.523 43.460 55.796 1.00 13.21 336 GLU A N 1
ATOM 2821 C CA . GLU A 1 336 ? 21.121 43.390 54.475 1.00 14.84 336 GLU A CA 1
ATOM 2822 C C . GLU A 1 336 ? 22.631 43.300 54.481 1.00 13.42 336 GLU A C 1
ATOM 2823 O O . GLU A 1 336 ? 23.203 43.115 53.417 1.00 14.02 336 GLU A O 1
ATOM 2829 N N . GLU A 1 337 ? 23.269 43.480 55.645 1.00 12.51 337 GLU A N 1
ATOM 2830 C CA A GLU A 1 337 ? 24.721 43.542 55.645 0.48 12.57 337 GLU A CA 1
ATOM 2831 C CA B GLU A 1 337 ? 24.712 43.577 55.763 0.52 12.82 337 GLU A CA 1
ATOM 2832 C C . GLU A 1 337 ? 25.368 42.248 56.096 1.00 11.66 337 GLU A C 1
ATOM 2833 O O . GLU A 1 337 ? 25.085 41.705 57.164 1.00 13.56 337 GLU A O 1
ATOM 2844 N N . TYR A 1 338 ? 26.274 41.767 55.251 1.00 12.22 338 TYR A N 1
ATOM 2845 C CA . TYR A 1 338 ? 27.008 40.529 55.432 1.00 12.28 338 TYR A CA 1
ATOM 2846 C C . TYR A 1 338 ? 28.490 40.875 55.499 1.00 11.80 338 TYR A C 1
ATOM 2847 O O . TYR A 1 338 ? 28.969 41.710 54.711 1.00 13.53 338 TYR A O 1
ATOM 2856 N N . ARG A 1 339 ? 29.228 40.251 56.408 1.00 12.10 339 ARG A N 1
ATOM 2857 C CA A ARG A 1 339 ? 30.635 40.538 56.578 0.48 11.81 339 ARG A CA 1
ATOM 2858 C CA B ARG A 1 339 ? 30.625 40.528 56.630 0.52 11.87 339 ARG A CA 1
ATOM 2859 C C . ARG A 1 339 ? 31.466 39.264 56.558 1.00 11.69 339 ARG A C 1
ATOM 2860 O O . ARG A 1 339 ? 31.018 38.245 57.110 1.00 12.35 339 ARG A O 1
ATOM 2872 N N . TRP A 1 340 ? 32.632 39.371 55.921 1.00 11.41 340 TRP A N 1
ATOM 2873 C CA . TRP A 1 340 ? 33.614 38.310 55.831 1.00 11.30 340 TRP A CA 1
ATOM 2874 C C . TRP A 1 340 ? 34.942 38.802 56.427 1.00 11.63 340 TRP A C 1
ATOM 2875 O O . TRP A 1 340 ? 35.356 39.946 56.182 1.00 12.46 340 TRP A O 1
ATOM 2886 N N . SER A 1 341 ? 35.612 37.923 57.154 1.00 11.76 341 SER A N 1
ATOM 2887 C CA . SER A 1 341 ? 36.930 38.178 57.719 1.00 11.98 341 SER A CA 1
ATOM 2888 C C . SER A 1 341 ? 37.474 36.902 58.311 1.00 11.49 341 SER A C 1
ATOM 2889 O O . SER A 1 341 ? 36.678 36.080 58.765 1.00 13.41 341 SER A O 1
ATOM 2892 N N . GLY A 1 342 ? 38.789 36.761 58.334 1.00 11.76 342 GLY A N 1
ATOM 2893 C CA . GLY A 1 342 ? 39.400 35.645 59.054 1.00 12.76 342 GLY A CA 1
ATOM 2894 C C . GLY A 1 342 ? 39.187 34.326 58.347 1.00 13.07 342 GLY A C 1
ATOM 2895 O O . GLY A 1 342 ? 38.588 34.218 57.278 1.00 12.62 342 GLY A O 1
ATOM 2896 N N . GLY A 1 343 ? 39.687 33.237 58.953 1.00 13.91 343 GLY A N 1
ATOM 2897 C CA . GLY A 1 343 ? 39.373 31.883 58.526 1.00 13.60 343 GLY A CA 1
ATOM 2898 C C . GLY A 1 343 ? 39.574 31.645 57.051 1.00 12.41 343 GLY A C 1
ATOM 2899 O O . GLY A 1 343 ? 40.564 32.044 56.413 1.00 12.76 343 GLY A O 1
ATOM 2900 N N . ALA A 1 344 ? 38.584 30.971 56.447 1.00 12.19 344 ALA A N 1
ATOM 2901 C CA . ALA A 1 344 ? 38.648 30.599 55.043 1.00 11.88 344 ALA A CA 1
ATOM 2902 C C . ALA A 1 344 ? 38.667 31.809 54.131 1.00 10.97 344 ALA A C 1
ATOM 2903 O O . ALA A 1 344 ? 39.323 31.786 53.086 1.00 10.94 344 ALA A O 1
ATOM 2905 N N . TYR A 1 345 ? 37.938 32.867 54.478 1.00 11.42 345 TYR A N 1
ATOM 2906 C CA . TYR A 1 345 ? 37.948 34.089 53.648 1.00 11.10 345 TYR A CA 1
ATOM 2907 C C . TYR A 1 345 ? 39.341 34.659 53.610 1.00 10.13 345 TYR A C 1
ATOM 2908 O O . TYR A 1 345 ? 39.847 35.010 52.540 1.00 10.22 345 TYR A O 1
ATOM 2917 N N . ALA A 1 346 ? 40.017 34.737 54.761 1.00 11.03 346 ALA A N 1
ATOM 2918 C CA . ALA A 1 346 ? 41.388 35.286 54.758 1.00 10.59 346 ALA A CA 1
ATOM 2919 C C . ALA A 1 346 ? 42.338 34.443 53.929 1.00 9.71 346 ALA A C 1
ATOM 2920 O O . ALA A 1 346 ? 43.247 34.958 53.273 1.00 10.61 346 ALA A O 1
ATOM 2922 N N . ARG A 1 347 ? 42.176 33.098 53.945 1.00 9.98 347 ARG A N 1
ATOM 2923 C CA . ARG A 1 347 ? 43.011 32.242 53.091 1.00 10.12 347 ARG A CA 1
ATOM 2924 C C . ARG A 1 347 ? 42.680 32.477 51.614 1.00 9.75 347 ARG A C 1
ATOM 2925 O O . ARG A 1 347 ? 43.583 32.436 50.791 1.00 10.52 347 ARG A O 1
ATOM 2933 N N . TRP A 1 348 ? 41.413 32.749 51.279 1.00 9.71 348 TRP A N 1
ATOM 2934 C CA . TRP A 1 348 ? 41.050 33.116 49.913 1.00 9.37 348 TRP A CA 1
ATOM 2935 C C . TRP A 1 348 ? 41.687 34.428 49.513 1.00 9.17 348 TRP A C 1
ATOM 2936 O O . TRP A 1 348 ? 42.178 34.558 48.379 1.00 9.61 348 TRP A O 1
ATOM 2947 N N . VAL A 1 349 ? 41.696 35.448 50.412 1.00 9.32 349 VAL A N 1
ATOM 2948 C CA . VAL A 1 349 ? 42.331 36.726 50.092 1.00 9.24 349 VAL A CA 1
ATOM 2949 C C . VAL A 1 349 ? 43.801 36.499 49.775 1.00 9.06 349 VAL A C 1
ATOM 2950 O O . VAL A 1 349 ? 44.356 37.005 48.785 1.00 9.56 349 VAL A O 1
ATOM 2954 N N . GLU A 1 350 ? 44.486 35.738 50.639 1.00 9.00 350 GLU A N 1
ATOM 2955 C CA . GLU A 1 350 ? 45.914 35.457 50.390 1.00 9.04 350 GLU A CA 1
ATOM 2956 C C . GLU A 1 350 ? 46.117 34.821 49.009 1.00 8.55 350 GLU A C 1
ATOM 2957 O O . GLU A 1 350 ? 46.989 35.196 48.236 1.00 9.36 350 GLU A O 1
ATOM 2963 N N . HIS A 1 351 ? 45.265 33.840 48.721 1.00 8.86 351 HIS A N 1
ATOM 2964 C CA . HIS A 1 351 ? 45.287 33.089 47.482 1.00 8.56 351 HIS A CA 1
ATOM 2965 C C . HIS A 1 351 ? 45.151 33.986 46.269 1.00 8.76 351 HIS A C 1
ATOM 2966 O O . HIS A 1 351 ? 45.981 33.923 45.352 1.00 9.42 351 HIS A O 1
ATOM 2973 N N . VAL A 1 352 ? 44.104 34.827 46.232 1.00 8.59 352 VAL A N 1
ATOM 2974 C CA . VAL A 1 352 ? 43.920 35.657 45.052 1.00 9.33 352 VAL A CA 1
ATOM 2975 C C . VAL A 1 352 ? 44.947 36.743 44.930 1.00 8.65 352 VAL A C 1
ATOM 2976 O O . VAL A 1 352 ? 45.271 37.112 43.810 1.00 10.13 352 VAL A O 1
ATOM 2980 N N . CYS A 1 353 ? 45.498 37.253 46.047 1.00 8.82 353 CYS A N 1
ATOM 2981 C CA . CYS A 1 353 ? 46.548 38.237 45.957 1.00 8.87 353 CYS A CA 1
ATOM 2982 C C . CYS A 1 353 ? 47.869 37.709 45.401 1.00 8.86 353 CYS A C 1
ATOM 2983 O O . CYS A 1 353 ? 48.697 38.480 44.929 1.00 9.89 353 CYS A O 1
ATOM 2986 N N . LYS A 1 354 ? 48.049 36.398 45.437 1.00 9.26 354 LYS A N 1
ATOM 2987 C CA . LYS A 1 354 ? 49.223 35.721 44.930 1.00 8.59 354 LYS A CA 1
ATOM 2988 C C . LYS A 1 354 ? 49.020 35.166 43.509 1.00 8.61 354 LYS A C 1
ATOM 2989 O O . LYS A 1 354 ? 49.986 34.623 42.967 1.00 9.72 354 LYS A O 1
ATOM 2995 N N . GLY A 1 355 ? 47.842 35.275 42.927 1.00 8.92 355 GLY A N 1
ATOM 2996 C CA . GLY A 1 355 ? 47.548 34.800 41.593 1.00 8.69 355 GLY A CA 1
ATOM 2997 C C . GLY A 1 355 ? 46.529 33.708 41.469 1.00 8.30 355 GLY A C 1
ATOM 2998 O O . GLY A 1 355 ? 46.225 33.238 40.357 1.00 9.76 355 GLY A O 1
ATOM 2999 N N . GLY A 1 356 ? 45.985 33.238 42.589 1.00 8.81 356 GLY A N 1
ATOM 3000 C CA . GLY A 1 356 ? 45.011 32.156 42.548 1.00 8.85 356 GLY A CA 1
ATOM 3001 C C . GLY A 1 356 ? 43.668 32.674 41.993 1.00 8.27 356 GLY A C 1
ATOM 3002 O O . GLY A 1 356 ? 43.276 33.791 42.246 1.00 10.29 356 GLY A O 1
ATOM 3003 N N . THR A 1 357 ? 42.981 31.774 41.273 1.00 8.73 357 THR A N 1
ATOM 3004 C CA . THR A 1 357 ? 41.687 32.081 40.694 1.00 8.56 357 THR A CA 1
ATOM 3005 C C . THR A 1 357 ? 40.549 31.267 41.295 1.00 9.28 357 THR A C 1
ATOM 3006 O O . THR A 1 357 ? 39.458 31.160 40.676 1.00 9.72 357 THR A O 1
ATOM 3010 N N . GLY A 1 358 ? 40.732 30.704 42.487 1.00 9.11 358 GLY A N 1
ATOM 3011 C CA . GLY A 1 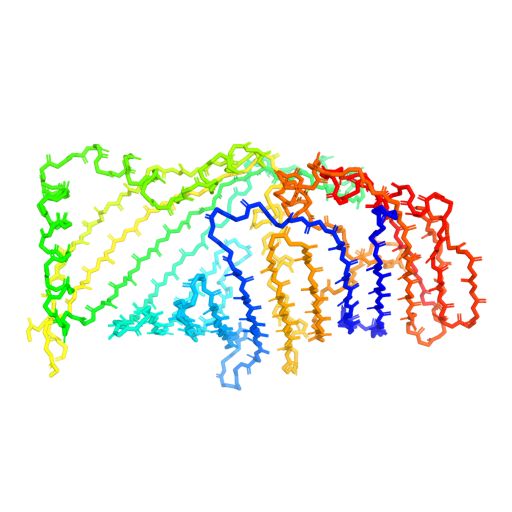358 ? 39.649 29.940 43.077 1.00 9.10 358 GLY A CA 1
ATOM 3012 C C . GLY A 1 358 ? 38.379 30.723 43.287 1.00 8.72 358 GLY A C 1
ATOM 3013 O O . GLY A 1 358 ? 38.395 31.886 43.710 1.00 9.63 358 GLY A O 1
ATOM 3014 N N . GLN A 1 359 ? 37.255 30.096 43.001 1.00 8.99 359 GLN A N 1
ATOM 3015 C CA . GLN A 1 359 ? 35.983 30.761 43.071 1.00 9.67 359 GLN A CA 1
ATOM 3016 C C . GLN A 1 359 ? 35.498 31.091 44.468 1.00 9.83 359 GLN A C 1
ATOM 3017 O O . GLN A 1 359 ? 35.404 30.194 45.308 1.00 11.00 359 GLN A O 1
ATOM 3023 N N . PHE A 1 360 ? 35.165 32.362 44.690 1.00 10.01 360 PHE A N 1
ATOM 3024 C CA . PHE A 1 360 ? 34.405 32.853 45.844 1.00 10.30 360 PHE A CA 1
ATOM 3025 C C . PHE A 1 360 ? 33.091 33.357 45.322 1.00 10.60 360 PHE A C 1
ATOM 3026 O O . PHE A 1 360 ? 32.989 34.453 44.797 1.00 14.41 360 PHE A O 1
ATOM 3034 N N . GLU A 1 361 ? 32.058 32.487 45.383 1.00 10.94 361 GLU A N 1
ATOM 3035 C CA . GLU A 1 361 ? 30.757 32.811 44.836 1.00 11.67 361 GLU A CA 1
ATOM 3036 C C . GLU A 1 361 ? 29.833 33.365 45.933 1.00 11.11 361 GLU A C 1
ATOM 3037 O O . GLU A 1 361 ? 29.819 32.840 47.041 1.00 12.53 361 GLU A O 1
ATOM 3043 N N . VAL A 1 362 ? 29.107 34.407 45.581 1.00 11.66 362 VAL A N 1
ATOM 3044 C CA . VAL A 1 362 ? 28.086 34.994 46.423 1.00 11.97 362 VAL A CA 1
ATOM 3045 C C . VAL A 1 362 ? 26.788 35.068 45.618 1.00 11.37 362 VAL A C 1
ATOM 3046 O O . VAL A 1 362 ? 26.714 35.843 44.657 1.00 12.74 362 VAL A O 1
ATOM 3050 N N . LEU A 1 363 ? 25.822 34.250 46.022 1.00 12.78 363 LEU A N 1
ATOM 3051 C CA . LEU A 1 363 ? 24.481 34.210 45.406 1.00 12.99 363 LEU A CA 1
ATOM 3052 C C . LEU A 1 363 ? 23.460 34.760 46.387 1.00 13.18 363 LEU A C 1
ATOM 3053 O O . LEU A 1 363 ? 23.478 34.473 47.577 1.00 14.43 363 LEU A O 1
ATOM 3058 N N . TYR A 1 364 ? 22.526 35.528 45.867 1.00 13.88 364 TYR A N 1
ATOM 3059 C CA . TYR A 1 364 ? 21.482 36.181 46.681 1.00 14.44 364 TYR A CA 1
ATOM 3060 C C . TYR A 1 364 ? 20.192 36.290 45.902 1.00 15.52 364 TYR A C 1
ATOM 3061 O O . TYR A 1 364 ? 20.166 36.094 44.703 1.00 16.79 364 TYR A O 1
ATOM 3070 N N . ALA A 1 365 ? 19.091 36.584 46.589 1.00 15.81 365 ALA A N 1
ATOM 3071 C CA . ALA A 1 365 ? 17.776 36.578 45.967 1.00 18.72 365 ALA A CA 1
ATOM 3072 C C . ALA A 1 365 ? 16.822 37.470 46.725 1.00 22.75 365 ALA A C 1
ATOM 3073 O O . ALA A 1 365 ? 17.036 37.587 47.914 1.00 24.32 365 ALA A O 1
ATOM 3075 N N . GLN A 1 366 ? 15.856 37.995 45.985 1.00 27.93 366 GLN A N 1
ATOM 3076 C CA . GLN A 1 366 ? 14.767 38.863 46.339 1.00 31.28 366 GLN A CA 1
ATOM 3077 C C . GLN A 1 366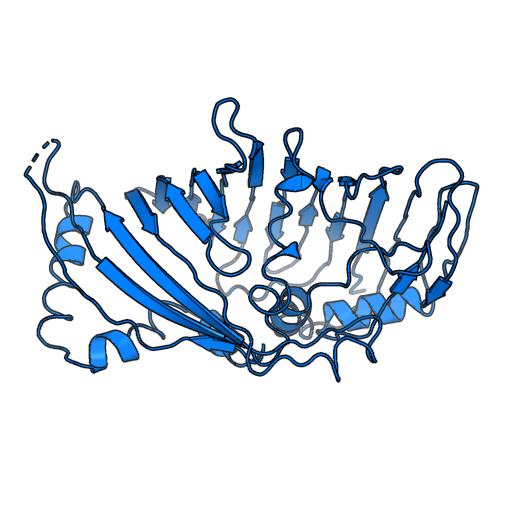 ? 14.043 38.096 47.431 1.00 37.08 366 GLN A C 1
ATOM 3078 O O . GLN A 1 366 ? 13.564 38.678 48.378 1.00 42.18 366 GLN A O 1
#

Foldseek 3Di:
DWAKAKEKEWEADDDPFQKIKIKMKIKTFAAFPPPFDFKKKKKKKKWADDVVDDQKIWIKMWMWMATNNKIKIKIKIKIKGDPDLFKIKIWIWIKMDIHPDIWIKTKIKMKGFAFPDDDPVCVVPDLDDFFTWTKMKMKMKMKIFCPDPVSVVVLVVLCVLVPVPPQNSQVVVLCVVLDDCRSVLQVLQQKAKFGKDWPDWDWDADPHTMIITIIMIMMIHRRLQCCRNVVNLVCPSVSRNGMWMKMKIWTGGRTMIIMIIIIIDGNQKDDSDPQKIKRPQDRQSVLSVLLVGQPPDDYFYNYKYKYFYHQPKDWPDWVVDFPDDDGRITMHGDDPVRVVVSQSSNRHRDDTIIMMHD